Protein AF-C5DKB5-F1 (afdb_monomer_lite)

InterPro domains:
  IPR008942 ENTH/VHS [G3DSA:1.25.40.90] (2-127)
  IPR008942 ENTH/VHS [SSF48464] (7-125)
  IPR011417 AP180 N-terminal homology (ANTH) domain [PF07651] (7-263)
  IPR013809 ENTH domain [PS50942] (1-129)
  IPR013809 ENTH domain [SM00273] (6-129)
  IPR030224 Sla2 family [PTHR10407] (3-296)

Sequence (707 aa):
MSRFDVDLDRAVRKACSYEETAPKRKHVRTCIVFTWDHKSSRAFFNAMKTQPLGEDEVSVFKALITIHKVLQEGHPSAIVEGIKNREWIESLGRIYSIGGGDGYGRIIEEYVQFLLRKLVFHRSHKGFNGTFEYEEYVSLVTTSNPDEGYETILDLMDLQDALDEFSRVLFASISSGRKNECKISALVPLVAESYGIYKFITSMIRAMHKQTGEDGAMEPLHERYVSQHARLFEFYADCSAIKYLTSLIRIPKLPTEAPSLVDSPSPEPSLSRPSTRNSARRSITPSEKPPSLKAERSFSAVTPSQTEYVATPGPQISGVFSNGAYNIPSSQPTGGVSGFVPFMSSHPTGVVGGLVPVMSSNPTGGLVGNQTGYFGNVGLDTPNSLETQRALEQQRTNQLLLQQQQQQQQQQQLEQQAILERERQRQLELQQQQRQLEIEREHQLAQQQQEQALFEERLRSQQNMYQQAAQQDQYQTDLNALREQHERDQMVIQQYDNRVLALEKELENMNLNVNEQLSNKEEQVKTMEQWKEKYDGLARLYAQLRQEHLAVLKKLKKSQQVESSAKEAIHKAEVLEHEKEDLRREVQQVNRERERLHWESEKNARKQVEEVLVAGSRAVVARTSASESATNLANCFNNFIADGANGDFAALATSIAEFTVATAGSKDAQDFLCALKDLTGTEEEMTDKVIDLNIHLQRLFANQTLT

Radius of gyration: 86.67 Å; chains: 1; bounding box: 184×102×304 Å

Structure (mmCIF, N/CA/C/O backbone):
data_AF-C5DKB5-F1
#
_entry.id   AF-C5DKB5-F1
#
loop_
_atom_site.group_PDB
_atom_site.id
_atom_site.type_symbol
_atom_site.label_atom_id
_atom_site.label_alt_id
_atom_site.label_comp_id
_atom_site.label_asym_id
_atom_site.label_entity_id
_atom_site.label_seq_id
_atom_site.pdbx_PDB_ins_code
_atom_site.Cartn_x
_atom_site.Cartn_y
_atom_site.Cartn_z
_atom_site.occupancy
_atom_site.B_iso_or_equiv
_atom_site.auth_seq_id
_atom_site.auth_comp_id
_atom_site.auth_asym_id
_atom_site.auth_atom_id
_atom_site.pdbx_PDB_model_num
ATOM 1 N N . MET A 1 1 ? 13.114 -27.244 -15.011 1.00 56.62 1 MET A N 1
ATOM 2 C CA . MET A 1 1 ? 12.728 -25.821 -15.011 1.00 56.62 1 MET A CA 1
ATOM 3 C C . MET A 1 1 ? 11.997 -25.510 -16.300 1.00 56.62 1 MET A C 1
ATOM 5 O O . MET A 1 1 ? 12.426 -25.983 -17.347 1.00 56.62 1 MET A O 1
ATOM 9 N N . SER A 1 2 ? 10.903 -24.755 -16.227 1.00 74.38 2 SER A N 1
ATOM 10 C CA . SER A 1 2 ? 10.276 -24.136 -17.394 1.00 74.38 2 SER A CA 1
ATOM 11 C C . SER A 1 2 ? 11.150 -22.994 -17.937 1.00 74.38 2 SER A C 1
ATOM 13 O O . SER A 1 2 ? 12.073 -22.521 -17.268 1.00 74.38 2 SER A O 1
ATOM 15 N N . ARG A 1 3 ? 10.838 -22.500 -19.141 1.00 78.56 3 ARG A N 1
ATOM 16 C CA . ARG A 1 3 ? 11.469 -21.284 -19.681 1.00 78.56 3 ARG A CA 1
ATOM 17 C C . ARG A 1 3 ? 11.217 -20.062 -18.785 1.00 78.56 3 ARG A C 1
ATOM 19 O O . ARG A 1 3 ? 12.115 -19.241 -18.618 1.00 78.56 3 ARG A O 1
ATOM 26 N N . PHE A 1 4 ? 10.031 -19.974 -18.183 1.00 80.44 4 PHE A N 1
ATOM 27 C CA . PHE A 1 4 ? 9.659 -18.880 -17.289 1.00 80.44 4 PHE A CA 1
ATOM 28 C C . PHE A 1 4 ? 10.455 -18.919 -15.976 1.00 80.44 4 PHE A C 1
ATOM 30 O O . PHE A 1 4 ? 10.837 -17.862 -15.488 1.00 80.44 4 PHE A O 1
ATOM 37 N N . ASP A 1 5 ? 10.801 -20.104 -15.455 1.00 84.88 5 ASP A N 1
ATOM 38 C CA . ASP A 1 5 ? 11.651 -20.248 -14.259 1.00 84.88 5 ASP A CA 1
ATOM 39 C C . ASP A 1 5 ? 13.052 -19.651 -14.502 1.00 84.88 5 ASP A C 1
ATOM 41 O O . ASP A 1 5 ? 13.626 -18.998 -13.635 1.00 84.88 5 ASP A O 1
ATOM 45 N N . VAL A 1 6 ? 13.602 -19.864 -15.704 1.00 88.81 6 VAL A N 1
ATOM 46 C CA . VAL A 1 6 ? 14.939 -19.390 -16.109 1.00 88.81 6 VAL A CA 1
ATOM 47 C C . VAL A 1 6 ? 14.937 -17.876 -16.343 1.00 88.81 6 VAL A C 1
ATOM 49 O O . VAL A 1 6 ? 15.904 -17.186 -16.013 1.00 88.81 6 VAL A O 1
ATOM 52 N N . ASP A 1 7 ? 13.851 -17.338 -16.900 1.00 91.12 7 ASP A N 1
ATOM 53 C CA . ASP A 1 7 ? 13.673 -15.893 -17.050 1.00 91.12 7 ASP A CA 1
ATOM 54 C C . ASP A 1 7 ? 13.389 -15.207 -15.689 1.00 91.12 7 ASP A C 1
ATOM 56 O O . ASP A 1 7 ? 13.830 -14.071 -15.488 1.00 91.12 7 ASP A O 1
ATOM 60 N N . LEU A 1 8 ? 12.767 -15.910 -14.727 1.00 94.44 8 LEU A N 1
ATOM 61 C CA . LEU A 1 8 ? 12.586 -15.477 -13.334 1.00 94.44 8 LEU A CA 1
ATOM 62 C C . LEU A 1 8 ? 13.904 -15.458 -12.548 1.00 94.44 8 LEU A C 1
ATOM 64 O O . LEU A 1 8 ? 14.209 -14.432 -11.946 1.00 94.44 8 LEU A O 1
ATOM 68 N N . ASP A 1 9 ? 14.719 -16.519 -12.579 1.00 94.62 9 ASP A N 1
ATOM 69 C CA . ASP A 1 9 ? 16.048 -16.513 -11.939 1.00 94.62 9 ASP A CA 1
ATOM 70 C C . ASP A 1 9 ? 16.919 -15.373 -12.494 1.00 94.62 9 ASP A C 1
ATOM 72 O O . ASP A 1 9 ? 17.526 -14.610 -11.740 1.00 94.62 9 ASP A O 1
ATOM 76 N N . ARG A 1 10 ? 16.890 -15.154 -13.817 1.00 94.75 10 ARG A N 1
ATOM 77 C CA . ARG A 1 10 ? 17.592 -14.024 -14.443 1.00 94.75 10 ARG A CA 1
ATOM 78 C C . ARG A 1 10 ? 17.039 -12.660 -14.010 1.00 94.75 10 ARG A C 1
ATOM 80 O O . ARG A 1 10 ? 17.783 -11.678 -14.055 1.00 94.75 10 ARG A O 1
ATOM 87 N N . ALA A 1 11 ? 15.763 -12.561 -13.634 1.00 96.19 11 ALA A N 1
ATOM 88 C CA . ALA A 1 11 ? 15.187 -11.344 -13.069 1.00 96.19 11 ALA A CA 1
ATOM 89 C C . ALA A 1 11 ? 15.624 -11.149 -11.610 1.00 96.19 11 ALA A C 1
ATOM 91 O O . ALA A 1 11 ? 16.148 -10.085 -11.287 1.00 96.19 11 ALA A O 1
ATOM 92 N N . VAL A 1 12 ? 15.507 -12.183 -10.771 1.00 96.50 12 VAL A N 1
ATOM 93 C CA . VAL A 1 12 ? 15.957 -12.195 -9.370 1.00 96.50 12 VAL A CA 1
ATOM 94 C C . VAL A 1 12 ? 17.435 -11.797 -9.267 1.00 96.50 12 VAL A C 1
ATOM 96 O O . VAL A 1 12 ? 17.756 -10.797 -8.626 1.00 96.50 12 VAL A O 1
ATOM 99 N N . ARG A 1 13 ? 18.323 -12.461 -10.017 1.00 95.19 13 ARG A N 1
ATOM 100 C CA . ARG A 1 13 ? 19.767 -12.162 -10.061 1.00 95.19 13 ARG A CA 1
ATOM 101 C C . ARG A 1 13 ? 20.092 -10.726 -10.499 1.00 95.19 13 ARG A C 1
ATOM 103 O O . ARG A 1 13 ? 21.125 -10.177 -10.136 1.00 95.19 13 ARG A O 1
ATOM 110 N N . LYS A 1 14 ? 19.218 -10.095 -11.296 1.00 95.50 14 LYS A N 1
ATOM 111 C CA . LYS A 1 14 ? 19.364 -8.696 -11.754 1.00 95.50 14 LYS A CA 1
ATOM 112 C C . LYS A 1 14 ? 18.643 -7.671 -10.873 1.00 95.50 14 LYS A C 1
ATOM 114 O O . LYS A 1 14 ? 18.837 -6.472 -11.079 1.00 95.50 14 LYS A O 1
ATOM 119 N N . ALA A 1 15 ? 17.825 -8.114 -9.921 1.00 95.19 15 ALA A N 1
ATOM 120 C CA . ALA A 1 15 ? 17.318 -7.290 -8.829 1.00 95.19 15 ALA A CA 1
ATOM 121 C C . ALA A 1 15 ? 18.334 -7.255 -7.671 1.00 95.19 15 ALA A C 1
ATOM 123 O O . ALA A 1 15 ? 18.652 -6.175 -7.176 1.00 95.19 15 ALA A O 1
ATOM 124 N N . CYS A 1 16 ? 18.902 -8.413 -7.325 1.00 94.88 16 CYS A N 1
ATOM 125 C CA . CYS A 1 16 ? 19.857 -8.637 -6.234 1.00 94.88 16 CYS A CA 1
ATOM 126 C C . CYS A 1 16 ? 21.327 -8.554 -6.696 1.00 94.88 16 CYS A C 1
ATOM 128 O O . CYS A 1 16 ? 22.112 -9.450 -6.413 1.00 94.88 16 CYS A O 1
ATOM 130 N N . SER A 1 17 ? 21.695 -7.522 -7.464 1.00 93.81 17 SER A N 1
ATOM 131 C CA . SER A 1 17 ? 23.093 -7.307 -7.876 1.00 93.81 17 SER A CA 1
ATOM 132 C C . SER A 1 17 ? 23.906 -6.542 -6.824 1.00 93.81 17 SER A C 1
ATOM 134 O O . SER A 1 17 ? 23.356 -5.688 -6.133 1.00 93.81 17 SER A O 1
ATOM 136 N N . TYR A 1 18 ? 25.226 -6.734 -6.809 1.00 91.38 18 TYR A N 1
ATOM 137 C CA . TYR A 1 18 ? 26.177 -6.022 -5.936 1.00 91.38 18 TYR A CA 1
ATOM 138 C C . TYR A 1 18 ? 26.337 -4.513 -6.231 1.00 91.38 18 TYR A C 1
ATOM 140 O O . TYR A 1 18 ? 27.037 -3.792 -5.528 1.00 91.38 18 TYR A O 1
ATOM 148 N N . GLU A 1 19 ? 25.722 -3.994 -7.299 1.00 91.19 19 GLU A N 1
ATOM 149 C CA . GLU A 1 19 ? 25.778 -2.564 -7.630 1.00 91.19 19 GLU A CA 1
ATOM 150 C C . GLU A 1 19 ? 24.993 -1.744 -6.589 1.00 91.19 19 GLU A C 1
ATOM 152 O O . GLU A 1 19 ? 23.768 -1.891 -6.520 1.00 91.19 19 GLU A O 1
ATOM 157 N N . GLU A 1 20 ? 25.646 -0.837 -5.848 1.00 90.56 20 GLU A N 1
ATOM 158 C CA . GLU A 1 20 ? 25.014 0.051 -4.849 1.00 90.56 20 GLU A CA 1
ATOM 159 C C . GLU A 1 20 ? 24.060 1.076 -5.500 1.00 90.56 20 GLU A C 1
ATOM 161 O O . GLU A 1 20 ? 24.361 2.246 -5.721 1.00 90.56 20 GLU A O 1
ATOM 166 N N . THR A 1 21 ? 22.886 0.580 -5.874 1.00 92.94 21 THR A N 1
ATOM 167 C CA . THR A 1 21 ? 21.825 1.237 -6.640 1.00 92.94 21 THR A CA 1
ATOM 168 C C . THR A 1 21 ? 20.501 0.556 -6.305 1.00 92.94 21 THR A C 1
ATOM 170 O O . THR A 1 21 ? 20.479 -0.624 -5.941 1.00 92.94 21 THR A O 1
ATOM 173 N N . ALA A 1 22 ? 19.388 1.275 -6.455 1.00 93.38 22 ALA A N 1
ATOM 174 C CA . ALA A 1 22 ? 18.054 0.722 -6.236 1.00 93.38 22 ALA A CA 1
ATOM 175 C C . ALA A 1 22 ? 17.804 -0.566 -7.063 1.00 93.38 22 ALA A C 1
ATOM 177 O O . ALA A 1 22 ? 18.214 -0.631 -8.231 1.00 93.38 22 ALA A O 1
ATOM 178 N N . PRO A 1 23 ? 17.095 -1.581 -6.522 1.00 95.75 23 PRO A N 1
ATOM 179 C CA . PRO A 1 23 ? 16.702 -2.776 -7.269 1.00 95.75 23 PRO A CA 1
ATOM 180 C C . PRO A 1 23 ? 16.052 -2.423 -8.610 1.00 95.75 23 PRO A C 1
ATOM 182 O O . PRO A 1 23 ? 15.079 -1.668 -8.682 1.00 95.75 23 PRO A O 1
ATOM 185 N N . LYS A 1 24 ? 16.604 -2.956 -9.705 1.00 94.69 24 LYS A N 1
ATOM 186 C CA . LYS A 1 24 ? 16.294 -2.508 -11.072 1.00 94.69 24 LYS A CA 1
ATOM 187 C C . LYS A 1 24 ? 14.815 -2.752 -11.408 1.00 94.69 24 LYS A C 1
ATOM 189 O O . LYS A 1 24 ? 14.447 -3.860 -11.794 1.00 94.69 24 LYS A O 1
ATOM 194 N N . ARG A 1 25 ? 13.981 -1.700 -11.306 1.00 94.19 25 ARG A N 1
ATOM 195 C CA . ARG A 1 25 ? 12.493 -1.715 -11.300 1.00 94.19 25 ARG A CA 1
ATOM 196 C C . ARG A 1 25 ? 11.839 -2.700 -12.275 1.00 94.19 25 ARG A C 1
ATOM 198 O O . ARG A 1 25 ? 10.882 -3.371 -11.901 1.00 94.19 25 ARG A O 1
ATOM 205 N N . LYS A 1 26 ? 12.356 -2.823 -13.504 1.00 95.69 26 LYS A N 1
ATOM 206 C CA . LYS A 1 26 ? 11.830 -3.768 -14.507 1.00 95.69 26 LYS A CA 1
ATOM 207 C C . LYS A 1 26 ? 11.881 -5.231 -14.046 1.00 95.69 26 LYS A C 1
ATOM 209 O O . LYS A 1 26 ? 10.938 -5.961 -14.306 1.00 95.69 26 LYS A O 1
ATOM 214 N N . HIS A 1 27 ? 12.939 -5.634 -13.341 1.00 97.44 27 HIS A N 1
ATOM 215 C CA . HIS A 1 27 ? 13.140 -7.000 -12.858 1.00 97.44 27 HIS A CA 1
ATOM 216 C C . HIS A 1 27 ? 12.320 -7.294 -11.601 1.00 97.44 27 HIS A C 1
ATOM 218 O O . HIS A 1 27 ? 11.682 -8.338 -11.542 1.00 97.44 27 HIS A O 1
ATOM 224 N N . VAL A 1 28 ? 12.225 -6.340 -10.666 1.00 97.69 28 VAL A N 1
ATOM 225 C CA . VAL A 1 28 ? 11.291 -6.437 -9.527 1.00 97.69 28 VAL A CA 1
ATOM 226 C C . VAL A 1 28 ? 9.853 -6.593 -10.038 1.00 97.69 28 VAL A C 1
ATOM 228 O O . VAL A 1 28 ? 9.132 -7.481 -9.587 1.00 97.69 28 VAL A O 1
ATOM 231 N N . ARG A 1 29 ? 9.455 -5.819 -11.063 1.00 97.00 29 ARG A N 1
ATOM 232 C CA . ARG A 1 29 ? 8.136 -5.976 -11.692 1.00 97.00 29 ARG A CA 1
ATOM 233 C C . ARG A 1 29 ? 7.974 -7.314 -12.423 1.00 97.00 29 ARG A C 1
ATOM 235 O O . ARG A 1 29 ? 6.875 -7.851 -12.386 1.00 97.00 29 ARG A O 1
ATOM 242 N N . THR A 1 30 ? 9.025 -7.885 -13.026 1.00 97.31 30 THR A N 1
ATOM 243 C CA . THR A 1 30 ? 8.983 -9.265 -13.555 1.00 97.31 30 THR A CA 1
ATOM 244 C C . THR A 1 30 ? 8.681 -10.274 -12.446 1.00 97.31 30 THR A C 1
ATOM 246 O O . THR A 1 30 ? 7.792 -11.097 -12.629 1.00 97.31 30 THR A O 1
ATOM 249 N N . CYS A 1 31 ? 9.353 -10.187 -11.292 1.00 97.56 31 CYS A N 1
ATOM 250 C CA . CYS A 1 31 ? 9.100 -11.080 -10.156 1.00 97.56 31 CYS A CA 1
ATOM 251 C C . CYS A 1 31 ? 7.653 -10.968 -9.653 1.00 97.56 31 CYS A C 1
ATOM 253 O O . CYS A 1 31 ? 6.998 -11.986 -9.454 1.00 97.56 31 CYS A O 1
ATOM 255 N N . ILE A 1 32 ? 7.133 -9.744 -9.515 1.00 97.44 32 ILE A N 1
ATOM 256 C CA . ILE A 1 32 ? 5.743 -9.484 -9.109 1.00 97.44 32 ILE A CA 1
ATOM 257 C C . ILE A 1 32 ? 4.751 -10.082 -10.117 1.00 97.44 32 ILE A C 1
ATOM 259 O O . ILE A 1 32 ? 3.894 -10.878 -9.733 1.00 97.44 32 ILE A O 1
ATOM 263 N N . VAL A 1 33 ? 4.882 -9.740 -11.404 1.00 97.06 33 VAL A N 1
ATOM 264 C CA . VAL A 1 33 ? 3.976 -10.196 -12.475 1.00 97.06 33 VAL A CA 1
ATOM 265 C C . VAL A 1 33 ? 3.996 -11.719 -12.612 1.00 97.06 33 VAL A C 1
ATOM 267 O O . VAL A 1 33 ? 2.931 -12.320 -12.692 1.00 97.06 33 VAL A O 1
ATOM 270 N N . PHE A 1 34 ? 5.166 -12.359 -12.488 1.00 96.88 34 PHE A N 1
ATOM 271 C CA . PHE A 1 34 ? 5.279 -13.820 -12.485 1.00 96.88 34 PHE A CA 1
ATOM 272 C C . PHE A 1 34 ? 4.350 -14.474 -11.446 1.00 96.88 34 PHE A C 1
ATOM 274 O O . PHE A 1 34 ? 3.728 -15.494 -11.753 1.00 96.88 34 PHE A O 1
ATOM 281 N N . THR A 1 35 ? 4.233 -13.901 -10.236 1.00 96.75 35 THR A N 1
ATOM 282 C CA . THR A 1 35 ? 3.364 -14.469 -9.185 1.00 96.75 35 THR A CA 1
ATOM 283 C C . THR A 1 35 ? 1.882 -14.422 -9.548 1.00 96.75 35 THR A C 1
ATOM 285 O O . THR A 1 35 ? 1.150 -15.331 -9.163 1.00 96.75 35 THR A O 1
ATOM 288 N N . TRP A 1 36 ? 1.455 -13.411 -10.310 1.00 96.62 36 TRP A N 1
ATOM 289 C CA . TRP A 1 36 ? 0.092 -13.284 -10.827 1.00 96.62 36 TRP A CA 1
ATOM 290 C C . TRP A 1 36 ? -0.150 -14.232 -12.004 1.00 96.62 36 TRP A C 1
ATOM 292 O O . TRP A 1 36 ? -1.114 -14.996 -11.964 1.00 96.62 36 TRP A O 1
ATOM 302 N N . ASP A 1 37 ? 0.759 -14.261 -12.984 1.00 95.50 37 ASP A N 1
ATOM 303 C CA . ASP A 1 37 ? 0.674 -15.130 -14.169 1.00 95.50 37 ASP A CA 1
ATOM 304 C C . ASP A 1 37 ? 0.548 -16.618 -13.789 1.00 95.50 37 ASP A C 1
ATOM 306 O O . ASP A 1 37 ? -0.249 -17.354 -14.369 1.00 95.50 37 ASP A O 1
ATOM 310 N N . HIS A 1 38 ? 1.310 -17.057 -12.780 1.00 94.00 38 HIS A N 1
ATOM 311 C CA . HIS A 1 38 ? 1.345 -18.450 -12.314 1.00 94.00 38 HIS A CA 1
ATOM 312 C C . HIS A 1 38 ? 0.466 -18.708 -11.079 1.00 94.00 38 HIS A C 1
ATOM 314 O O . HIS A 1 38 ? 0.445 -19.832 -10.573 1.00 94.00 38 HIS A O 1
ATOM 320 N N . LYS A 1 39 ? -0.211 -17.676 -10.547 1.00 95.88 39 LYS A N 1
ATOM 321 C CA . LYS A 1 39 ? -0.956 -17.697 -9.268 1.00 95.88 39 LYS A CA 1
ATOM 322 C C . LYS A 1 39 ? -0.160 -18.299 -8.095 1.00 95.88 39 LYS A C 1
ATOM 324 O O . LYS A 1 39 ? -0.723 -18.893 -7.175 1.00 95.88 39 LYS A O 1
ATOM 329 N N . SER A 1 40 ? 1.169 -18.180 -8.138 1.00 95.00 40 SER A N 1
ATOM 330 C CA . SER A 1 40 ? 2.083 -18.808 -7.186 1.00 95.00 40 SER A CA 1
ATOM 331 C C . SER A 1 40 ? 3.414 -18.069 -7.081 1.00 95.00 40 SER A C 1
ATOM 333 O O . SER A 1 40 ? 4.067 -17.746 -8.070 1.00 95.00 40 SER A O 1
ATOM 335 N N . SER A 1 41 ? 3.853 -17.866 -5.845 1.00 95.88 41 SER A N 1
ATOM 336 C CA . SER A 1 41 ? 5.129 -17.258 -5.449 1.00 95.88 41 SER A CA 1
ATOM 337 C C . SER A 1 41 ? 6.222 -18.285 -5.122 1.00 95.88 41 SER A C 1
ATOM 339 O O . SER A 1 41 ? 7.371 -17.903 -4.900 1.00 95.88 41 SER A O 1
ATOM 341 N N . ARG A 1 42 ? 5.913 -19.590 -5.107 1.00 95.62 42 ARG A N 1
ATOM 342 C CA . ARG A 1 42 ? 6.855 -20.637 -4.663 1.00 95.62 42 ARG A CA 1
ATOM 343 C C . ARG A 1 42 ? 8.135 -20.684 -5.507 1.00 95.62 42 ARG A C 1
ATOM 345 O O . ARG A 1 42 ? 9.225 -20.851 -4.965 1.00 95.62 42 ARG A O 1
ATOM 352 N N . ALA A 1 43 ? 8.020 -20.487 -6.822 1.00 95.12 43 ALA A N 1
ATOM 353 C CA . ALA A 1 43 ? 9.177 -20.417 -7.715 1.00 95.12 43 ALA A CA 1
ATOM 354 C C . ALA A 1 43 ? 10.064 -19.188 -7.435 1.00 95.12 43 ALA A C 1
ATOM 356 O O . ALA A 1 43 ? 11.284 -19.297 -7.514 1.00 95.12 43 ALA A O 1
ATOM 357 N N . PHE A 1 44 ? 9.473 -18.053 -7.038 1.00 97.25 44 PHE A N 1
ATOM 358 C CA . PHE A 1 44 ? 10.218 -16.861 -6.627 1.00 97.25 44 PHE A CA 1
ATOM 359 C C . PHE A 1 44 ? 11.006 -17.117 -5.338 1.00 97.25 44 PHE A C 1
ATOM 361 O O . PHE A 1 44 ? 12.217 -16.928 -5.342 1.00 97.25 44 PHE A O 1
ATOM 368 N N . PHE A 1 45 ? 10.383 -17.635 -4.273 1.00 96.81 45 PHE A N 1
ATOM 369 C CA . PHE A 1 45 ? 11.110 -17.947 -3.031 1.00 96.81 45 PHE A CA 1
ATOM 370 C C . PHE A 1 45 ? 12.215 -18.999 -3.233 1.00 96.81 45 PHE A C 1
ATOM 372 O O . PHE A 1 45 ? 13.287 -18.876 -2.643 1.00 96.81 45 PHE A O 1
ATOM 379 N N . ASN A 1 46 ? 12.006 -19.984 -4.113 1.00 95.12 46 ASN A N 1
ATOM 380 C CA . ASN A 1 46 ? 13.064 -20.916 -4.512 1.00 95.12 46 ASN A CA 1
ATOM 381 C C . ASN A 1 46 ? 14.216 -20.203 -5.247 1.00 95.12 46 ASN A C 1
ATOM 383 O O . ASN A 1 46 ? 15.371 -20.424 -4.902 1.00 95.12 46 ASN A O 1
ATOM 387 N N . ALA A 1 47 ? 13.918 -19.330 -6.216 1.00 95.31 47 ALA A N 1
ATOM 388 C CA . ALA A 1 47 ? 14.933 -18.576 -6.957 1.00 95.31 47 ALA A CA 1
ATOM 389 C C . ALA A 1 47 ? 15.692 -17.566 -6.075 1.00 95.31 47 ALA A C 1
ATOM 391 O O . ALA A 1 47 ? 16.880 -17.340 -6.289 1.00 95.31 47 ALA A O 1
ATOM 392 N N . MET A 1 48 ? 15.049 -16.988 -5.054 1.00 95.56 48 MET A N 1
ATOM 393 C CA . MET A 1 48 ? 15.724 -16.157 -4.048 1.00 95.56 48 MET A CA 1
ATOM 394 C C . MET A 1 48 ? 16.728 -16.978 -3.223 1.00 95.56 48 MET A C 1
ATOM 396 O O . MET A 1 48 ? 17.850 -16.530 -3.003 1.00 95.56 48 MET A O 1
ATOM 400 N N . LYS A 1 49 ? 16.354 -18.201 -2.817 1.00 94.31 49 LYS A N 1
ATOM 401 C CA . LYS A 1 49 ? 17.213 -19.131 -2.059 1.00 94.31 49 LYS A CA 1
ATOM 402 C C . LYS A 1 49 ? 18.430 -19.643 -2.834 1.00 94.31 49 LYS A C 1
ATOM 404 O O . LYS A 1 49 ? 19.388 -20.075 -2.203 1.00 94.31 49 LYS A O 1
ATOM 409 N N . THR A 1 50 ? 18.404 -19.620 -4.167 1.00 92.50 50 THR A N 1
ATOM 410 C CA . THR A 1 50 ? 19.531 -20.052 -5.014 1.00 92.50 50 THR A CA 1
ATOM 411 C C . THR A 1 50 ? 20.499 -18.929 -5.392 1.00 92.50 50 THR A C 1
ATOM 413 O O . THR A 1 50 ? 21.472 -19.203 -6.092 1.00 92.50 50 THR A O 1
ATOM 416 N N . GLN A 1 51 ? 20.272 -17.681 -4.962 1.00 90.25 51 GLN A N 1
ATOM 417 C CA . GLN A 1 51 ? 21.262 -16.614 -5.149 1.00 90.25 51 GLN A CA 1
ATOM 418 C C . GLN A 1 51 ? 22.345 -16.673 -4.055 1.00 90.25 51 GLN A C 1
ATOM 420 O O . GLN A 1 51 ? 22.019 -16.967 -2.902 1.00 90.25 51 GLN A O 1
ATOM 425 N N . PRO A 1 52 ? 23.611 -16.330 -4.362 1.00 87.56 52 PRO A N 1
ATOM 426 C CA . PRO A 1 52 ? 24.695 -16.264 -3.382 1.00 87.56 52 PRO A CA 1
ATOM 427 C C . PRO A 1 52 ? 24.602 -14.983 -2.530 1.00 87.56 52 PRO A C 1
ATOM 429 O O . PRO A 1 52 ? 25.454 -14.104 -2.581 1.00 87.56 52 PRO A O 1
ATOM 432 N N . LEU A 1 53 ? 23.529 -14.850 -1.744 1.00 84.94 53 LEU A N 1
ATOM 433 C CA . LEU A 1 53 ? 23.253 -13.631 -0.972 1.00 84.94 53 LEU A CA 1
ATOM 434 C C . LEU A 1 53 ? 24.304 -13.347 0.119 1.00 84.94 53 LEU A C 1
ATOM 436 O O . LEU A 1 53 ? 24.449 -12.203 0.516 1.00 84.94 53 LEU A O 1
ATOM 440 N N . GLY A 1 54 ? 25.045 -14.357 0.586 1.00 78.69 54 GLY A N 1
ATOM 441 C CA . GLY A 1 54 ? 26.082 -14.207 1.618 1.00 78.69 54 GLY A CA 1
ATOM 442 C C . GLY A 1 54 ? 27.436 -13.669 1.134 1.00 78.69 54 GLY A C 1
ATOM 443 O O . GLY A 1 54 ? 28.379 -13.650 1.921 1.00 78.69 54 GLY A O 1
ATOM 444 N N . GLU A 1 55 ? 27.566 -13.272 -0.137 1.00 84.25 55 GLU A N 1
ATOM 445 C CA . GLU A 1 55 ? 28.804 -12.679 -0.674 1.00 84.25 55 GLU A CA 1
ATOM 446 C C . GLU A 1 55 ? 28.890 -11.156 -0.454 1.00 84.25 55 GLU A C 1
ATOM 448 O O . GLU A 1 55 ? 29.991 -10.617 -0.365 1.00 84.25 55 GLU A O 1
ATOM 453 N N . ASP A 1 56 ? 27.751 -10.458 -0.357 1.00 88.12 56 ASP A N 1
ATOM 454 C CA . ASP A 1 56 ? 27.677 -8.992 -0.300 1.00 88.12 56 ASP A CA 1
ATOM 455 C C . ASP A 1 56 ? 26.413 -8.486 0.433 1.00 88.12 56 ASP A C 1
ATOM 457 O O . ASP A 1 56 ? 25.283 -8.884 0.131 1.00 88.12 56 ASP A O 1
ATOM 461 N N . GLU A 1 57 ? 26.596 -7.531 1.353 1.00 91.06 57 GLU A N 1
ATOM 462 C CA . GLU A 1 57 ? 25.508 -6.930 2.135 1.00 91.06 57 GLU A CA 1
ATOM 463 C C . GLU A 1 57 ? 24.486 -6.184 1.256 1.00 91.06 57 GLU A C 1
ATOM 465 O O . GLU A 1 57 ? 23.277 -6.241 1.507 1.00 91.06 57 GLU A O 1
ATOM 470 N N . VAL A 1 58 ? 24.942 -5.506 0.194 1.00 92.12 58 VAL A N 1
ATOM 471 C CA . VAL A 1 58 ? 24.072 -4.753 -0.725 1.00 92.12 58 VAL A CA 1
ATOM 472 C C . VAL A 1 58 ? 23.108 -5.704 -1.441 1.00 92.12 58 VAL A C 1
ATOM 474 O O . VAL A 1 58 ? 21.926 -5.389 -1.607 1.00 92.12 58 VAL A O 1
ATOM 477 N N . SER A 1 59 ? 23.572 -6.900 -1.797 1.00 93.25 59 SER A N 1
ATOM 478 C CA . SER A 1 59 ? 22.773 -7.959 -2.413 1.00 93.25 59 SER A CA 1
ATOM 479 C C . SER A 1 59 ? 21.724 -8.537 -1.453 1.00 93.25 59 SER A C 1
ATOM 481 O O . SER A 1 59 ? 20.581 -8.727 -1.882 1.00 93.25 59 SER A O 1
ATOM 483 N N . VAL A 1 60 ? 22.033 -8.715 -0.157 1.00 94.69 60 VAL A N 1
ATOM 484 C CA . VAL A 1 60 ? 21.018 -9.054 0.871 1.00 94.69 60 VAL A CA 1
ATOM 485 C C . VAL A 1 60 ? 19.981 -7.943 1.001 1.00 94.69 60 VAL A C 1
ATOM 487 O O . VAL A 1 60 ? 18.781 -8.204 0.924 1.00 94.69 60 VAL A O 1
ATOM 490 N N . PHE A 1 61 ? 20.407 -6.688 1.148 1.00 95.38 61 PHE A N 1
ATOM 491 C CA . PHE A 1 61 ? 19.484 -5.568 1.334 1.00 95.38 61 PHE A CA 1
ATOM 492 C C . PHE A 1 61 ? 18.539 -5.401 0.129 1.00 95.38 61 PHE A C 1
ATOM 494 O O . PHE A 1 61 ? 17.327 -5.235 0.283 1.00 95.38 61 PHE A O 1
ATOM 501 N N . LYS A 1 62 ? 19.056 -5.558 -1.096 1.00 96.00 62 LYS A N 1
ATOM 502 C CA . LYS A 1 62 ? 18.257 -5.535 -2.334 1.00 96.00 62 LYS A CA 1
ATOM 503 C C . LYS A 1 62 ? 17.358 -6.766 -2.485 1.00 96.00 62 LYS A C 1
ATOM 505 O O . LYS A 1 62 ? 16.267 -6.647 -3.053 1.00 96.00 62 LYS A O 1
ATOM 510 N N . ALA A 1 63 ? 17.754 -7.923 -1.949 1.00 96.88 63 ALA A N 1
ATOM 511 C CA . ALA A 1 63 ? 16.880 -9.087 -1.816 1.00 96.88 63 ALA A CA 1
ATOM 512 C C . ALA A 1 63 ? 15.708 -8.816 -0.860 1.00 96.88 63 ALA A C 1
ATOM 514 O O . ALA A 1 63 ? 14.569 -9.096 -1.231 1.00 96.88 63 ALA A O 1
ATOM 515 N N . LEU A 1 64 ? 15.947 -8.190 0.298 1.00 97.50 64 LEU A N 1
ATOM 516 C CA . LEU A 1 64 ? 14.899 -7.812 1.255 1.00 97.50 64 LEU A CA 1
ATOM 517 C C . LEU A 1 64 ? 13.911 -6.796 0.662 1.00 97.50 64 LEU A C 1
ATOM 519 O O . LEU A 1 64 ? 12.706 -7.022 0.739 1.00 97.50 64 LEU A O 1
ATOM 523 N N . ILE A 1 65 ? 14.385 -5.756 -0.041 1.00 97.62 65 ILE A N 1
ATOM 524 C CA . ILE A 1 65 ? 13.498 -4.838 -0.791 1.00 97.62 65 ILE A CA 1
ATOM 525 C C . ILE A 1 65 ? 12.662 -5.605 -1.827 1.00 97.62 65 ILE A C 1
ATOM 527 O O . ILE A 1 65 ? 11.465 -5.357 -1.972 1.00 97.62 65 ILE A O 1
ATOM 531 N N . THR A 1 66 ? 13.269 -6.548 -2.552 1.00 97.88 66 THR A N 1
ATOM 532 C CA . THR A 1 66 ? 12.565 -7.328 -3.583 1.00 97.88 66 THR A CA 1
ATOM 533 C C . THR A 1 66 ? 11.507 -8.252 -2.968 1.00 97.88 66 THR A C 1
ATOM 535 O O . THR A 1 66 ? 10.404 -8.342 -3.504 1.00 97.88 66 THR A O 1
ATOM 538 N N . ILE A 1 67 ? 11.794 -8.877 -1.819 1.00 98.00 67 ILE A N 1
ATOM 539 C CA . ILE A 1 67 ? 10.826 -9.663 -1.038 1.00 98.00 67 ILE A CA 1
ATOM 540 C C . ILE A 1 67 ? 9.691 -8.762 -0.545 1.00 98.00 67 ILE A C 1
ATOM 542 O O . ILE A 1 67 ? 8.533 -9.084 -0.791 1.00 98.00 67 ILE A O 1
ATOM 546 N N . HIS A 1 68 ? 9.999 -7.611 0.060 1.00 98.00 68 HIS A N 1
ATOM 547 C CA . HIS A 1 68 ? 9.006 -6.645 0.540 1.00 98.00 68 HIS A CA 1
ATOM 548 C C . HIS A 1 68 ? 8.035 -6.234 -0.579 1.00 98.00 68 HIS A C 1
ATOM 550 O O . HIS A 1 68 ? 6.822 -6.340 -0.415 1.00 98.00 68 HIS A O 1
ATOM 556 N N . LYS A 1 69 ? 8.544 -5.869 -1.766 1.00 97.62 69 LYS A N 1
ATOM 557 C CA . LYS A 1 69 ? 7.680 -5.492 -2.898 1.00 97.62 69 LYS A CA 1
ATOM 558 C C . LYS A 1 69 ? 6.877 -6.657 -3.486 1.00 97.62 69 LYS A C 1
ATOM 560 O O . LYS A 1 69 ? 5.787 -6.417 -3.994 1.00 97.62 69 LYS A O 1
ATOM 565 N N . VAL A 1 70 ? 7.367 -7.899 -3.417 1.00 97.62 70 VAL A N 1
ATOM 566 C CA . VAL A 1 70 ? 6.592 -9.088 -3.827 1.00 97.62 70 VAL A CA 1
ATOM 567 C C . VAL A 1 70 ? 5.537 -9.468 -2.781 1.00 97.62 70 VAL A C 1
ATOM 569 O O . VAL A 1 70 ? 4.464 -9.924 -3.164 1.00 97.62 70 VAL A O 1
ATOM 572 N N . LEU A 1 71 ? 5.790 -9.235 -1.489 1.00 97.31 71 LEU A N 1
ATOM 573 C CA . LEU A 1 71 ? 4.784 -9.368 -0.429 1.00 97.31 71 LEU A CA 1
ATOM 574 C C . LEU A 1 71 ? 3.680 -8.307 -0.546 1.00 97.31 71 LEU A C 1
ATOM 576 O O . LEU A 1 71 ? 2.538 -8.619 -0.234 1.00 97.31 71 LEU A O 1
ATOM 580 N N . GLN A 1 72 ? 4.007 -7.098 -1.018 1.00 95.38 72 GLN A N 1
ATOM 581 C CA . GLN A 1 72 ? 3.052 -6.013 -1.278 1.00 95.38 72 GLN A CA 1
ATOM 582 C C . GLN A 1 72 ? 2.233 -6.211 -2.563 1.00 95.38 72 GLN A C 1
ATOM 584 O O . GLN A 1 72 ? 1.011 -6.326 -2.508 1.00 95.38 72 GLN A O 1
ATOM 589 N N . GLU A 1 73 ? 2.902 -6.214 -3.723 1.00 95.75 73 GLU A N 1
ATOM 590 C CA . GLU A 1 73 ? 2.272 -6.106 -5.053 1.00 95.75 73 GLU A CA 1
ATOM 591 C C . GLU A 1 73 ? 1.967 -7.473 -5.707 1.00 95.75 73 GLU A C 1
ATOM 593 O O . GLU A 1 73 ? 1.440 -7.529 -6.823 1.00 95.75 73 GLU A O 1
ATOM 598 N N . GLY A 1 74 ? 2.382 -8.582 -5.085 1.00 95.38 74 GLY A N 1
ATOM 599 C CA . GLY A 1 74 ? 2.249 -9.937 -5.625 1.00 95.38 74 GLY A CA 1
ATOM 600 C C . GLY A 1 74 ? 0.864 -10.560 -5.433 1.00 95.38 74 GLY A C 1
ATOM 601 O O . GLY A 1 74 ? 0.044 -10.091 -4.650 1.00 95.38 74 GLY A O 1
ATOM 602 N N . HIS A 1 75 ? 0.617 -11.669 -6.132 1.00 95.94 75 HIS A N 1
ATOM 603 C CA . HIS A 1 75 ? -0.574 -12.501 -5.921 1.00 95.94 75 HIS A CA 1
ATOM 604 C C . HIS A 1 75 ? -0.633 -12.977 -4.454 1.00 95.94 75 HIS A C 1
ATOM 606 O O . HIS A 1 75 ? 0.428 -13.339 -3.939 1.00 95.94 75 HIS A O 1
ATOM 612 N N . PRO A 1 76 ? -1.804 -13.083 -3.784 1.00 93.56 76 PRO A N 1
ATOM 613 C CA . PRO A 1 76 ? -1.905 -13.366 -2.338 1.00 93.56 76 PRO A CA 1
ATOM 614 C C . PRO A 1 76 ? -1.130 -14.593 -1.818 1.00 93.56 76 PRO A C 1
ATOM 616 O O . PRO A 1 76 ? -0.718 -14.636 -0.658 1.00 93.56 76 PRO A O 1
ATOM 619 N N . SER A 1 77 ? -0.813 -15.564 -2.683 1.00 95.25 77 SER A N 1
ATOM 620 C CA . SER A 1 77 ? 0.147 -16.637 -2.374 1.00 95.25 77 SER A CA 1
ATOM 621 C C . SER A 1 77 ? 1.526 -16.137 -1.907 1.00 95.25 77 SER A C 1
ATOM 623 O O . SER A 1 77 ? 2.239 -16.873 -1.232 1.00 95.25 77 SER A O 1
ATOM 625 N N . ALA A 1 78 ? 1.941 -14.920 -2.274 1.00 96.88 78 ALA A N 1
ATOM 626 C CA . ALA A 1 78 ? 3.195 -14.289 -1.862 1.00 96.88 78 ALA A CA 1
ATOM 627 C C . ALA A 1 78 ? 3.320 -14.233 -0.339 1.00 96.88 78 ALA A C 1
ATOM 629 O O . ALA A 1 78 ? 4.335 -14.668 0.198 1.00 96.88 78 ALA A O 1
ATOM 630 N N . ILE A 1 79 ? 2.255 -13.806 0.339 1.00 95.69 79 ILE A N 1
ATOM 631 C CA . ILE A 1 79 ? 2.161 -13.751 1.799 1.00 95.69 79 ILE A CA 1
ATOM 632 C C . ILE A 1 79 ? 2.208 -15.168 2.386 1.00 95.69 79 ILE A C 1
ATOM 634 O O . ILE A 1 79 ? 3.009 -15.450 3.274 1.00 95.69 79 ILE A O 1
ATOM 638 N N . VAL A 1 80 ? 1.420 -16.094 1.828 1.00 95.44 80 VAL A N 1
ATOM 639 C CA . VAL A 1 80 ? 1.333 -17.492 2.291 1.00 95.44 80 VAL A CA 1
ATOM 640 C C . VAL A 1 80 ? 2.673 -18.232 2.176 1.00 95.44 80 VAL A C 1
ATOM 642 O O . VAL A 1 80 ? 3.067 -18.944 3.098 1.00 95.44 80 VAL A O 1
ATOM 645 N N . GLU A 1 81 ? 3.402 -18.071 1.069 1.00 96.75 81 GLU A N 1
ATOM 646 C CA . GLU A 1 81 ? 4.759 -18.613 0.934 1.00 96.75 81 GLU A CA 1
ATOM 647 C C . GLU A 1 81 ? 5.771 -17.820 1.775 1.00 96.75 81 GLU A C 1
ATOM 649 O O . GLU A 1 81 ? 6.693 -18.425 2.312 1.00 96.75 81 GLU A O 1
ATOM 654 N N . GLY A 1 82 ? 5.591 -16.512 1.975 1.00 96.69 82 GLY A N 1
ATOM 655 C CA . GLY A 1 82 ? 6.400 -15.715 2.901 1.00 96.69 82 GLY A CA 1
ATOM 656 C C . GLY A 1 82 ? 6.370 -16.283 4.320 1.00 96.69 82 GLY A C 1
ATOM 657 O O . GLY A 1 82 ? 7.423 -16.573 4.884 1.00 96.69 82 GLY A O 1
ATOM 658 N N . ILE A 1 83 ? 5.174 -16.564 4.849 1.00 96.81 83 ILE A N 1
ATOM 659 C CA . ILE A 1 83 ? 4.973 -17.180 6.172 1.00 96.81 83 ILE A CA 1
ATOM 660 C C . ILE A 1 83 ? 5.687 -18.542 6.262 1.00 96.81 83 ILE A C 1
ATOM 662 O O . ILE A 1 83 ? 6.368 -18.813 7.250 1.00 96.81 83 ILE A O 1
ATOM 666 N N . LYS A 1 84 ? 5.613 -19.378 5.214 1.00 97.12 84 LYS A N 1
ATOM 667 C CA . LYS A 1 84 ? 6.344 -20.666 5.141 1.00 97.12 84 LYS A CA 1
ATOM 668 C C . LYS A 1 84 ? 7.866 -20.510 5.084 1.00 97.12 84 LYS A C 1
ATOM 670 O O . LYS A 1 84 ? 8.583 -21.446 5.417 1.00 97.12 84 LYS A O 1
ATOM 675 N N . ASN A 1 85 ? 8.367 -19.365 4.625 1.00 97.12 85 ASN A N 1
ATOM 676 C CA . ASN A 1 85 ? 9.793 -19.086 4.466 1.00 97.12 85 ASN A CA 1
ATOM 677 C C . ASN A 1 85 ? 10.353 -18.157 5.564 1.00 97.12 85 ASN A C 1
ATOM 679 O O . ASN A 1 85 ? 11.513 -17.755 5.466 1.00 97.12 85 ASN A O 1
ATOM 683 N N . ARG A 1 86 ? 9.577 -17.859 6.620 1.00 96.50 86 ARG A N 1
ATOM 684 C CA . ARG A 1 86 ? 9.945 -16.949 7.724 1.00 96.50 86 ARG A CA 1
ATOM 685 C C . ARG A 1 86 ? 11.328 -17.242 8.328 1.00 96.50 86 ARG A C 1
ATOM 687 O O . ARG A 1 86 ? 12.144 -16.340 8.413 1.00 96.50 86 ARG A O 1
ATOM 694 N N . GLU A 1 87 ? 11.633 -18.505 8.634 1.00 96.50 87 GLU A N 1
ATOM 695 C CA . GLU A 1 87 ? 12.897 -18.930 9.267 1.00 96.50 87 GLU A CA 1
ATOM 696 C C . GLU A 1 87 ? 14.108 -18.741 8.335 1.00 96.50 87 GLU A C 1
ATOM 698 O O . GLU A 1 87 ? 15.231 -18.510 8.783 1.00 96.50 87 GLU A O 1
ATOM 703 N N . TRP A 1 88 ? 13.884 -18.776 7.017 1.00 96.25 88 TRP A N 1
ATOM 704 C CA . TRP A 1 88 ? 14.909 -18.420 6.039 1.00 96.25 88 TRP A CA 1
ATOM 705 C C . TRP A 1 88 ? 15.089 -16.898 5.936 1.00 96.25 88 TRP A C 1
ATOM 707 O O . TRP A 1 88 ? 16.227 -16.441 5.892 1.00 96.25 88 TRP A O 1
ATOM 717 N N . ILE A 1 89 ? 14.010 -16.107 5.969 1.00 96.50 89 ILE A N 1
ATOM 718 C CA . ILE A 1 89 ? 14.096 -14.633 5.999 1.00 96.50 89 ILE A CA 1
ATOM 719 C C . ILE A 1 89 ? 14.832 -14.172 7.269 1.00 96.50 89 ILE A C 1
ATOM 721 O O . ILE A 1 89 ? 15.756 -13.370 7.185 1.00 96.50 89 ILE A O 1
ATOM 725 N N . GLU A 1 90 ? 14.502 -14.758 8.421 1.00 96.19 90 GLU A N 1
ATOM 726 C CA . GLU A 1 90 ? 15.191 -14.573 9.704 1.00 96.19 90 GLU A CA 1
ATOM 727 C C . GLU A 1 90 ? 16.698 -14.875 9.609 1.00 96.19 90 GLU A C 1
ATOM 729 O O . GLU A 1 90 ? 17.524 -14.131 10.139 1.00 96.19 90 GLU A O 1
ATOM 734 N N . SER A 1 91 ? 17.082 -15.930 8.878 1.00 94.62 91 SER A N 1
ATOM 735 C CA . SER A 1 91 ? 18.496 -16.278 8.684 1.00 94.62 91 SER A CA 1
ATOM 736 C C . SER A 1 91 ? 19.301 -15.211 7.931 1.00 94.62 91 SER A C 1
ATOM 738 O O . SER A 1 91 ? 20.502 -15.106 8.171 1.00 94.62 91 SER A O 1
ATOM 740 N N . LEU A 1 92 ? 18.661 -14.377 7.096 1.00 92.75 92 LEU A N 1
ATOM 741 C CA . LEU A 1 92 ? 19.333 -13.297 6.358 1.00 92.75 92 LEU A CA 1
ATOM 742 C C . LEU A 1 92 ? 19.835 -12.180 7.286 1.00 92.75 92 LEU A C 1
ATOM 744 O O . LEU A 1 92 ? 20.888 -11.604 7.022 1.00 92.75 92 LEU A O 1
ATOM 748 N N . GLY A 1 93 ? 19.127 -11.908 8.390 1.00 90.06 93 GLY A N 1
ATOM 749 C CA . GLY A 1 93 ? 19.534 -10.899 9.377 1.00 90.06 93 GLY A CA 1
ATOM 750 C C . GLY A 1 93 ? 20.838 -11.269 10.089 1.00 90.06 93 GLY A C 1
ATOM 751 O O . GLY A 1 93 ? 21.688 -10.421 10.343 1.00 90.06 93 GLY A O 1
ATOM 752 N N . ARG A 1 94 ? 21.047 -12.570 10.330 1.00 88.56 94 ARG A N 1
ATOM 753 C CA . ARG A 1 94 ? 22.223 -13.095 11.040 1.00 88.56 94 ARG A CA 1
ATOM 754 C C . ARG A 1 94 ? 23.522 -13.091 10.226 1.00 88.56 94 ARG A C 1
ATOM 756 O O . ARG A 1 94 ? 24.573 -13.307 10.818 1.00 88.56 94 ARG A O 1
ATOM 763 N N . ILE A 1 95 ? 23.484 -12.851 8.910 1.00 85.19 95 ILE A N 1
ATOM 764 C CA . ILE A 1 95 ? 24.678 -12.949 8.044 1.00 85.19 95 ILE A CA 1
ATOM 765 C C . ILE A 1 95 ? 25.718 -11.867 8.390 1.00 85.19 95 ILE A C 1
ATOM 767 O O . ILE A 1 95 ? 26.909 -12.163 8.440 1.00 85.19 95 ILE A O 1
ATOM 771 N N . TYR A 1 96 ? 25.273 -10.634 8.666 1.00 81.88 96 TYR A N 1
ATOM 772 C CA . TYR A 1 96 ? 26.149 -9.458 8.817 1.00 81.88 96 TYR A CA 1
ATOM 773 C C . TYR A 1 96 ? 25.990 -8.702 10.152 1.00 81.88 96 TYR A C 1
ATOM 775 O O . TYR A 1 96 ? 26.569 -7.633 10.327 1.00 81.88 96 TYR A O 1
ATOM 783 N N . SER A 1 97 ? 25.259 -9.263 11.122 1.00 70.94 97 SER A N 1
ATOM 784 C CA . SER A 1 97 ? 24.970 -8.652 12.440 1.00 70.94 97 SER A CA 1
ATOM 785 C C . SER A 1 97 ? 26.229 -8.267 13.257 1.00 70.94 97 SER A C 1
ATOM 787 O O . SER A 1 97 ? 26.187 -7.389 14.113 1.00 70.94 97 SER A O 1
ATOM 789 N N . ILE A 1 98 ? 27.389 -8.867 12.954 1.00 65.56 98 ILE A N 1
ATOM 790 C CA . ILE A 1 98 ? 28.678 -8.622 13.638 1.00 65.56 98 ILE A CA 1
ATOM 791 C C . ILE A 1 98 ? 29.504 -7.499 12.944 1.00 65.56 98 ILE A C 1
ATOM 793 O O . ILE A 1 98 ? 30.555 -7.088 13.437 1.00 65.56 98 ILE A O 1
ATOM 797 N N . GLY A 1 99 ? 29.044 -6.966 11.803 1.00 56.88 99 GLY A N 1
ATOM 798 C CA . GLY A 1 99 ? 29.723 -5.914 11.032 1.00 56.88 99 GLY A CA 1
ATOM 799 C C . GLY A 1 99 ? 29.599 -4.514 11.653 1.00 56.88 99 GLY A C 1
ATOM 800 O O . GLY A 1 99 ? 28.503 -3.985 11.824 1.00 56.88 99 GLY A O 1
ATOM 801 N N . GLY A 1 100 ? 30.730 -3.882 11.978 1.00 48.56 100 GLY A N 1
ATOM 802 C CA . GLY A 1 100 ? 30.757 -2.636 12.750 1.00 48.56 100 GLY A CA 1
ATOM 803 C C . GLY A 1 100 ? 30.332 -1.358 12.004 1.00 48.56 100 GLY A C 1
ATOM 804 O O . GLY A 1 100 ? 30.970 -0.937 11.041 1.00 48.56 100 GLY A O 1
ATOM 805 N N . GLY A 1 101 ? 29.338 -0.655 12.555 1.00 53.53 101 GLY A N 1
ATOM 806 C CA . GLY A 1 101 ? 29.191 0.807 12.464 1.00 53.53 101 GLY A CA 1
ATOM 807 C C . GLY A 1 101 ? 28.568 1.397 11.190 1.00 53.53 101 GLY A C 1
ATOM 808 O O . GLY A 1 101 ? 27.546 2.069 11.286 1.00 53.53 101 GLY A O 1
ATOM 809 N N . ASP A 1 102 ? 29.190 1.200 10.025 1.00 58.97 102 ASP A N 1
ATOM 810 C CA . ASP A 1 102 ? 28.919 1.977 8.789 1.00 58.97 102 ASP A CA 1
ATOM 811 C C . ASP A 1 102 ? 28.370 1.121 7.618 1.00 58.97 102 ASP A C 1
ATOM 813 O O . ASP A 1 102 ? 28.049 1.633 6.541 1.00 58.97 102 ASP A O 1
ATOM 817 N N . GLY A 1 103 ? 28.243 -0.194 7.829 1.00 74.62 103 GLY A N 1
ATOM 818 C CA . GLY A 1 103 ? 27.720 -1.154 6.851 1.00 74.62 103 GLY A CA 1
ATOM 819 C C . GLY A 1 103 ? 26.191 -1.167 6.713 1.00 74.62 103 GLY A C 1
ATOM 820 O O . GLY A 1 103 ? 25.456 -0.414 7.358 1.00 74.62 103 GLY A O 1
ATOM 821 N N . TYR A 1 104 ? 25.695 -2.070 5.871 1.00 88.25 104 TYR A N 1
ATOM 822 C CA . TYR A 1 104 ? 24.275 -2.395 5.742 1.00 88.25 104 TYR A CA 1
ATOM 823 C C . TYR A 1 104 ? 23.796 -3.371 6.835 1.00 88.25 104 TYR A C 1
ATOM 825 O O . TYR A 1 104 ? 22.591 -3.449 7.059 1.00 88.25 104 TYR A O 1
ATOM 833 N N . GLY A 1 105 ? 24.688 -4.067 7.557 1.00 88.94 105 GLY A N 1
ATOM 834 C CA . GLY A 1 105 ? 24.337 -5.065 8.586 1.00 88.94 105 GLY A CA 1
ATOM 835 C C . GLY A 1 105 ? 23.199 -4.660 9.542 1.00 88.94 105 GLY A C 1
ATOM 836 O O . GLY A 1 105 ? 22.188 -5.358 9.617 1.00 88.94 105 GLY A O 1
ATOM 837 N N . ARG A 1 106 ? 23.284 -3.489 10.196 1.00 89.50 106 ARG A N 1
ATOM 838 C CA . ARG A 1 106 ? 22.239 -3.018 11.135 1.00 89.50 106 ARG A CA 1
ATOM 839 C C . ARG A 1 106 ? 20.879 -2.773 10.462 1.00 89.50 106 ARG A C 1
ATOM 841 O O . ARG A 1 106 ? 19.848 -3.108 11.036 1.00 89.50 106 ARG A O 1
ATOM 848 N N . ILE A 1 107 ? 20.858 -2.200 9.254 1.00 92.44 107 ILE A N 1
ATOM 849 C CA . ILE A 1 107 ? 19.601 -1.972 8.514 1.00 92.44 107 ILE A CA 1
ATOM 850 C C . ILE A 1 107 ? 19.063 -3.250 7.863 1.00 92.44 107 ILE A C 1
ATOM 852 O O . ILE A 1 107 ? 17.865 -3.334 7.633 1.00 92.44 107 ILE A O 1
ATOM 856 N N . ILE A 1 108 ? 19.906 -4.249 7.590 1.00 94.25 108 ILE A N 1
ATOM 857 C CA . ILE A 1 108 ? 19.482 -5.594 7.174 1.00 94.25 108 ILE A CA 1
ATOM 858 C C . ILE A 1 108 ? 18.756 -6.294 8.327 1.00 94.25 108 ILE A C 1
ATOM 860 O O . ILE A 1 108 ? 17.682 -6.853 8.111 1.00 94.25 108 ILE A O 1
ATOM 864 N N . GLU A 1 109 ? 19.306 -6.234 9.542 1.00 93.44 109 GLU A N 1
ATOM 865 C CA . GLU A 1 109 ? 18.717 -6.881 10.714 1.00 93.44 109 GLU A CA 1
ATOM 866 C C . GLU A 1 109 ? 17.333 -6.307 11.056 1.00 93.44 109 GLU A C 1
ATOM 868 O O . GLU A 1 109 ? 16.364 -7.064 11.130 1.00 93.44 109 GLU A O 1
ATOM 873 N N . GLU A 1 110 ? 17.196 -4.981 11.164 1.00 95.00 110 GLU A N 1
ATOM 874 C CA . GLU A 1 110 ? 15.899 -4.364 11.487 1.00 95.00 110 GLU A CA 1
ATOM 875 C C . GLU A 1 110 ? 14.867 -4.536 10.355 1.00 95.00 110 GLU A C 1
ATOM 877 O O . GLU A 1 110 ? 13.685 -4.754 10.614 1.00 95.00 110 GLU A O 1
ATOM 882 N N . TYR A 1 111 ? 15.295 -4.551 9.085 1.00 97.12 111 TYR A N 1
ATOM 883 C CA . TYR A 1 111 ? 14.395 -4.849 7.962 1.00 97.12 111 TYR A CA 1
ATOM 884 C C . TYR A 1 111 ? 13.883 -6.297 8.014 1.00 97.12 111 TYR A C 1
ATOM 886 O O . TYR A 1 111 ? 12.712 -6.561 7.733 1.00 97.12 111 TYR A O 1
ATOM 894 N N . VAL A 1 112 ? 14.731 -7.250 8.415 1.00 97.19 112 VAL A N 1
ATOM 895 C CA . VAL A 1 112 ? 14.308 -8.635 8.663 1.00 97.19 112 VAL A CA 1
ATOM 896 C C . VAL A 1 112 ? 13.315 -8.697 9.825 1.00 97.19 112 VAL A C 1
ATOM 898 O O . VAL A 1 112 ? 12.284 -9.353 9.680 1.00 97.19 112 VAL A O 1
ATOM 901 N N . GLN A 1 113 ? 13.546 -7.973 10.927 1.00 96.69 113 GLN A N 1
ATOM 902 C CA . GLN A 1 113 ? 12.584 -7.899 12.034 1.00 96.69 113 GLN A CA 1
ATOM 903 C C . GLN A 1 113 ? 11.233 -7.309 11.589 1.00 96.69 113 GLN A C 1
ATOM 905 O O . GLN A 1 113 ? 10.194 -7.918 11.845 1.00 96.69 113 GLN A O 1
ATOM 910 N N . PHE A 1 114 ? 11.225 -6.190 10.856 1.00 97.94 114 PHE A N 1
ATOM 911 C CA . PHE A 1 114 ? 10.006 -5.601 10.285 1.00 97.94 114 PHE A CA 1
ATOM 912 C C . PHE A 1 114 ? 9.248 -6.588 9.378 1.00 97.94 114 PHE A C 1
ATOM 914 O O . PHE A 1 114 ? 8.045 -6.794 9.552 1.00 97.94 114 PHE A O 1
ATOM 921 N N . LEU A 1 115 ? 9.938 -7.262 8.449 1.00 97.94 115 LEU A N 1
ATOM 922 C CA . LEU A 1 115 ? 9.300 -8.237 7.557 1.00 97.94 115 LEU A CA 1
ATOM 923 C C . LEU A 1 115 ? 8.753 -9.456 8.313 1.00 97.94 115 LEU A C 1
ATOM 925 O O . LEU A 1 115 ? 7.712 -9.987 7.930 1.00 97.94 115 LEU A O 1
ATOM 929 N N . LEU A 1 116 ? 9.399 -9.887 9.399 1.00 97.50 116 LEU A N 1
ATOM 930 C CA . LEU A 1 116 ? 8.874 -10.948 10.259 1.00 97.50 116 LEU A CA 1
ATOM 931 C C . LEU A 1 116 ? 7.619 -10.493 11.018 1.00 97.50 116 LEU A C 1
ATOM 933 O O . LEU A 1 116 ? 6.643 -11.242 11.034 1.00 97.50 116 LEU A O 1
ATOM 937 N N . ARG A 1 117 ? 7.593 -9.266 11.559 1.00 97.50 117 ARG A N 1
ATOM 938 C CA . ARG A 1 117 ? 6.397 -8.668 12.188 1.00 97.50 117 ARG A CA 1
ATOM 939 C C . ARG A 1 117 ? 5.229 -8.589 11.189 1.00 97.50 117 ARG A C 1
ATOM 941 O O . ARG A 1 117 ? 4.149 -9.097 11.486 1.00 97.50 117 ARG A O 1
ATOM 948 N N . LYS A 1 118 ? 5.465 -8.118 9.954 1.00 97.00 118 LYS A N 1
ATOM 949 C CA . LYS A 1 118 ? 4.477 -8.138 8.849 1.00 97.00 118 LYS A CA 1
ATOM 950 C C . LYS A 1 118 ? 3.941 -9.551 8.557 1.00 97.00 118 LYS A C 1
ATOM 952 O O . LYS A 1 118 ? 2.740 -9.737 8.369 1.00 97.00 118 LYS A O 1
ATOM 957 N N . LEU A 1 119 ? 4.808 -10.566 8.510 1.00 96.69 119 LEU A N 1
ATOM 958 C CA . LEU A 1 119 ? 4.394 -11.956 8.255 1.00 96.69 119 LEU A CA 1
ATOM 959 C C . LEU A 1 119 ? 3.656 -12.594 9.444 1.00 96.69 119 LEU A C 1
ATOM 961 O O . LEU A 1 119 ? 2.838 -13.487 9.226 1.00 96.69 119 LEU A O 1
ATOM 965 N N . VAL A 1 120 ? 3.909 -12.149 10.679 1.00 96.19 120 VAL A N 1
ATOM 966 C CA . VAL A 1 120 ? 3.113 -12.532 11.857 1.00 96.19 120 VAL A CA 1
ATOM 967 C C . VAL A 1 120 ? 1.724 -11.900 11.786 1.00 96.19 120 VAL A C 1
ATOM 969 O O . VAL A 1 120 ? 0.747 -12.641 11.879 1.00 96.19 120 VAL A O 1
ATOM 972 N N . PHE A 1 121 ? 1.625 -10.597 11.496 1.00 95.38 121 PHE A N 1
ATOM 973 C CA . PHE A 1 121 ? 0.347 -9.903 11.300 1.00 95.38 121 PHE A CA 1
ATOM 974 C C . PHE A 1 121 ? -0.548 -10.648 10.295 1.00 95.38 121 PHE A C 1
ATOM 976 O O . PHE A 1 121 ? -1.633 -11.104 10.644 1.00 95.38 121 PHE A O 1
ATOM 983 N N . HIS A 1 122 ? -0.062 -10.897 9.072 1.00 94.31 122 HIS A N 1
ATOM 984 C CA . HIS A 1 122 ? -0.843 -11.601 8.044 1.00 94.31 122 HIS A CA 1
ATOM 985 C C . HIS A 1 122 ? -1.093 -13.099 8.332 1.00 94.31 122 HIS A C 1
ATOM 987 O O . HIS A 1 122 ? -1.865 -13.741 7.614 1.00 94.31 122 HIS A O 1
ATOM 993 N N . ARG A 1 123 ? -0.455 -13.695 9.352 1.00 94.00 123 ARG A N 1
ATOM 994 C CA . ARG A 1 123 ? -0.763 -15.066 9.797 1.00 94.00 123 ARG A CA 1
ATOM 995 C C . ARG A 1 123 ? -2.045 -15.101 10.632 1.00 94.00 123 ARG A C 1
ATOM 997 O O . ARG A 1 123 ? -2.826 -16.043 10.468 1.00 94.00 123 ARG A O 1
ATOM 1004 N N . SER A 1 124 ? -2.243 -14.101 11.490 1.00 91.38 124 SER A N 1
ATOM 1005 C CA . SER A 1 124 ? -3.496 -13.863 12.216 1.00 91.38 124 SER A CA 1
ATOM 1006 C C . SER A 1 124 ? -4.555 -13.316 11.252 1.00 91.38 124 SER A C 1
ATOM 1008 O O . SER A 1 124 ? -5.583 -13.948 11.000 1.00 91.38 124 SER A O 1
ATOM 1010 N N . HIS A 1 125 ? -4.233 -12.197 10.604 1.00 88.62 125 HIS A N 1
ATOM 1011 C CA . HIS A 1 125 ? -5.157 -11.328 9.879 1.00 88.62 125 HIS A CA 1
ATOM 1012 C C . HIS A 1 125 ? -5.205 -11.624 8.378 1.00 88.62 125 HIS A C 1
ATOM 1014 O O . HIS A 1 125 ? -4.737 -10.859 7.532 1.00 88.62 125 HIS A O 1
ATOM 1020 N N . LYS A 1 126 ? -5.803 -12.767 8.031 1.00 84.69 126 LYS A N 1
ATOM 1021 C CA . LYS A 1 126 ? -5.891 -13.276 6.644 1.00 84.69 126 LYS A CA 1
ATOM 1022 C C . LYS A 1 126 ? -6.725 -12.410 5.686 1.00 84.69 126 LYS A C 1
ATOM 1024 O O . LYS A 1 126 ? -6.651 -12.632 4.482 1.00 84.69 126 LYS A O 1
ATOM 1029 N N . GLY A 1 127 ? -7.530 -11.479 6.204 1.00 79.94 127 GLY A N 1
ATOM 1030 C CA . GLY A 1 127 ? -8.386 -10.588 5.410 1.00 79.94 127 GLY A CA 1
ATOM 1031 C C . GLY A 1 127 ? -7.664 -9.392 4.776 1.00 79.94 127 GLY A C 1
ATOM 1032 O O . GLY A 1 127 ? -8.258 -8.700 3.957 1.00 79.94 127 GLY A O 1
ATOM 1033 N N . PHE A 1 128 ? -6.400 -9.134 5.130 1.00 86.44 128 PHE A N 1
ATOM 1034 C CA . PHE A 1 128 ? -5.635 -8.013 4.579 1.00 86.44 128 PHE A CA 1
ATOM 1035 C C . PHE A 1 128 ? -4.777 -8.432 3.385 1.00 86.44 128 PHE A C 1
ATOM 1037 O O . PHE A 1 128 ? -4.000 -9.389 3.465 1.00 86.44 128 PHE A O 1
ATOM 1044 N N . ASN A 1 129 ? -4.837 -7.645 2.308 1.00 88.81 129 ASN A N 1
ATOM 1045 C CA . ASN A 1 129 ? -3.881 -7.741 1.210 1.00 88.81 129 ASN A CA 1
ATOM 1046 C C . ASN A 1 129 ? -2.518 -7.123 1.573 1.00 88.81 129 ASN A C 1
ATOM 1048 O O . ASN A 1 129 ? -2.371 -6.387 2.549 1.00 88.81 129 ASN A O 1
ATOM 1052 N N . GLY A 1 130 ? -1.497 -7.427 0.771 1.00 86.62 130 GLY A N 1
ATOM 1053 C CA . GLY A 1 130 ? -0.107 -7.107 1.102 1.00 86.62 130 GLY A CA 1
ATOM 1054 C C . GLY A 1 130 ? 0.252 -5.622 1.104 1.00 86.62 130 GLY A C 1
ATOM 1055 O O . GLY A 1 130 ? 1.244 -5.256 1.734 1.00 86.62 130 GLY A O 1
ATOM 1056 N N . THR A 1 131 ? -0.528 -4.788 0.410 1.00 87.50 131 THR A N 1
ATOM 1057 C CA . THR A 1 131 ? -0.307 -3.335 0.260 1.00 87.50 131 THR A CA 1
ATOM 1058 C C . THR A 1 131 ? -1.190 -2.509 1.210 1.00 87.50 131 THR A C 1
ATOM 1060 O O . THR A 1 131 ? -1.045 -1.291 1.280 1.00 87.50 131 THR A O 1
ATOM 1063 N N . PHE A 1 132 ? -2.080 -3.157 1.972 1.00 88.94 132 PHE A N 1
ATOM 1064 C CA . PHE A 1 132 ? -3.092 -2.504 2.805 1.00 88.94 132 PHE A CA 1
ATOM 1065 C C . PHE A 1 132 ? -3.993 -1.539 1.993 1.00 88.94 132 PHE A C 1
ATOM 1067 O O . PHE A 1 132 ? -4.176 -0.362 2.330 1.00 88.94 132 PHE A O 1
ATOM 1074 N N . GLU A 1 133 ? -4.551 -2.031 0.879 1.00 79.25 133 GLU A N 1
ATOM 1075 C CA . GLU A 1 133 ? -5.489 -1.255 0.052 1.00 79.25 133 GLU A CA 1
ATOM 1076 C C . GLU A 1 133 ? -6.919 -1.283 0.612 1.00 79.25 133 GLU A C 1
ATOM 1078 O O . GLU A 1 133 ? -7.482 -2.332 0.913 1.00 79.25 133 GLU A O 1
ATOM 1083 N N . TYR A 1 134 ? -7.506 -0.092 0.739 1.00 64.62 134 TYR A N 1
ATOM 1084 C CA . TYR A 1 134 ? -8.712 0.165 1.533 1.00 64.62 134 TYR A CA 1
ATOM 1085 C C . TYR A 1 134 ? -9.995 -0.446 0.944 1.00 64.62 134 TYR A C 1
ATOM 1087 O O . TYR A 1 134 ? -10.859 -0.900 1.690 1.00 64.62 134 TYR A O 1
ATOM 1095 N N . GLU A 1 135 ? -10.109 -0.482 -0.386 1.00 61.34 135 GLU A N 1
ATOM 1096 C CA . GLU A 1 135 ? -11.345 -0.852 -1.095 1.00 61.34 135 GLU A CA 1
ATOM 1097 C C . GLU A 1 135 ? -11.761 -2.318 -0.883 1.00 61.34 135 GLU A C 1
ATOM 1099 O O . GLU A 1 135 ? -12.951 -2.619 -0.865 1.00 61.34 135 GLU A O 1
ATOM 1104 N N . GLU A 1 136 ? -10.804 -3.225 -0.667 1.00 54.56 136 GLU A N 1
ATOM 1105 C CA . GLU A 1 136 ? -11.075 -4.656 -0.460 1.00 54.56 136 GLU A CA 1
ATOM 1106 C C . GLU A 1 136 ? -11.628 -4.932 0.954 1.00 54.56 136 GLU A C 1
ATOM 1108 O O . GLU A 1 136 ? -12.548 -5.727 1.138 1.00 54.56 136 GLU A O 1
ATOM 1113 N N . TYR A 1 137 ? -11.126 -4.213 1.960 1.00 55.97 137 TYR A N 1
ATOM 1114 C CA . TYR A 1 137 ? -11.369 -4.489 3.381 1.00 55.97 137 TYR A CA 1
ATOM 1115 C C . TYR A 1 137 ? -12.626 -3.814 3.956 1.00 55.97 137 TYR A C 1
ATOM 1117 O O . TYR A 1 137 ? -13.208 -4.327 4.909 1.00 55.97 137 TYR A O 1
ATOM 1125 N N . VAL A 1 138 ? -13.122 -2.729 3.345 1.00 53.62 138 VAL A N 1
ATOM 1126 C CA . VAL A 1 138 ? -14.445 -2.151 3.690 1.00 53.62 138 VAL A CA 1
ATOM 1127 C C . VAL A 1 138 ? -15.583 -3.156 3.446 1.00 53.62 138 VAL A C 1
ATOM 1129 O O . VAL A 1 138 ? -16.615 -3.082 4.104 1.00 53.62 138 VAL A O 1
ATOM 1132 N N . SER A 1 139 ? -15.386 -4.134 2.553 1.00 50.62 139 SER A N 1
ATOM 1133 C CA . SER A 1 139 ? -16.332 -5.244 2.351 1.00 50.62 139 SER A CA 1
ATOM 1134 C C . SER A 1 139 ? -16.274 -6.332 3.437 1.00 50.62 139 SER A C 1
ATOM 1136 O O . SER A 1 139 ? -17.165 -7.176 3.498 1.00 50.62 139 SER A O 1
ATOM 1138 N N . LEU A 1 140 ? -15.231 -6.322 4.276 1.00 49.28 140 LEU A N 1
ATOM 1139 C CA . LEU A 1 140 ? -14.959 -7.332 5.302 1.00 49.28 140 LEU A CA 1
ATOM 1140 C C . LEU A 1 140 ? -15.244 -6.802 6.713 1.00 49.28 140 LEU A C 1
ATOM 1142 O O . LEU A 1 140 ? -15.905 -7.488 7.487 1.00 49.28 140 LEU A O 1
ATOM 1146 N N . VAL A 1 141 ? -14.834 -5.568 7.038 1.00 53.53 141 VAL A N 1
ATOM 1147 C CA . VAL A 1 141 ? -15.116 -4.931 8.343 1.00 53.53 141 VAL A CA 1
ATOM 1148 C C . VAL A 1 141 ? -16.488 -4.252 8.358 1.00 53.53 141 VAL A C 1
ATOM 1150 O O . VAL A 1 141 ? -16.668 -3.079 8.668 1.00 53.53 141 VAL A O 1
ATOM 1153 N N . THR A 1 142 ? -17.493 -5.079 8.083 1.00 53.75 142 THR A N 1
ATOM 1154 C CA . THR A 1 142 ? -18.772 -5.047 8.803 1.00 53.75 142 THR A CA 1
ATOM 1155 C C . THR A 1 142 ? -18.819 -6.164 9.858 1.00 53.75 142 THR A C 1
ATOM 1157 O O . THR A 1 142 ? -19.898 -6.645 10.210 1.00 53.75 142 THR A O 1
ATOM 1160 N N . THR A 1 143 ? -17.648 -6.621 10.329 1.00 51.75 143 THR A N 1
ATOM 1161 C CA . THR A 1 143 ? -17.482 -7.604 11.407 1.00 51.75 143 THR A CA 1
ATOM 1162 C C . THR A 1 143 ? -18.315 -7.186 12.610 1.00 51.75 143 THR A C 1
ATOM 1164 O O . THR A 1 143 ? -18.105 -6.124 13.188 1.00 51.75 143 THR A O 1
ATOM 1167 N N . SER A 1 144 ? -19.279 -8.016 13.000 1.00 56.88 144 SER A N 1
ATOM 1168 C CA . SER A 1 144 ? -20.305 -7.646 13.986 1.00 56.88 144 SER A CA 1
ATOM 1169 C C . SER A 1 144 ? -19.802 -7.588 15.438 1.00 56.88 144 SER A C 1
ATOM 1171 O O . SER A 1 144 ? -20.612 -7.458 16.351 1.00 56.88 144 SER A O 1
ATOM 1173 N N . ASN A 1 145 ? -18.489 -7.706 15.652 1.00 75.56 145 ASN A N 1
ATOM 1174 C CA . ASN A 1 145 ? -17.839 -7.860 16.947 1.00 75.56 145 ASN A CA 1
ATOM 1175 C C . ASN A 1 145 ? -16.791 -6.747 17.176 1.00 75.56 145 ASN A C 1
ATOM 1177 O O . ASN A 1 145 ? -15.728 -6.797 16.550 1.00 75.56 145 ASN A O 1
ATOM 1181 N N . PRO A 1 146 ? -17.056 -5.762 18.059 1.00 80.31 146 PRO A N 1
ATOM 1182 C CA . PRO A 1 146 ? -16.098 -4.707 18.392 1.00 80.31 146 PRO A CA 1
ATOM 1183 C C . PRO A 1 146 ? -14.765 -5.225 18.950 1.00 80.31 146 PRO A C 1
ATOM 1185 O O . PRO A 1 146 ? -13.727 -4.659 18.618 1.00 80.31 146 PRO A O 1
ATOM 1188 N N . ASP A 1 147 ? -14.767 -6.315 19.725 1.00 84.06 147 ASP A N 1
ATOM 1189 C CA . ASP A 1 147 ? -13.565 -6.852 20.386 1.00 84.06 147 ASP A CA 1
ATOM 1190 C C . ASP A 1 147 ? -12.496 -7.285 19.365 1.00 84.06 147 ASP A C 1
ATOM 1192 O O . ASP A 1 147 ? -11.315 -6.966 19.491 1.00 84.06 147 ASP A O 1
ATOM 1196 N N . GLU A 1 148 ? -12.923 -7.962 18.293 1.00 84.75 148 GLU A N 1
ATOM 1197 C CA . GLU A 1 148 ? -12.048 -8.363 17.183 1.00 84.75 148 GLU A CA 1
ATOM 1198 C C . GLU A 1 148 ? -11.527 -7.140 16.407 1.00 84.75 148 GLU A C 1
ATOM 1200 O O . GLU A 1 148 ? -10.389 -7.135 15.931 1.00 84.75 148 GLU A O 1
ATOM 1205 N N . GLY A 1 149 ? -12.326 -6.070 16.331 1.00 85.06 149 GLY A N 1
ATOM 1206 C CA . GLY A 1 149 ? -11.901 -4.772 15.810 1.00 85.06 149 GLY A CA 1
ATOM 1207 C C . GLY A 1 149 ? -10.815 -4.117 16.669 1.00 85.06 149 GLY A C 1
ATOM 1208 O O . GLY A 1 149 ? -9.823 -3.640 16.117 1.00 85.06 149 GLY A O 1
ATOM 1209 N N . TYR A 1 150 ? -10.965 -4.149 17.998 1.00 88.44 150 TYR A N 1
ATOM 1210 C CA . TYR A 1 150 ? -10.026 -3.565 18.962 1.00 88.44 150 TYR A CA 1
ATOM 1211 C C . TYR A 1 150 ? -8.632 -4.197 18.841 1.00 88.44 150 TYR A C 1
ATOM 1213 O O . TYR A 1 150 ? -7.646 -3.501 18.588 1.00 88.44 150 TYR A O 1
ATOM 1221 N N . GLU A 1 151 ? -8.563 -5.529 18.918 1.00 90.00 151 GLU A N 1
ATOM 1222 C CA . GLU A 1 151 ? -7.314 -6.288 18.780 1.00 90.00 151 GLU A CA 1
ATOM 1223 C C . GLU A 1 151 ? -6.678 -6.092 17.392 1.00 90.00 151 GLU A C 1
ATOM 1225 O O . GLU A 1 151 ? -5.465 -5.923 17.274 1.00 90.00 151 GLU A O 1
ATOM 1230 N N . THR A 1 152 ? -7.488 -6.021 16.328 1.00 90.25 152 THR A N 1
ATOM 1231 C CA . THR A 1 152 ? -6.980 -5.756 14.970 1.00 90.25 152 THR A CA 1
ATOM 1232 C C . THR A 1 152 ? -6.381 -4.350 14.835 1.00 90.25 152 THR A C 1
ATOM 1234 O O . THR A 1 152 ? -5.395 -4.175 14.115 1.00 90.25 152 THR A O 1
ATOM 1237 N N . ILE A 1 153 ? -6.921 -3.340 15.532 1.00 90.75 153 ILE A N 1
ATOM 1238 C CA . ILE A 1 153 ? -6.315 -2.000 15.583 1.00 90.75 153 ILE A CA 1
ATOM 1239 C C . ILE A 1 153 ? -4.985 -2.036 16.343 1.00 90.75 153 ILE A C 1
ATOM 1241 O O . ILE A 1 153 ? -4.024 -1.428 15.872 1.00 90.75 153 ILE A O 1
ATOM 1245 N N . LEU A 1 154 ? -4.897 -2.753 17.470 1.00 93.62 154 LEU A N 1
ATOM 1246 C CA . LEU A 1 154 ? -3.642 -2.906 18.215 1.00 93.62 154 LEU A CA 1
ATOM 1247 C C . LEU A 1 154 ? -2.550 -3.569 17.364 1.00 93.62 154 LEU A C 1
ATOM 1249 O O . LEU A 1 154 ? -1.463 -3.010 17.239 1.00 93.62 154 LEU A O 1
ATOM 1253 N N . ASP A 1 155 ? -2.855 -4.687 16.701 1.00 94.62 155 ASP A N 1
ATOM 1254 C CA . ASP A 1 155 ? -1.922 -5.384 15.802 1.00 94.62 155 ASP A CA 1
ATOM 1255 C C . ASP A 1 155 ? -1.477 -4.500 14.610 1.00 94.62 155 ASP A C 1
ATOM 1257 O O . ASP A 1 155 ? -0.322 -4.556 14.176 1.00 94.62 155 ASP A O 1
ATOM 1261 N N . LEU A 1 156 ? -2.366 -3.643 14.083 1.00 94.12 156 LEU A N 1
ATOM 1262 C CA . LEU A 1 156 ? -2.019 -2.643 13.060 1.00 94.12 156 LEU A CA 1
ATOM 1263 C C . LEU A 1 156 ? -1.118 -1.526 13.617 1.00 94.12 156 LEU A C 1
ATOM 1265 O O . LEU A 1 156 ? -0.192 -1.089 12.930 1.00 94.12 156 LEU A O 1
ATOM 1269 N N . MET A 1 157 ? -1.373 -1.058 14.842 1.00 95.62 157 MET A N 1
ATOM 1270 C CA . MET A 1 157 ? -0.548 -0.051 15.515 1.00 95.62 157 MET A CA 1
ATOM 1271 C C . MET A 1 157 ? 0.850 -0.591 15.833 1.00 95.62 157 MET A C 1
ATOM 1273 O O . MET A 1 157 ? 1.830 0.111 15.593 1.00 95.62 157 MET A O 1
ATOM 1277 N N . ASP A 1 158 ? 0.969 -1.834 16.299 1.00 96.88 158 ASP A N 1
ATOM 1278 C CA . ASP A 1 158 ? 2.252 -2.503 16.546 1.00 96.88 158 ASP A CA 1
ATOM 1279 C C . ASP A 1 158 ? 3.073 -2.651 15.254 1.00 96.88 158 ASP A C 1
ATOM 1281 O O . ASP A 1 158 ? 4.286 -2.417 15.246 1.00 96.88 158 ASP A O 1
ATOM 1285 N N . LEU A 1 159 ? 2.417 -2.957 14.127 1.00 96.81 159 LEU A N 1
ATOM 1286 C CA . LEU A 1 159 ? 3.073 -2.990 12.818 1.00 96.81 159 LEU A CA 1
ATOM 1287 C C . LEU A 1 159 ? 3.509 -1.591 12.338 1.00 96.81 159 LEU A C 1
ATOM 1289 O O . LEU A 1 159 ? 4.562 -1.470 11.708 1.00 96.81 159 LEU A O 1
ATOM 1293 N N . GLN A 1 160 ? 2.751 -0.536 12.660 1.00 96.69 160 GLN A N 1
ATOM 1294 C CA . GLN A 1 160 ? 3.122 0.852 12.359 1.00 96.69 160 GLN A CA 1
ATOM 1295 C C . GLN A 1 160 ? 4.325 1.325 13.197 1.00 96.69 160 GLN A C 1
ATOM 1297 O O . GLN A 1 160 ? 5.237 1.946 12.656 1.00 96.69 160 GLN A O 1
ATOM 1302 N N . ASP A 1 161 ? 4.382 0.996 14.492 1.00 96.81 161 ASP A N 1
ATOM 1303 C CA . ASP A 1 161 ? 5.529 1.341 15.349 1.00 96.81 161 ASP A CA 1
ATOM 1304 C C . ASP A 1 161 ? 6.800 0.566 14.942 1.00 96.81 161 ASP A C 1
ATOM 1306 O O . ASP A 1 161 ? 7.907 1.106 14.967 1.00 96.81 161 ASP A O 1
ATOM 1310 N N . ALA A 1 162 ? 6.652 -0.671 14.460 1.00 97.00 162 ALA A N 1
ATOM 1311 C CA . ALA A 1 162 ? 7.749 -1.423 13.854 1.00 97.00 162 ALA A CA 1
ATOM 1312 C C . ALA A 1 162 ? 8.254 -0.821 12.528 1.00 97.00 162 ALA A C 1
ATOM 1314 O O . ALA A 1 162 ? 9.431 -0.973 12.188 1.00 97.00 162 ALA A O 1
ATOM 1315 N N . LEU A 1 163 ? 7.372 -0.163 11.769 1.00 96.38 163 LEU A N 1
ATOM 1316 C CA . LEU A 1 163 ? 7.717 0.561 10.546 1.00 96.38 163 LEU A CA 1
ATOM 1317 C C . LEU A 1 163 ? 8.483 1.849 10.884 1.00 96.38 163 LEU A C 1
ATOM 1319 O O . LEU A 1 163 ? 9.512 2.123 10.263 1.00 96.38 163 LEU A O 1
ATOM 1323 N N . ASP A 1 164 ? 8.031 2.588 11.902 1.00 96.06 164 ASP A N 1
ATOM 1324 C CA . ASP A 1 164 ? 8.709 3.768 12.451 1.00 96.06 164 ASP A CA 1
ATOM 1325 C C . ASP A 1 164 ? 10.141 3.445 12.916 1.00 96.06 164 ASP A C 1
ATOM 1327 O O . ASP A 1 164 ? 11.084 4.096 12.457 1.00 96.06 164 ASP A O 1
ATOM 1331 N N . GLU A 1 165 ? 10.337 2.398 13.728 1.00 95.88 165 GLU A N 1
ATOM 1332 C CA . GLU A 1 165 ? 11.669 1.980 14.196 1.00 95.88 165 GLU A CA 1
ATOM 1333 C C . GLU A 1 165 ? 12.611 1.654 13.033 1.00 95.88 165 GLU A C 1
ATOM 1335 O O . GLU A 1 165 ? 13.698 2.233 12.930 1.00 95.88 165 GLU A O 1
ATOM 1340 N N . PHE A 1 166 ? 12.177 0.807 12.092 1.00 96.00 166 PHE A N 1
ATOM 1341 C CA . PHE A 1 166 ? 12.987 0.514 10.912 1.00 96.00 166 PHE A CA 1
ATOM 1342 C C . PHE A 1 166 ? 13.280 1.781 10.095 1.00 96.00 166 PHE A C 1
ATOM 1344 O O . PHE A 1 166 ? 14.406 1.957 9.623 1.00 96.00 166 PHE A O 1
ATOM 1351 N N . SER A 1 167 ? 12.320 2.704 9.973 1.00 94.81 167 SER A N 1
ATOM 1352 C CA . SER A 1 167 ? 12.543 3.971 9.278 1.00 94.81 167 SER A CA 1
ATOM 1353 C C . SER A 1 167 ? 13.620 4.824 9.956 1.00 94.81 167 SER A C 1
ATOM 1355 O O . SER A 1 167 ? 14.521 5.305 9.269 1.00 94.81 167 SER A O 1
ATOM 1357 N N . ARG A 1 168 ? 13.616 4.938 11.292 1.00 93.62 168 ARG A N 1
ATOM 1358 C CA . ARG A 1 168 ? 14.614 5.703 12.058 1.00 93.62 168 ARG A CA 1
ATOM 1359 C C . ARG A 1 168 ? 16.009 5.092 11.944 1.00 93.62 168 ARG A C 1
ATOM 1361 O O . ARG A 1 168 ? 16.977 5.817 11.706 1.00 93.62 168 ARG A O 1
ATOM 1368 N N . VAL A 1 169 ? 16.125 3.763 12.030 1.00 92.62 169 VAL A N 1
ATOM 1369 C CA . VAL A 1 169 ? 17.400 3.054 11.805 1.00 92.62 169 VAL A CA 1
ATOM 1370 C C . VAL A 1 169 ? 17.882 3.230 10.358 1.00 92.62 169 VAL A C 1
ATOM 1372 O O . VAL A 1 169 ? 19.078 3.424 10.126 1.00 92.62 169 VAL A O 1
ATOM 1375 N N . LEU A 1 170 ? 16.967 3.236 9.382 1.00 93.00 170 LEU A N 1
ATOM 1376 C CA . LEU A 1 170 ? 17.282 3.482 7.976 1.00 93.00 170 LEU A CA 1
ATOM 1377 C C . LEU A 1 170 ? 17.762 4.921 7.738 1.00 93.00 170 LEU A C 1
ATOM 1379 O O . LEU A 1 170 ? 18.826 5.087 7.144 1.00 93.00 170 LEU A O 1
ATOM 1383 N N . PHE A 1 171 ? 17.059 5.944 8.235 1.00 91.81 171 PHE A N 1
ATOM 1384 C CA . PHE A 1 171 ? 17.470 7.352 8.129 1.00 91.81 171 PHE A CA 1
ATOM 1385 C C . PHE A 1 171 ? 18.831 7.610 8.784 1.00 91.81 171 PHE A C 1
ATOM 1387 O O . PHE A 1 171 ? 19.696 8.223 8.157 1.00 91.81 171 PHE A O 1
ATOM 1394 N N . ALA A 1 172 ? 19.081 7.054 9.975 1.00 89.88 172 ALA A N 1
ATOM 1395 C CA . ALA A 1 172 ? 20.379 7.144 10.648 1.00 89.88 172 ALA A CA 1
ATOM 1396 C C . ALA A 1 172 ? 21.545 6.542 9.829 1.00 89.88 172 ALA A C 1
ATOM 1398 O O . ALA A 1 172 ? 22.702 6.884 10.061 1.00 89.88 172 ALA A O 1
ATOM 1399 N N . SER A 1 173 ? 21.257 5.674 8.850 1.00 87.69 173 SER A N 1
ATOM 1400 C CA . SER A 1 173 ? 22.254 5.081 7.945 1.00 87.69 173 SER A CA 1
ATOM 1401 C C . SER A 1 173 ? 22.509 5.880 6.650 1.00 87.69 173 SER A C 1
ATOM 1403 O O . SER A 1 173 ? 23.348 5.470 5.839 1.00 87.69 173 SER A O 1
ATOM 1405 N N . ILE A 1 174 ? 21.786 6.984 6.409 1.00 86.75 174 ILE A N 1
ATOM 1406 C CA . ILE A 1 174 ? 21.857 7.802 5.182 1.00 86.75 174 ILE A CA 1
ATOM 1407 C C . ILE A 1 174 ? 22.866 8.947 5.386 1.00 86.75 174 ILE A C 1
ATOM 1409 O O . ILE A 1 174 ? 22.517 10.102 5.614 1.00 86.75 174 ILE A O 1
ATOM 1413 N N . SER A 1 175 ? 24.158 8.627 5.288 1.00 73.31 175 SER A N 1
ATOM 1414 C CA . SER A 1 175 ? 25.258 9.583 5.492 1.00 73.31 175 SER A CA 1
ATOM 1415 C C . SER A 1 175 ? 25.345 10.616 4.355 1.00 73.31 175 SER A C 1
ATOM 1417 O O . SER A 1 175 ? 25.362 10.240 3.179 1.00 73.31 175 SER A O 1
ATOM 1419 N N . SER A 1 176 ? 25.489 11.905 4.683 1.00 61.22 176 SER A N 1
ATOM 1420 C CA . SER A 1 176 ? 25.385 13.070 3.771 1.00 61.22 176 SER A CA 1
ATOM 1421 C C . SER A 1 176 ? 26.458 13.216 2.667 1.00 61.22 176 SER A C 1
ATOM 1423 O O . SER A 1 176 ? 26.649 14.312 2.145 1.00 61.22 176 SER A O 1
ATOM 1425 N N . GLY A 1 177 ? 27.173 12.146 2.304 1.00 56.66 177 GLY A N 1
ATOM 1426 C CA . GLY A 1 177 ? 28.260 12.162 1.312 1.00 56.66 177 GLY A CA 1
ATOM 1427 C C . GLY A 1 177 ? 28.360 10.941 0.386 1.00 56.66 177 GLY A C 1
ATOM 1428 O O . GLY A 1 177 ? 29.251 10.914 -0.460 1.00 56.66 177 GLY A O 1
ATOM 1429 N N . ARG A 1 178 ? 27.480 9.933 0.508 1.00 65.00 178 ARG A N 1
ATOM 1430 C CA . ARG A 1 178 ? 27.470 8.732 -0.359 1.00 65.00 178 ARG A CA 1
ATOM 1431 C C . ARG A 1 178 ? 26.219 8.661 -1.242 1.00 65.00 178 ARG A C 1
ATOM 1433 O O . ARG A 1 178 ? 25.223 9.343 -1.001 1.00 65.00 178 ARG A O 1
ATOM 1440 N N . LYS A 1 179 ? 26.261 7.821 -2.284 1.00 71.88 179 LYS A N 1
ATOM 1441 C CA . LYS A 1 179 ? 25.121 7.558 -3.183 1.00 71.88 179 LYS A CA 1
ATOM 1442 C C . LYS A 1 179 ? 24.101 6.630 -2.519 1.00 71.88 179 LYS A C 1
ATOM 1444 O O . LYS A 1 179 ? 23.944 5.477 -2.901 1.00 71.88 179 LYS A O 1
ATOM 1449 N N . ASN A 1 180 ? 23.349 7.160 -1.562 1.00 85.44 180 ASN A N 1
ATOM 1450 C CA . ASN A 1 180 ? 22.396 6.394 -0.753 1.00 85.44 180 ASN A CA 1
ATOM 1451 C C . ASN A 1 180 ? 21.147 5.893 -1.528 1.00 85.44 180 ASN A C 1
ATOM 1453 O O . ASN A 1 180 ? 20.147 5.556 -0.905 1.00 85.44 180 ASN A O 1
ATOM 1457 N N . GLU A 1 181 ? 21.168 5.824 -2.868 1.00 90.25 181 GLU A N 1
ATOM 1458 C CA . GLU A 1 181 ? 20.044 5.384 -3.716 1.00 90.25 181 GLU A CA 1
ATOM 1459 C C . GLU A 1 181 ? 19.509 4.001 -3.321 1.00 90.25 181 GLU A C 1
ATOM 1461 O O . GLU A 1 181 ? 18.297 3.789 -3.301 1.00 90.25 181 GLU A O 1
ATOM 1466 N N . CYS A 1 182 ? 20.405 3.069 -2.975 1.00 92.31 182 CYS A N 1
ATOM 1467 C CA . CYS A 1 182 ? 20.033 1.736 -2.509 1.00 92.31 182 CYS A CA 1
ATOM 1468 C C . CYS A 1 182 ? 19.225 1.816 -1.199 1.00 92.31 182 CYS A C 1
ATOM 1470 O O . CYS A 1 182 ? 18.067 1.394 -1.172 1.00 92.31 182 CYS A O 1
ATOM 1472 N N . LYS A 1 183 ? 19.785 2.457 -0.161 1.00 93.25 183 LYS A N 1
ATOM 1473 C CA . LYS A 1 183 ? 19.138 2.704 1.144 1.00 93.25 183 LYS A CA 1
ATOM 1474 C C . LYS A 1 183 ? 17.793 3.427 0.991 1.00 93.25 183 LYS A C 1
ATOM 1476 O O . LYS A 1 183 ? 16.769 2.928 1.448 1.00 93.25 183 LYS A O 1
ATOM 1481 N N . ILE A 1 184 ? 17.762 4.539 0.252 1.00 94.12 184 ILE A N 1
ATOM 1482 C CA . ILE A 1 184 ? 16.546 5.332 -0.005 1.00 94.12 184 ILE A CA 1
ATOM 1483 C C . ILE A 1 184 ? 15.475 4.507 -0.738 1.00 94.12 184 ILE A C 1
ATOM 1485 O O . ILE A 1 184 ? 14.285 4.699 -0.498 1.00 94.12 184 ILE A O 1
ATOM 1489 N N . SER A 1 185 ? 15.848 3.557 -1.603 1.00 94.56 185 SER A N 1
ATOM 1490 C CA . SER A 1 185 ? 14.860 2.728 -2.308 1.00 94.56 185 SER A CA 1
ATOM 1491 C C . SER A 1 185 ? 14.064 1.777 -1.401 1.00 94.56 185 SER A C 1
ATOM 1493 O O . SER A 1 185 ? 12.995 1.323 -1.811 1.00 94.56 185 SER A O 1
ATOM 1495 N N . ALA A 1 186 ? 14.504 1.542 -0.157 1.00 96.12 186 ALA A N 1
ATOM 1496 C CA . ALA A 1 186 ? 13.706 0.855 0.860 1.00 96.12 186 ALA A CA 1
ATOM 1497 C C . ALA A 1 186 ? 12.583 1.735 1.453 1.00 96.12 186 ALA A C 1
ATOM 1499 O O . ALA A 1 186 ? 11.571 1.187 1.877 1.00 96.12 186 ALA A O 1
ATOM 1500 N N . LEU A 1 187 ? 12.680 3.072 1.393 1.00 96.06 187 LEU A N 1
ATOM 1501 C CA . LEU A 1 187 ? 11.587 3.976 1.801 1.00 96.06 187 LEU A CA 1
ATOM 1502 C C . LEU A 1 187 ? 10.373 3.893 0.858 1.00 96.06 187 LEU A C 1
ATOM 1504 O O . LEU A 1 187 ? 9.250 4.150 1.279 1.00 96.06 187 LEU A O 1
ATOM 1508 N N . VAL A 1 188 ? 10.568 3.497 -0.406 1.00 95.56 188 VAL A N 1
ATOM 1509 C CA . VAL A 1 188 ? 9.488 3.391 -1.407 1.00 95.56 188 VAL A CA 1
ATOM 1510 C C . VAL A 1 188 ? 8.360 2.435 -0.979 1.00 95.56 188 VAL A C 1
ATOM 1512 O O . VAL A 1 188 ? 7.206 2.860 -1.021 1.00 95.56 188 VAL A O 1
ATOM 1515 N N . PRO A 1 189 ? 8.622 1.168 -0.592 1.00 96.38 189 PRO A N 1
ATOM 1516 C CA . PRO A 1 189 ? 7.577 0.301 -0.052 1.00 96.38 189 PRO A CA 1
ATOM 1517 C C . PRO A 1 189 ? 7.088 0.735 1.340 1.00 96.38 189 PRO A C 1
ATOM 1519 O O . PRO A 1 189 ? 5.897 0.593 1.597 1.00 96.38 189 PRO A O 1
ATOM 1522 N N . LEU A 1 190 ? 7.947 1.302 2.202 1.00 96.44 190 LEU A N 1
ATOM 1523 C CA . LEU A 1 190 ? 7.553 1.743 3.551 1.00 96.44 190 LEU A CA 1
ATOM 1524 C C . LEU A 1 190 ? 6.493 2.855 3.516 1.00 96.44 190 LEU A C 1
ATOM 1526 O O . LEU A 1 190 ? 5.462 2.718 4.159 1.00 96.44 190 LEU A O 1
ATOM 1530 N N . VAL A 1 191 ? 6.694 3.905 2.708 1.00 96.62 191 VAL A N 1
ATOM 1531 C CA . VAL A 1 191 ? 5.747 5.035 2.574 1.00 96.62 191 VAL A CA 1
ATOM 1532 C C . VAL A 1 191 ? 4.388 4.602 2.003 1.00 96.62 191 VAL A C 1
ATOM 1534 O O . VAL A 1 191 ? 3.365 5.218 2.299 1.00 96.62 191 VAL A O 1
ATOM 1537 N N . ALA A 1 192 ? 4.357 3.549 1.178 1.00 94.06 192 ALA A N 1
ATOM 1538 C CA . ALA A 1 192 ? 3.103 2.975 0.693 1.00 94.06 192 ALA A CA 1
ATOM 1539 C C . ALA A 1 192 ? 2.370 2.206 1.808 1.00 94.06 192 ALA A C 1
ATOM 1541 O O . ALA A 1 192 ? 1.170 2.395 2.006 1.00 94.06 192 ALA A O 1
ATOM 1542 N N . GLU A 1 193 ? 3.108 1.384 2.556 1.00 94.31 193 GLU A N 1
ATOM 1543 C CA . GLU A 1 193 ? 2.577 0.530 3.618 1.00 94.31 193 GLU A CA 1
ATOM 1544 C C . GLU A 1 193 ? 2.069 1.330 4.821 1.00 94.31 193 GLU A C 1
ATOM 1546 O O . GLU A 1 193 ? 0.927 1.144 5.242 1.00 94.31 193 GLU A O 1
ATOM 1551 N N . SER A 1 194 ? 2.859 2.291 5.309 1.00 95.69 194 SER A N 1
ATOM 1552 C CA . SER A 1 194 ? 2.495 3.133 6.454 1.00 95.69 194 SER A CA 1
ATOM 1553 C C . SER A 1 194 ? 1.230 3.949 6.195 1.00 95.69 194 SER A C 1
ATOM 1555 O O . SER A 1 194 ? 0.441 4.190 7.109 1.00 95.69 194 SER A O 1
ATOM 1557 N N . TYR A 1 195 ? 0.999 4.346 4.939 1.00 94.44 195 TYR A N 1
ATOM 1558 C CA . TYR A 1 195 ? -0.217 5.041 4.526 1.00 94.44 195 TYR A CA 1
ATOM 1559 C C . TYR A 1 195 ? -1.424 4.106 4.404 1.00 94.44 195 TYR A C 1
ATOM 1561 O O . TYR A 1 195 ? -2.539 4.508 4.736 1.00 94.44 195 TYR A O 1
ATOM 1569 N N . GLY A 1 196 ? -1.221 2.865 3.953 1.00 92.31 196 GLY A N 1
ATOM 1570 C CA . GLY A 1 196 ? -2.242 1.817 3.979 1.00 92.31 196 GLY A CA 1
ATOM 1571 C C . GLY A 1 196 ? -2.722 1.533 5.404 1.00 92.31 196 GLY A C 1
ATOM 1572 O O . GLY A 1 196 ? -3.904 1.707 5.700 1.00 92.31 196 GLY A O 1
ATOM 1573 N N . ILE A 1 197 ? -1.780 1.222 6.300 1.00 93.56 197 ILE A N 1
ATOM 1574 C CA . ILE A 1 197 ? -2.017 0.971 7.730 1.00 93.56 197 ILE A CA 1
ATOM 1575 C C . ILE A 1 197 ? -2.694 2.180 8.400 1.00 93.56 197 ILE A C 1
ATOM 1577 O O . ILE A 1 197 ? -3.733 2.027 9.039 1.00 93.56 197 ILE A O 1
ATOM 1581 N N . TYR A 1 198 ? -2.186 3.402 8.187 1.00 93.50 198 TYR A N 1
ATOM 1582 C CA . TYR A 1 198 ? -2.770 4.624 8.759 1.00 93.50 198 TYR A CA 1
ATOM 1583 C C . TYR A 1 198 ? -4.234 4.847 8.346 1.00 93.50 198 TYR A C 1
ATOM 1585 O O . TYR A 1 198 ? -5.065 5.197 9.189 1.00 93.50 198 TYR A O 1
ATOM 1593 N N . LYS A 1 199 ? -4.581 4.625 7.067 1.00 89.94 199 LYS A N 1
ATOM 1594 C CA . LYS A 1 199 ? -5.977 4.720 6.603 1.00 89.94 199 LYS A CA 1
ATOM 1595 C C . LYS A 1 199 ? -6.872 3.693 7.296 1.00 89.94 199 LYS A C 1
ATOM 1597 O O . LYS A 1 199 ? -7.996 4.040 7.650 1.00 89.94 199 LYS A O 1
ATOM 1602 N N . PHE A 1 200 ? -6.388 2.465 7.507 1.00 88.44 200 PHE A N 1
ATOM 1603 C CA . PHE A 1 200 ? -7.162 1.450 8.220 1.00 88.44 200 PHE A CA 1
ATOM 1604 C C . PHE A 1 200 ? -7.385 1.808 9.678 1.00 88.44 200 PHE A C 1
ATOM 1606 O O . PHE A 1 200 ? -8.540 1.859 10.083 1.00 88.44 200 PHE A O 1
ATOM 1613 N N . ILE A 1 201 ? -6.337 2.161 10.424 1.00 90.44 201 ILE A N 1
ATOM 1614 C CA . ILE A 1 201 ? -6.471 2.590 11.824 1.00 90.44 201 ILE A CA 1
ATOM 1615 C C . ILE A 1 201 ? -7.473 3.757 11.928 1.00 90.44 201 ILE A C 1
ATOM 1617 O O . ILE A 1 201 ? -8.436 3.679 12.686 1.00 90.44 201 ILE A O 1
ATOM 1621 N N . THR A 1 202 ? -7.329 4.786 11.082 1.00 88.88 202 THR A N 1
ATOM 1622 C CA . THR A 1 202 ? -8.249 5.943 11.042 1.00 88.88 202 THR A CA 1
ATOM 1623 C C . THR A 1 202 ? -9.706 5.532 10.781 1.00 88.88 202 THR A C 1
ATOM 1625 O O . THR A 1 202 ? -10.627 6.091 11.373 1.00 88.88 202 THR A O 1
ATOM 1628 N N . SER A 1 203 ? -9.940 4.571 9.883 1.00 85.44 203 SER A N 1
ATOM 1629 C CA . SER A 1 203 ? -11.293 4.130 9.529 1.00 85.44 203 SER A CA 1
ATOM 1630 C C . SER A 1 203 ? -11.904 3.172 10.550 1.00 85.44 203 SER A C 1
ATOM 1632 O O . SER A 1 203 ? -13.106 3.246 10.792 1.00 85.44 203 SER A O 1
ATOM 1634 N N . MET A 1 204 ? -11.108 2.272 11.129 1.00 85.38 204 MET A N 1
ATOM 1635 C CA . MET A 1 204 ? -11.578 1.290 12.106 1.00 85.38 204 MET A CA 1
ATOM 1636 C C . MET A 1 204 ? -11.921 1.965 13.433 1.00 85.38 204 MET A C 1
ATOM 1638 O O . MET A 1 204 ? -12.994 1.705 13.964 1.00 85.38 204 MET A O 1
ATOM 1642 N N . ILE A 1 205 ? -11.098 2.912 13.905 1.00 85.56 205 ILE A N 1
ATOM 1643 C CA . ILE A 1 205 ? -11.418 3.700 15.106 1.00 85.56 205 ILE A CA 1
ATOM 1644 C C . ILE A 1 205 ? -12.752 4.446 14.917 1.00 85.56 205 ILE A C 1
ATOM 1646 O O . ILE A 1 205 ? -13.625 4.358 15.776 1.00 85.56 205 ILE A O 1
ATOM 1650 N N . ARG A 1 206 ? -12.976 5.097 13.763 1.00 84.38 206 ARG A N 1
ATOM 1651 C CA . ARG A 1 206 ? -14.261 5.761 13.447 1.00 84.38 206 ARG A CA 1
ATOM 1652 C C . ARG A 1 206 ? -15.449 4.800 13.397 1.00 84.38 206 ARG A C 1
ATOM 1654 O O . ARG A 1 206 ? -16.519 5.130 13.903 1.00 84.38 206 ARG A O 1
ATOM 1661 N N . ALA A 1 207 ? -15.275 3.625 12.789 1.00 81.44 207 ALA A N 1
ATOM 1662 C CA . ALA A 1 207 ? -16.318 2.602 12.750 1.00 81.44 207 ALA A CA 1
ATOM 1663 C C . ALA A 1 207 ? -16.678 2.116 14.165 1.00 81.44 207 ALA A C 1
ATOM 1665 O O . ALA A 1 207 ? -17.858 1.996 14.483 1.00 81.44 207 ALA A O 1
ATOM 1666 N N . MET A 1 208 ? -15.676 1.928 15.027 1.00 80.69 208 MET A N 1
ATOM 1667 C CA . MET A 1 208 ? -15.865 1.493 16.409 1.00 80.69 208 MET A CA 1
ATOM 1668 C C . MET A 1 208 ? -16.488 2.565 17.308 1.00 80.69 208 MET A C 1
ATOM 1670 O O . MET A 1 208 ? -17.467 2.247 17.973 1.00 80.69 208 MET A O 1
ATOM 1674 N N . HIS A 1 209 ? -16.045 3.832 17.281 1.00 80.06 209 HIS A N 1
ATOM 1675 C CA . HIS A 1 209 ? -16.739 4.909 18.020 1.00 80.06 209 HIS A CA 1
ATOM 1676 C C . HIS A 1 209 ? -18.232 4.964 17.648 1.00 80.06 209 HIS A C 1
ATOM 1678 O O . HIS A 1 209 ? -19.089 5.078 18.522 1.00 80.06 209 HIS A O 1
ATOM 1684 N N . LYS A 1 210 ? -18.558 4.797 16.357 1.00 80.06 210 LYS A N 1
ATOM 1685 C CA . LYS A 1 210 ? -19.946 4.760 15.872 1.00 80.06 210 LYS A CA 1
ATOM 1686 C C . LYS A 1 210 ? -20.731 3.509 16.304 1.00 80.06 210 LYS A C 1
ATOM 1688 O O . LYS A 1 210 ? -21.956 3.576 16.374 1.00 80.06 210 LYS A O 1
ATOM 1693 N N . GLN A 1 211 ? -20.067 2.378 16.538 1.00 76.31 211 GLN A N 1
ATOM 1694 C CA . GLN A 1 211 ? -20.713 1.104 16.878 1.00 76.31 211 GLN A CA 1
ATOM 1695 C C . GLN A 1 211 ? -20.857 0.890 18.390 1.00 76.31 211 GLN A C 1
ATOM 1697 O O . GLN A 1 211 ? -21.889 0.385 18.824 1.00 76.31 211 GLN A O 1
ATOM 1702 N N . THR A 1 212 ? -19.844 1.256 19.178 1.00 75.06 212 THR A N 1
ATOM 1703 C CA . THR A 1 212 ? -19.802 0.998 20.625 1.00 75.06 212 THR A CA 1
ATOM 1704 C C . THR A 1 212 ? -20.486 2.105 21.429 1.00 75.06 212 THR A C 1
ATOM 1706 O O . THR A 1 212 ? -21.134 1.815 22.426 1.00 75.06 212 THR A O 1
ATOM 1709 N N . GLY A 1 213 ? -20.356 3.376 21.022 1.00 66.06 213 GLY A N 1
ATOM 1710 C CA . GLY A 1 213 ? -20.948 4.528 21.723 1.00 66.06 213 GLY A CA 1
ATOM 1711 C C . GLY A 1 213 ? -20.343 4.869 23.099 1.00 66.06 213 GLY A C 1
ATOM 1712 O O . GLY A 1 213 ? -20.701 5.891 23.677 1.00 66.06 213 GLY A O 1
ATOM 1713 N N . GLU A 1 214 ? -19.423 4.051 23.617 1.00 63.94 214 GLU A N 1
ATOM 1714 C CA . GLU A 1 214 ? -18.708 4.269 24.879 1.00 63.94 214 GLU A CA 1
ATOM 1715 C C . GLU A 1 214 ? -17.308 4.856 24.620 1.00 63.94 214 GLU A C 1
ATOM 1717 O O . GLU A 1 214 ? -16.337 4.123 24.422 1.00 63.94 214 GLU A O 1
ATOM 1722 N N . ASP A 1 215 ? -17.183 6.188 24.629 1.00 64.31 215 ASP A N 1
ATOM 1723 C CA . ASP A 1 215 ? -15.922 6.876 24.291 1.00 64.31 215 ASP A CA 1
ATOM 1724 C C . ASP A 1 215 ? -14.728 6.451 25.171 1.00 64.31 215 ASP A C 1
ATOM 1726 O O . ASP A 1 215 ? -13.607 6.312 24.677 1.00 64.31 215 ASP A O 1
ATOM 1730 N N . GLY A 1 216 ? -14.962 6.175 26.461 1.00 71.00 216 GLY A N 1
ATOM 1731 C CA . GLY A 1 216 ? -13.906 5.833 27.425 1.00 71.00 216 GLY A CA 1
ATOM 1732 C C . GLY A 1 216 ? -13.182 4.507 27.155 1.00 71.00 216 GLY A C 1
ATOM 1733 O O . GLY A 1 216 ? -12.049 4.335 27.599 1.00 71.00 216 GLY A O 1
ATOM 1734 N N . ALA A 1 217 ? -13.786 3.578 26.404 1.00 75.69 217 ALA A N 1
ATOM 1735 C CA . ALA A 1 217 ? -13.115 2.342 25.989 1.00 75.69 217 ALA A CA 1
ATOM 1736 C C . ALA A 1 217 ? -12.145 2.568 24.812 1.00 75.69 217 ALA A C 1
ATOM 1738 O O . ALA A 1 217 ? -11.175 1.831 24.651 1.00 75.69 217 ALA A O 1
ATOM 1739 N N . MET A 1 218 ? -12.390 3.600 23.997 1.00 81.75 218 MET A N 1
ATOM 1740 C CA . MET A 1 218 ? -11.601 3.917 22.801 1.00 81.75 218 MET A CA 1
ATOM 1741 C C . MET A 1 218 ? -10.469 4.919 23.066 1.00 81.75 218 MET A C 1
ATOM 1743 O O . MET A 1 218 ? -9.536 5.013 22.266 1.00 81.75 218 MET A O 1
ATOM 1747 N N . GLU A 1 219 ? -10.514 5.651 24.182 1.00 84.75 219 GLU A N 1
ATOM 1748 C CA . GLU A 1 219 ? -9.552 6.708 24.523 1.00 84.75 219 GLU A CA 1
ATOM 1749 C C . GLU A 1 219 ? -8.066 6.261 24.494 1.00 84.75 219 GLU A C 1
ATOM 1751 O O . GLU A 1 219 ? -7.256 6.984 23.905 1.00 84.75 219 GLU A O 1
ATOM 1756 N N . PRO A 1 220 ? -7.672 5.054 24.964 1.00 89.50 220 PRO A N 1
ATOM 1757 C CA . PRO A 1 220 ? -6.286 4.577 24.839 1.00 89.50 220 PRO A CA 1
ATOM 1758 C C . PRO A 1 220 ? -5.834 4.351 23.385 1.00 89.50 220 PRO A C 1
ATOM 1760 O O . PRO A 1 220 ? -4.681 4.621 23.036 1.00 89.50 220 PRO A O 1
ATOM 1763 N N . LEU A 1 221 ? -6.736 3.888 22.506 1.00 88.50 221 LEU A N 1
ATOM 1764 C CA . LEU A 1 221 ? -6.458 3.785 21.068 1.00 88.50 221 LEU A CA 1
ATOM 1765 C C . LEU A 1 221 ? -6.367 5.174 20.428 1.00 88.50 221 LEU A C 1
ATOM 1767 O O . LEU A 1 221 ? -5.515 5.396 19.567 1.00 88.50 221 LEU A O 1
ATOM 1771 N N . HIS A 1 222 ? -7.209 6.116 20.858 1.00 88.69 222 HIS A N 1
ATOM 1772 C CA . HIS A 1 222 ? -7.183 7.498 20.386 1.00 88.69 222 HIS A CA 1
ATOM 1773 C C . HIS A 1 222 ? -5.850 8.185 20.732 1.00 88.69 222 HIS A C 1
ATOM 1775 O O . HIS A 1 222 ? -5.218 8.771 19.852 1.00 88.69 222 HIS A O 1
ATOM 1781 N N . GLU A 1 223 ? -5.368 8.079 21.976 1.00 91.69 223 GLU A N 1
ATOM 1782 C CA . GLU A 1 223 ? -4.068 8.632 22.385 1.00 91.69 223 GLU A CA 1
ATOM 1783 C C . GLU A 1 223 ? -2.913 8.023 21.567 1.00 91.69 223 GLU A C 1
ATOM 1785 O O . GLU A 1 223 ? -2.093 8.752 20.991 1.00 91.69 223 GLU A O 1
ATOM 1790 N N . ARG A 1 224 ? -2.880 6.688 21.428 1.00 94.25 224 ARG A N 1
ATOM 1791 C CA . ARG A 1 224 ? -1.853 5.996 20.631 1.00 94.25 224 ARG A CA 1
ATOM 1792 C C . ARG A 1 224 ? -1.905 6.393 19.151 1.00 94.25 224 ARG A C 1
ATOM 1794 O O . ARG A 1 224 ? -0.853 6.617 18.551 1.00 94.25 224 ARG A O 1
ATOM 1801 N N . TYR A 1 225 ? -3.099 6.556 18.579 1.00 93.88 225 TYR A N 1
ATOM 1802 C CA . TYR A 1 225 ? -3.298 7.038 17.208 1.00 93.88 225 TYR A CA 1
ATOM 1803 C C . TYR A 1 225 ? -2.763 8.462 17.000 1.00 93.88 225 TYR A C 1
ATOM 1805 O O . TYR A 1 225 ? -2.045 8.702 16.029 1.00 93.88 225 TYR A O 1
ATOM 1813 N N . VAL A 1 226 ? -3.045 9.396 17.916 1.00 93.56 226 VAL A N 1
ATOM 1814 C CA . VAL A 1 226 ? -2.518 10.773 17.850 1.00 93.56 226 VAL A CA 1
ATOM 1815 C C . VAL A 1 226 ? -0.986 10.775 17.943 1.00 93.56 226 VAL A C 1
ATOM 1817 O O . VAL A 1 226 ? -0.319 11.450 17.156 1.00 93.56 226 VAL A O 1
ATOM 1820 N N . SER A 1 227 ? -0.417 9.955 18.833 1.00 95.00 227 SER A N 1
ATOM 1821 C CA . SER A 1 227 ? 1.034 9.772 18.977 1.00 95.00 227 SER A CA 1
ATOM 1822 C C . SER A 1 227 ? 1.690 9.230 17.694 1.00 95.00 227 SER A C 1
ATOM 1824 O O . SER A 1 227 ? 2.718 9.746 17.247 1.00 95.00 227 SER A O 1
ATOM 1826 N N . GLN A 1 228 ? 1.078 8.228 17.052 1.00 95.56 228 GLN A N 1
ATOM 1827 C CA . GLN A 1 228 ? 1.541 7.695 15.765 1.00 95.56 228 GLN A CA 1
ATOM 1828 C C . GLN A 1 228 ? 1.354 8.684 14.608 1.00 95.56 228 GLN A C 1
ATOM 1830 O O . GLN A 1 228 ? 2.207 8.747 13.725 1.00 95.56 228 GLN A O 1
ATOM 1835 N N . HIS A 1 229 ? 0.281 9.481 14.604 1.00 95.56 229 HIS A N 1
ATOM 1836 C CA . HIS A 1 229 ? 0.050 10.500 13.580 1.00 95.56 229 HIS A CA 1
ATOM 1837 C C . HIS A 1 229 ? 1.165 11.555 13.566 1.00 95.56 229 HIS A C 1
ATOM 1839 O O . HIS A 1 229 ? 1.651 11.898 12.490 1.00 95.56 229 HIS A O 1
ATOM 1845 N N . ALA A 1 230 ? 1.619 12.008 14.740 1.00 95.44 230 ALA A N 1
ATOM 1846 C CA . ALA A 1 230 ? 2.739 12.942 14.855 1.00 95.44 230 ALA A CA 1
ATOM 1847 C C . ALA A 1 230 ? 4.045 12.354 14.280 1.00 95.44 230 ALA A C 1
ATOM 1849 O O . ALA A 1 230 ? 4.650 12.969 13.400 1.00 95.44 230 ALA A O 1
ATOM 1850 N N . ARG A 1 231 ? 4.423 11.126 14.679 1.00 95.88 231 ARG A N 1
ATOM 1851 C CA . ARG A 1 231 ? 5.597 10.423 14.113 1.00 95.88 231 ARG A CA 1
ATOM 1852 C C . ARG A 1 231 ? 5.497 10.267 12.593 1.00 95.88 231 ARG A C 1
ATOM 1854 O O . ARG A 1 231 ? 6.454 10.525 11.868 1.00 95.88 231 ARG A O 1
ATOM 1861 N N . LEU A 1 232 ? 4.318 9.894 12.091 1.00 96.25 232 LEU A N 1
ATOM 1862 C CA . LEU A 1 232 ? 4.095 9.673 10.663 1.00 96.25 232 LEU A CA 1
ATOM 1863 C C . LEU A 1 232 ? 4.115 10.980 9.845 1.00 96.25 232 LEU A C 1
ATOM 1865 O O . LEU A 1 232 ? 4.528 10.974 8.682 1.00 96.25 232 LEU A O 1
ATOM 1869 N N . PHE A 1 233 ? 3.711 12.103 10.445 1.00 95.69 233 PHE A N 1
ATOM 1870 C CA . PHE A 1 233 ? 3.829 13.437 9.855 1.00 95.69 233 PHE A CA 1
ATOM 1871 C C . PHE A 1 233 ? 5.301 13.845 9.689 1.00 95.69 233 PHE A C 1
ATOM 1873 O O . PHE A 1 233 ? 5.696 14.261 8.596 1.00 95.69 233 PHE A O 1
ATOM 1880 N N . GLU A 1 234 ? 6.127 13.656 10.724 1.00 94.75 234 GLU A N 1
ATOM 1881 C CA . GLU A 1 234 ? 7.577 13.898 10.668 1.00 94.75 234 GLU A CA 1
ATOM 1882 C C . GLU A 1 234 ? 8.262 12.977 9.642 1.00 94.75 234 GLU A C 1
ATOM 1884 O O . GLU A 1 234 ? 8.966 13.458 8.752 1.00 94.75 234 GLU A O 1
ATOM 1889 N N . PHE A 1 235 ? 7.954 11.675 9.656 1.00 96.12 235 PHE A N 1
ATOM 1890 C CA . PHE A 1 235 ? 8.451 10.700 8.676 1.00 96.12 235 PHE A CA 1
ATOM 1891 C C . PHE A 1 235 ? 8.167 11.109 7.218 1.00 96.12 235 PHE A C 1
ATOM 1893 O O . PHE A 1 235 ? 9.045 11.008 6.352 1.00 96.12 235 PHE A O 1
ATOM 1900 N N . TYR A 1 236 ? 6.961 11.604 6.913 1.00 96.81 236 TYR A N 1
ATOM 1901 C CA . TYR A 1 236 ? 6.642 12.100 5.570 1.00 96.81 236 TYR A CA 1
ATOM 1902 C C . TYR A 1 236 ? 7.308 13.447 5.250 1.00 96.81 236 TYR A C 1
ATOM 1904 O O . TYR A 1 236 ? 7.645 13.676 4.083 1.00 96.81 236 TYR A O 1
ATOM 1912 N N . ALA A 1 237 ? 7.546 14.312 6.241 1.00 94.69 237 ALA A N 1
ATOM 1913 C CA . ALA A 1 237 ? 8.318 15.539 6.058 1.00 94.69 237 ALA A CA 1
ATOM 1914 C C . ALA A 1 237 ? 9.773 15.223 5.665 1.00 94.69 237 ALA A C 1
ATOM 1916 O O . ALA A 1 237 ? 10.235 15.711 4.627 1.00 94.69 237 ALA A O 1
ATOM 1917 N N . ASP A 1 238 ? 10.443 14.320 6.386 1.00 93.62 238 ASP A N 1
ATOM 1918 C CA . ASP A 1 238 ? 11.803 13.858 6.073 1.00 93.62 238 ASP A CA 1
ATOM 1919 C C . ASP A 1 238 ? 11.876 13.152 4.714 1.00 93.62 238 ASP A C 1
ATOM 1921 O O . ASP A 1 238 ? 12.740 13.454 3.883 1.00 93.62 238 ASP A O 1
ATOM 1925 N N . CYS A 1 239 ? 10.908 12.279 4.410 1.00 94.69 239 CYS A N 1
ATOM 1926 C CA . CYS A 1 239 ? 10.785 11.684 3.080 1.00 94.69 239 CYS A CA 1
ATOM 1927 C C . CYS A 1 239 ? 10.657 12.754 1.977 1.00 94.69 239 CYS A C 1
ATOM 1929 O O . CYS A 1 239 ? 11.188 12.568 0.877 1.00 94.69 239 CYS A O 1
ATOM 1931 N N . SER A 1 240 ? 9.980 13.878 2.246 1.00 94.56 240 SER A N 1
ATOM 1932 C CA . SER A 1 240 ? 9.771 14.955 1.266 1.00 94.56 240 SER A CA 1
ATOM 1933 C C . SER A 1 240 ? 11.027 15.775 0.965 1.00 94.56 240 SER A C 1
ATOM 1935 O O . SER A 1 240 ? 11.175 16.268 -0.157 1.00 94.56 240 SER A O 1
ATOM 1937 N N . ALA A 1 241 ? 11.978 15.845 1.902 1.00 92.62 241 ALA A N 1
ATOM 1938 C CA . ALA A 1 241 ? 13.289 16.447 1.665 1.00 92.62 241 ALA A CA 1
ATOM 1939 C C . ALA A 1 241 ? 14.138 15.631 0.663 1.00 92.62 241 ALA A C 1
ATOM 1941 O O . ALA A 1 241 ? 15.002 16.178 -0.034 1.00 92.62 241 ALA A O 1
ATOM 1942 N N . ILE A 1 242 ? 13.881 14.322 0.534 1.00 91.75 242 ILE A N 1
ATOM 1943 C CA . ILE A 1 242 ? 14.648 13.432 -0.343 1.00 91.75 242 ILE A CA 1
ATOM 1944 C C . ILE A 1 242 ? 14.172 13.545 -1.803 1.00 91.75 242 ILE A C 1
ATOM 1946 O O . ILE A 1 242 ? 13.216 12.903 -2.249 1.00 91.75 242 ILE A O 1
ATOM 1950 N N . LYS A 1 243 ? 14.936 14.300 -2.602 1.00 90.94 243 LYS A N 1
ATOM 1951 C CA . LYS A 1 243 ? 14.718 14.509 -4.053 1.00 90.94 243 LYS A CA 1
ATOM 1952 C C . LYS A 1 243 ? 14.650 13.217 -4.884 1.00 90.94 243 LYS A C 1
ATOM 1954 O O . LYS A 1 243 ? 13.958 13.175 -5.895 1.00 90.94 243 LYS A O 1
ATOM 1959 N N . TYR A 1 244 ? 15.363 12.162 -4.480 1.00 91.31 244 TYR A N 1
ATOM 1960 C CA . TYR A 1 244 ? 15.308 10.864 -5.166 1.00 91.31 244 TYR A CA 1
ATOM 1961 C C . TYR A 1 244 ? 13.970 10.157 -4.913 1.00 91.31 244 TYR A C 1
ATOM 1963 O O . TYR A 1 244 ? 13.308 9.738 -5.858 1.00 91.31 244 TYR A O 1
ATOM 1971 N N . LEU A 1 245 ? 13.524 10.097 -3.655 1.00 93.25 245 LEU A N 1
ATOM 1972 C CA . LEU A 1 245 ? 12.277 9.444 -3.253 1.00 93.25 245 LEU A CA 1
ATOM 1973 C C . LEU A 1 245 ? 11.049 10.127 -3.874 1.00 93.25 245 LEU A C 1
ATOM 1975 O O . LEU A 1 245 ? 10.211 9.460 -4.481 1.00 93.25 245 LEU A O 1
ATOM 1979 N N . THR A 1 246 ? 11.005 11.460 -3.828 1.00 93.94 246 THR A N 1
ATOM 1980 C CA . THR A 1 246 ? 9.954 12.286 -4.457 1.00 93.94 246 THR A CA 1
ATOM 1981 C C . THR A 1 246 ? 9.914 12.194 -5.990 1.00 93.94 246 THR A C 1
ATOM 1983 O O . THR A 1 246 ? 8.894 12.524 -6.593 1.00 93.94 246 THR A O 1
ATOM 1986 N N . SER A 1 247 ? 10.980 11.703 -6.639 1.00 94.44 247 SER A N 1
ATOM 1987 C CA . SER A 1 247 ? 10.984 11.382 -8.078 1.00 94.44 247 SER A CA 1
ATOM 1988 C C . SER A 1 247 ? 10.391 10.001 -8.403 1.00 94.44 247 SER A C 1
ATOM 1990 O O . SER A 1 247 ? 9.985 9.754 -9.539 1.00 94.44 247 SER A O 1
ATOM 1992 N N . LEU A 1 248 ? 10.324 9.102 -7.412 1.00 91.19 248 LEU A N 1
ATOM 1993 C CA . LEU A 1 248 ? 9.841 7.726 -7.560 1.00 91.19 248 LEU A CA 1
ATOM 1994 C C . LEU A 1 248 ? 8.374 7.570 -7.146 1.00 91.19 248 LEU A C 1
ATOM 1996 O O . LEU A 1 248 ? 7.646 6.808 -7.787 1.00 91.19 248 LEU A O 1
ATOM 2000 N N . ILE A 1 249 ? 7.949 8.278 -6.093 1.00 93.38 249 ILE A N 1
ATOM 2001 C CA . ILE A 1 249 ? 6.591 8.234 -5.537 1.00 93.38 249 ILE A CA 1
ATOM 2002 C C . ILE A 1 249 ? 6.064 9.629 -5.180 1.00 93.38 249 ILE A C 1
ATOM 2004 O O . ILE A 1 249 ? 6.812 10.522 -4.787 1.00 93.38 249 ILE A O 1
ATOM 2008 N N . ARG A 1 250 ? 4.736 9.793 -5.247 1.00 94.69 250 ARG A N 1
ATOM 2009 C CA . ARG A 1 250 ? 4.045 10.887 -4.556 1.00 94.69 250 ARG A CA 1
ATOM 2010 C C . ARG A 1 250 ? 3.905 10.493 -3.088 1.00 94.69 250 ARG A C 1
ATOM 2012 O O . ARG A 1 250 ? 3.189 9.545 -2.785 1.00 94.69 250 ARG A O 1
ATOM 2019 N N . ILE A 1 251 ? 4.555 11.238 -2.204 1.00 94.81 251 ILE A N 1
ATOM 2020 C CA . ILE A 1 251 ? 4.407 11.073 -0.755 1.00 94.81 251 ILE A CA 1
ATOM 2021 C C . ILE A 1 251 ? 2.998 11.554 -0.348 1.00 94.81 251 ILE A C 1
ATOM 2023 O O . ILE A 1 251 ? 2.548 12.587 -0.869 1.00 94.81 251 ILE A O 1
ATOM 2027 N N . PRO A 1 252 ? 2.278 10.827 0.526 1.00 93.19 252 PRO A N 1
ATOM 2028 C CA . PRO A 1 252 ? 1.009 11.280 1.087 1.00 93.19 252 PRO A CA 1
ATOM 2029 C C . PRO A 1 252 ? 1.154 12.614 1.827 1.00 93.19 252 PRO A C 1
ATOM 2031 O O . PRO A 1 252 ? 2.208 12.926 2.373 1.00 93.19 252 PRO A O 1
ATOM 2034 N N . LYS A 1 253 ? 0.078 13.402 1.876 1.00 89.88 253 LYS A N 1
ATOM 2035 C CA . LYS A 1 253 ? 0.002 14.581 2.746 1.00 89.88 253 LYS A CA 1
ATOM 2036 C C . LYS A 1 253 ? -0.964 14.293 3.882 1.00 89.88 253 LYS A C 1
ATOM 2038 O O . LYS A 1 253 ? -2.138 14.039 3.620 1.00 89.88 253 LYS A O 1
ATOM 2043 N N . LEU A 1 254 ? -0.455 14.336 5.106 1.00 89.88 254 LEU A N 1
ATOM 2044 C CA . LEU A 1 254 ? -1.258 14.308 6.321 1.00 89.88 254 LEU A CA 1
ATOM 2045 C C . LEU A 1 254 ? -1.681 15.737 6.713 1.00 89.88 254 LEU A C 1
ATOM 2047 O O . LEU A 1 254 ? -1.000 16.696 6.328 1.00 89.88 254 LEU A O 1
ATOM 2051 N N . PRO A 1 255 ? -2.805 15.901 7.431 1.00 88.25 255 PRO A N 1
ATOM 2052 C CA . PRO A 1 255 ? -3.122 17.147 8.126 1.00 88.25 255 PRO A CA 1
ATOM 2053 C C . PRO A 1 255 ? -2.109 17.427 9.251 1.00 88.25 255 PRO A C 1
ATOM 2055 O O . PRO A 1 255 ? -1.401 16.529 9.693 1.00 88.25 255 PRO A O 1
ATOM 2058 N N . THR A 1 256 ? -2.037 18.676 9.719 1.00 84.94 256 THR A N 1
ATOM 2059 C CA . THR A 1 256 ? -1.157 19.062 10.842 1.00 84.94 256 THR A CA 1
ATOM 2060 C C . THR A 1 256 ? -1.642 18.491 12.178 1.00 84.94 256 THR A C 1
ATOM 2062 O O . THR A 1 256 ? -0.841 18.082 13.010 1.00 84.94 256 THR A O 1
ATOM 2065 N N . GLU A 1 257 ? -2.958 18.446 12.374 1.00 82.69 257 GLU A N 1
ATOM 2066 C CA . GLU A 1 257 ? -3.618 17.866 13.547 1.00 82.69 257 GLU A CA 1
ATOM 2067 C C . GLU A 1 257 ? -4.231 16.514 13.172 1.00 82.69 257 GLU A C 1
ATOM 2069 O O . GLU A 1 257 ? -4.588 16.294 12.011 1.00 82.69 257 GLU A O 1
ATOM 2074 N N . ALA A 1 258 ? -4.352 15.596 14.133 1.00 83.69 258 ALA A N 1
ATOM 2075 C CA . ALA A 1 258 ? -5.006 14.314 13.886 1.00 83.69 258 ALA A CA 1
ATOM 2076 C C . ALA A 1 258 ? -6.480 14.538 13.477 1.00 83.69 258 ALA A C 1
ATOM 2078 O O . ALA A 1 258 ? -7.154 15.370 14.089 1.00 83.69 258 ALA A O 1
ATOM 2079 N N . PRO A 1 259 ? -7.010 13.831 12.458 1.00 78.75 259 PRO A N 1
ATOM 2080 C CA . PRO A 1 259 ? -8.412 13.961 12.073 1.00 78.75 259 PRO A CA 1
ATOM 2081 C C . PRO A 1 259 ? -9.346 13.659 13.249 1.00 78.75 259 PRO A C 1
ATOM 2083 O O . PRO A 1 259 ? -9.182 12.619 13.881 1.00 78.75 259 PRO A O 1
ATOM 2086 N N . SER A 1 260 ? -10.366 14.498 13.484 1.00 68.81 260 SER A N 1
ATOM 2087 C CA . SER A 1 260 ? -11.403 14.187 14.482 1.00 68.81 260 SER A CA 1
ATOM 2088 C C . SER A 1 260 ? -12.008 12.806 14.221 1.00 68.81 260 SER A C 1
ATOM 2090 O O . SER A 1 260 ? -12.251 12.419 13.067 1.00 68.81 260 SER A O 1
ATOM 2092 N N . LEU A 1 261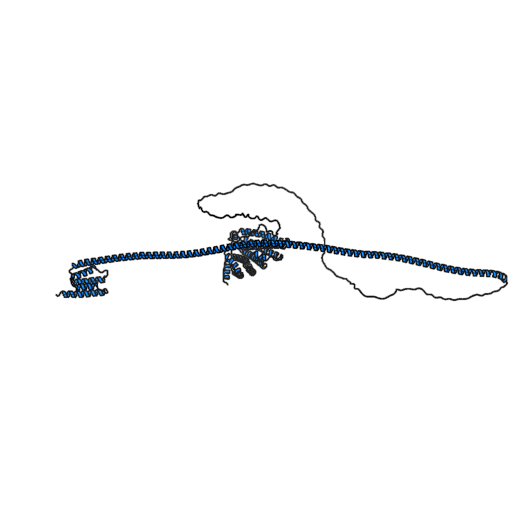 ? -12.232 12.068 15.303 1.00 62.31 261 LEU A N 1
ATOM 2093 C CA . LEU A 1 261 ? -12.806 10.724 15.298 1.00 62.31 261 LEU A CA 1
ATOM 2094 C C . LEU A 1 261 ? -14.280 10.721 15.744 1.00 62.31 261 LEU A C 1
ATOM 2096 O O . LEU A 1 261 ? -14.973 9.740 15.490 1.00 62.31 261 LEU A O 1
ATOM 2100 N N . VAL A 1 262 ? -14.770 11.843 16.290 1.00 56.22 262 VAL A N 1
ATOM 2101 C CA . VAL A 1 262 ? -16.186 12.098 16.599 1.00 56.22 262 VAL A CA 1
ATOM 2102 C C . VAL A 1 262 ? -16.794 13.127 15.636 1.00 56.22 262 VAL A C 1
ATOM 2104 O O . VAL A 1 262 ? -16.226 14.201 15.408 1.00 56.22 262 VAL A O 1
ATOM 2107 N N . ASP A 1 263 ? -17.969 12.800 15.091 1.00 48.28 263 ASP A N 1
ATOM 2108 C CA . ASP A 1 263 ? -18.797 13.687 14.262 1.00 48.28 263 ASP A CA 1
ATOM 2109 C C . ASP A 1 263 ? -19.691 14.569 15.157 1.00 48.28 263 ASP A C 1
ATOM 2111 O O . ASP A 1 263 ? -20.903 14.374 15.259 1.00 48.28 263 ASP A O 1
ATOM 2115 N N . SER A 1 264 ? -19.092 15.550 15.837 1.00 31.73 264 SER A N 1
ATOM 2116 C CA . SER A 1 264 ? -19.844 16.550 16.607 1.00 31.73 264 SER A CA 1
ATOM 2117 C C . SER A 1 264 ? -20.753 17.380 15.681 1.00 31.73 264 SER A C 1
ATOM 2119 O O . SER A 1 264 ? -20.228 18.040 14.779 1.00 31.73 264 SER A O 1
ATOM 2121 N N . PRO A 1 265 ? -22.085 17.430 15.898 1.00 41.00 265 PRO A N 1
ATOM 2122 C CA . PRO A 1 265 ? -23.016 18.166 15.041 1.00 41.00 265 PRO A CA 1
ATOM 2123 C C . PRO A 1 265 ? -22.940 19.681 15.301 1.00 41.00 265 PRO A C 1
ATOM 2125 O O . PRO A 1 265 ? -23.788 20.275 15.964 1.00 41.00 265 PRO A O 1
ATOM 2128 N N . SER A 1 266 ? -21.895 20.306 14.763 1.00 27.83 266 SER A N 1
ATOM 2129 C CA . SER A 1 266 ? -21.669 21.755 14.735 1.00 27.83 266 SER A CA 1
ATOM 2130 C C . SER A 1 266 ? -21.831 22.255 13.288 1.00 27.83 266 SER A C 1
ATOM 2132 O O . SER A 1 266 ? -21.517 21.501 12.363 1.00 27.83 266 SER A O 1
ATOM 2134 N N . PRO A 1 267 ? -22.375 23.464 13.041 1.00 33.44 267 PRO A N 1
ATOM 2135 C CA . PRO A 1 267 ? -22.901 23.834 11.726 1.00 33.44 267 PRO A CA 1
ATOM 2136 C C . PRO A 1 267 ? -21.825 23.908 10.636 1.00 33.44 267 PRO A C 1
ATOM 2138 O O . PRO A 1 267 ? -20.669 24.235 10.903 1.00 33.44 267 PRO A O 1
ATOM 2141 N N . GLU A 1 268 ? -22.238 23.622 9.396 1.00 30.88 268 GLU A N 1
ATOM 2142 C CA . GLU A 1 268 ? -21.345 23.456 8.246 1.00 30.88 268 GLU A CA 1
ATOM 2143 C C . GLU A 1 268 ? -20.308 24.590 8.100 1.00 30.88 268 GLU A C 1
ATOM 2145 O O . GLU A 1 268 ? -20.689 25.764 7.999 1.00 30.88 268 GLU A O 1
ATOM 2150 N N . PRO A 1 269 ? -19.007 24.274 7.943 1.00 34.28 269 PRO A N 1
ATOM 2151 C CA . PRO A 1 269 ? -18.060 25.214 7.363 1.00 34.28 269 PRO A CA 1
ATOM 2152 C C . PRO A 1 269 ? -18.408 25.373 5.876 1.00 34.28 269 PRO A C 1
ATOM 2154 O O . PRO A 1 269 ? -17.935 24.614 5.029 1.00 34.28 269 PRO A O 1
ATOM 2157 N N . SER A 1 270 ? -19.279 26.341 5.571 1.00 33.12 270 SER A N 1
ATOM 2158 C CA . SER A 1 270 ? -19.865 26.545 4.242 1.00 33.12 270 SER A CA 1
ATOM 2159 C C . SER A 1 270 ? -18.792 26.541 3.150 1.00 33.12 270 SER A C 1
ATOM 2161 O O . SER A 1 270 ? -17.974 27.463 3.068 1.00 33.12 270 SER A O 1
ATOM 2163 N N . LEU A 1 271 ? -18.790 25.497 2.315 1.00 36.66 271 LEU A N 1
ATOM 2164 C CA . LEU A 1 271 ? -17.747 25.283 1.316 1.00 36.66 271 LEU A CA 1
ATOM 2165 C C . LEU A 1 271 ? -17.686 26.463 0.342 1.00 36.66 271 LEU A C 1
ATOM 2167 O O . LEU A 1 271 ? -18.625 26.709 -0.419 1.00 36.66 271 LEU A O 1
ATOM 2171 N N . SER A 1 272 ? -16.551 27.167 0.345 1.00 33.31 272 SER A N 1
ATOM 2172 C CA . SER A 1 272 ? -16.259 28.338 -0.489 1.00 33.31 272 SER A CA 1
ATOM 2173 C C . SER A 1 272 ? -16.198 27.965 -1.974 1.00 33.31 272 SER A C 1
ATOM 2175 O O . SER A 1 272 ? -15.124 27.822 -2.562 1.00 33.31 272 SER A O 1
ATOM 2177 N N . ARG A 1 273 ? -17.373 27.774 -2.579 1.00 32.72 273 ARG A N 1
ATOM 2178 C CA . ARG A 1 273 ? -17.589 27.352 -3.966 1.00 32.72 273 ARG A CA 1
ATOM 2179 C C . ARG A 1 273 ? -16.700 28.159 -4.924 1.00 32.72 273 ARG A C 1
ATOM 2181 O O . ARG A 1 273 ? -16.904 29.369 -5.045 1.00 32.72 273 ARG A O 1
ATOM 2188 N N . PRO A 1 274 ? -15.761 27.521 -5.653 1.00 29.42 274 PRO A N 1
ATOM 2189 C CA . PRO A 1 274 ? -14.983 28.205 -6.678 1.00 29.42 274 PRO A CA 1
ATOM 2190 C C . PRO A 1 274 ? -15.920 28.871 -7.687 1.00 29.42 274 PRO A C 1
ATOM 2192 O O . PRO A 1 274 ? -16.805 28.219 -8.245 1.00 29.42 274 PRO A O 1
ATOM 2195 N N . SER A 1 275 ? -15.755 30.178 -7.894 1.00 28.03 275 SER A N 1
ATOM 2196 C CA . SER A 1 275 ? -16.676 30.964 -8.717 1.00 28.03 275 SER A CA 1
ATOM 2197 C C . SER A 1 275 ? -16.606 30.530 -10.182 1.00 28.03 275 SER A C 1
ATOM 2199 O O . SER A 1 275 ? -15.685 30.888 -10.922 1.00 28.03 275 SER A O 1
ATOM 2201 N N . THR A 1 276 ? -17.595 29.746 -10.616 1.00 30.83 276 THR A N 1
ATOM 2202 C CA . THR A 1 276 ? -17.773 29.333 -12.010 1.00 30.83 276 THR A CA 1
ATOM 2203 C C . THR A 1 276 ? -18.223 30.529 -12.842 1.00 30.83 276 THR A C 1
ATOM 2205 O O . THR A 1 276 ? -19.417 30.750 -13.056 1.00 30.83 276 THR A O 1
ATOM 2208 N N . ARG A 1 277 ? -17.257 31.329 -13.303 1.00 27.52 277 ARG A N 1
ATOM 2209 C CA . ARG A 1 277 ? -17.502 32.481 -14.175 1.00 27.52 277 ARG A CA 1
ATOM 2210 C C . ARG A 1 277 ? -18.050 32.013 -15.525 1.00 27.52 277 ARG A C 1
ATOM 2212 O O . ARG A 1 277 ? -17.300 31.549 -16.381 1.00 27.52 277 ARG A O 1
ATOM 2219 N N . ASN A 1 278 ? -19.357 32.178 -15.716 1.00 31.95 278 ASN A N 1
ATOM 2220 C CA . ASN A 1 278 ? -20.031 31.936 -16.989 1.00 31.95 278 ASN A CA 1
ATOM 2221 C C . ASN A 1 278 ? -19.381 32.745 -18.125 1.00 31.95 278 ASN A C 1
ATOM 2223 O O . ASN A 1 278 ? -19.374 33.975 -18.086 1.00 31.95 278 ASN A O 1
ATOM 2227 N N . SER A 1 279 ? -18.923 32.049 -19.166 1.00 29.25 279 SER A N 1
ATOM 2228 C CA . SER A 1 279 ? -18.521 32.632 -20.452 1.00 29.25 279 SER A CA 1
ATOM 2229 C C . SER A 1 279 ? -19.371 32.018 -21.558 1.00 29.25 279 SER A C 1
ATOM 2231 O O . SER A 1 279 ? -19.066 30.949 -22.085 1.00 29.25 279 SER A O 1
ATOM 2233 N N . ALA A 1 280 ? -20.478 32.680 -21.889 1.00 30.88 280 ALA A N 1
ATOM 2234 C CA . ALA A 1 280 ? -21.400 32.205 -22.910 1.00 30.88 280 ALA A CA 1
ATOM 2235 C C . ALA A 1 280 ? -20.880 32.487 -24.333 1.00 30.88 280 ALA A C 1
ATOM 2237 O O . ALA A 1 280 ? -20.634 33.631 -24.702 1.00 30.88 280 ALA A O 1
ATOM 2238 N N . ARG A 1 281 ? -20.791 31.419 -25.136 1.00 30.16 281 ARG A N 1
ATOM 2239 C CA . ARG A 1 281 ? -21.059 31.356 -26.587 1.00 30.16 281 ARG A CA 1
ATOM 2240 C C . ARG A 1 281 ? -20.937 32.671 -27.391 1.00 30.16 281 ARG A C 1
ATOM 2242 O O . ARG A 1 281 ? -21.908 33.416 -27.509 1.00 30.16 281 ARG A O 1
ATOM 2249 N N . ARG A 1 282 ? -19.846 32.811 -28.153 1.00 27.23 282 ARG A N 1
ATOM 2250 C CA . ARG A 1 282 ? -19.863 33.384 -29.519 1.00 27.23 282 ARG A CA 1
ATOM 2251 C C . ARG A 1 282 ? -18.836 32.673 -30.407 1.00 27.23 282 ARG A C 1
ATOM 2253 O O . ARG A 1 282 ? -17.997 31.931 -29.905 1.00 27.23 282 ARG A O 1
ATOM 2260 N N . SER A 1 283 ? -18.984 32.809 -31.722 1.00 26.11 283 SER A N 1
ATOM 2261 C CA . SER A 1 283 ? -18.436 31.874 -32.713 1.00 26.11 283 SER A CA 1
ATOM 2262 C C . SER A 1 283 ? -18.092 32.571 -34.030 1.00 26.11 283 SER A C 1
ATOM 2264 O O . SER A 1 283 ? -18.935 33.338 -34.492 1.00 26.11 283 SER A O 1
ATOM 2266 N N . ILE A 1 284 ? -16.970 32.176 -34.667 1.00 29.50 284 ILE A N 1
ATOM 2267 C CA . ILE A 1 284 ? -16.569 32.514 -36.062 1.00 29.50 284 ILE A CA 1
ATOM 2268 C C . ILE A 1 284 ? -16.139 34.011 -36.181 1.00 29.50 284 ILE A C 1
ATOM 2270 O O . ILE A 1 284 ? -16.662 34.841 -35.448 1.00 29.50 284 ILE A O 1
ATOM 2274 N N . THR A 1 285 ? -15.134 34.480 -36.946 1.00 26.83 285 THR A N 1
ATOM 2275 C CA . THR A 1 285 ? -14.333 34.014 -38.119 1.00 26.83 285 THR A CA 1
ATOM 2276 C C . THR A 1 285 ? -12.842 34.471 -37.968 1.00 26.83 285 THR A C 1
ATOM 2278 O O . THR A 1 285 ? -12.541 35.116 -36.964 1.00 26.83 285 THR A O 1
ATOM 2281 N N . PRO A 1 286 ? -11.890 34.170 -38.891 1.00 45.84 286 PRO A N 1
ATOM 2282 C CA . PRO A 1 286 ? -10.445 34.377 -38.674 1.00 45.84 286 PRO A CA 1
ATOM 2283 C C . PRO A 1 286 ? -9.793 35.594 -39.377 1.00 45.84 286 PRO A C 1
ATOM 2285 O O . PRO A 1 286 ? -10.232 36.020 -40.437 1.00 45.84 286 PRO A O 1
ATOM 2288 N N . SER A 1 287 ? -8.656 36.018 -38.811 1.00 26.52 287 SER A N 1
ATOM 2289 C CA . SER A 1 287 ? -7.444 36.632 -39.408 1.00 26.52 287 SER A CA 1
ATOM 2290 C C . SER A 1 287 ? -6.327 36.437 -38.354 1.00 26.52 287 SER A C 1
ATOM 2292 O O . SER A 1 287 ? -6.648 36.257 -37.182 1.00 26.52 287 SER A O 1
ATOM 2294 N N . GLU A 1 288 ? -5.014 36.486 -38.570 1.00 27.62 288 GLU A N 1
ATOM 2295 C CA . GLU A 1 288 ? -4.083 36.490 -39.711 1.00 27.62 288 GLU A CA 1
ATOM 2296 C C . GLU A 1 288 ? -2.678 36.720 -39.080 1.00 27.62 288 GLU A C 1
ATOM 2298 O O . GLU A 1 288 ? -2.589 37.052 -37.895 1.00 27.62 288 GLU A O 1
ATOM 2303 N N . LYS A 1 289 ? -1.561 36.513 -39.791 1.00 33.91 289 LYS A N 1
ATOM 2304 C CA . LYS A 1 289 ? -0.217 36.822 -39.240 1.00 33.91 289 LYS A CA 1
ATOM 2305 C C . LYS A 1 289 ? 0.032 38.339 -39.251 1.00 33.91 289 LYS A C 1
ATOM 2307 O O . LYS A 1 289 ? -0.529 39.022 -40.102 1.00 33.91 289 LYS A O 1
ATOM 2312 N N . PRO A 1 290 ? 0.933 38.864 -38.397 1.00 35.12 290 PRO A N 1
ATOM 2313 C CA . PRO A 1 290 ? 2.233 39.294 -38.943 1.00 35.12 290 PRO A CA 1
ATOM 2314 C C . PRO A 1 290 ? 3.401 38.911 -37.966 1.00 35.12 290 PRO A C 1
ATOM 2316 O O . PRO A 1 290 ? 3.270 37.858 -37.339 1.00 35.12 290 PRO A O 1
ATOM 2319 N N . PRO A 1 291 ? 4.605 39.542 -37.915 1.00 36.78 291 PRO A N 1
ATOM 2320 C CA . PRO A 1 291 ? 5.837 38.758 -38.078 1.00 36.78 291 PRO A CA 1
ATOM 2321 C C . PRO A 1 291 ? 6.894 38.948 -36.962 1.00 36.78 291 PRO A C 1
ATOM 2323 O O . PRO A 1 291 ? 6.719 39.683 -35.996 1.00 36.78 291 PRO A O 1
ATOM 2326 N N . SER A 1 292 ? 8.040 38.285 -37.126 1.00 32.12 292 SER A N 1
ATOM 2327 C CA . SER A 1 292 ? 9.251 38.479 -36.316 1.00 32.12 292 SER A CA 1
ATOM 2328 C C . SER A 1 292 ? 9.962 39.810 -36.586 1.00 32.12 292 SER A C 1
ATOM 2330 O O . SER A 1 292 ? 10.051 40.210 -37.747 1.00 32.12 292 SER A O 1
ATOM 2332 N N . LEU A 1 293 ? 10.663 40.354 -35.585 1.00 27.53 293 LEU A N 1
ATOM 2333 C CA . LEU A 1 293 ? 11.909 41.114 -35.787 1.00 27.53 293 LEU A CA 1
ATOM 2334 C C . LEU A 1 293 ? 12.880 40.927 -34.600 1.00 27.53 293 LEU A C 1
ATOM 2336 O O . LEU A 1 293 ? 12.517 40.315 -33.597 1.00 27.53 293 LEU A O 1
ATOM 2340 N N . LYS A 1 294 ? 14.137 41.375 -34.751 1.00 27.17 294 LYS A N 1
ATOM 2341 C CA . LYS A 1 294 ? 15.269 41.124 -33.832 1.00 27.17 294 LYS A CA 1
ATOM 2342 C C . LYS A 1 294 ? 15.885 42.437 -33.318 1.00 27.17 294 LYS A C 1
ATOM 2344 O O . LYS A 1 294 ? 16.059 43.337 -34.130 1.00 27.17 294 LYS A O 1
ATOM 2349 N N . ALA A 1 295 ? 16.311 42.470 -32.051 1.00 28.19 295 ALA A N 1
ATOM 2350 C CA . ALA A 1 295 ? 17.426 43.255 -31.473 1.00 28.19 295 ALA A CA 1
ATOM 2351 C C . ALA A 1 295 ? 17.540 42.839 -29.983 1.00 28.19 295 ALA A C 1
ATOM 2353 O O . ALA A 1 295 ? 16.524 42.791 -29.301 1.00 28.19 295 ALA A O 1
ATOM 2354 N N . GLU A 1 296 ? 18.612 42.205 -29.501 1.00 25.64 296 GLU A N 1
ATOM 2355 C CA . GLU A 1 296 ? 19.940 42.732 -29.115 1.00 25.64 296 GLU A CA 1
ATOM 2356 C C . GLU A 1 296 ? 20.046 43.321 -27.685 1.00 25.64 296 GLU A C 1
ATOM 2358 O O . GLU A 1 296 ? 19.287 44.194 -27.293 1.00 25.64 296 GLU A O 1
ATOM 2363 N N . ARG A 1 297 ? 21.023 42.766 -26.938 1.00 27.66 297 ARG A N 1
ATOM 2364 C CA . ARG A 1 297 ? 21.927 43.314 -25.889 1.00 27.66 297 ARG A CA 1
ATOM 2365 C C . ARG A 1 297 ? 21.597 44.719 -25.308 1.00 27.66 297 ARG A C 1
ATOM 2367 O O . ARG A 1 297 ? 21.386 45.650 -26.066 1.00 27.66 297 ARG A O 1
ATOM 2374 N N . SER A 1 298 ? 21.747 44.987 -24.000 1.00 25.91 298 SER A N 1
ATOM 2375 C CA . SER A 1 298 ? 22.955 44.685 -23.202 1.00 25.91 298 SER A CA 1
ATOM 2376 C C . SER A 1 298 ? 22.826 44.904 -21.666 1.00 25.91 298 SER A C 1
ATOM 2378 O O . SER A 1 298 ? 22.078 45.759 -21.221 1.00 25.91 298 SER A O 1
ATOM 2380 N N . PHE A 1 299 ? 23.653 44.158 -20.908 1.00 24.52 299 PHE A N 1
ATOM 2381 C CA . PHE A 1 299 ? 24.385 44.484 -19.652 1.00 24.52 299 PHE A CA 1
ATOM 2382 C C . PHE A 1 299 ? 23.741 45.040 -18.349 1.00 24.52 299 PHE A C 1
ATOM 2384 O O . PHE A 1 299 ? 22.759 45.763 -18.351 1.00 24.52 299 PHE A O 1
ATOM 2391 N N . SER A 1 300 ? 24.460 44.750 -17.243 1.00 26.02 300 SER A N 1
ATOM 2392 C CA . SER A 1 300 ? 24.3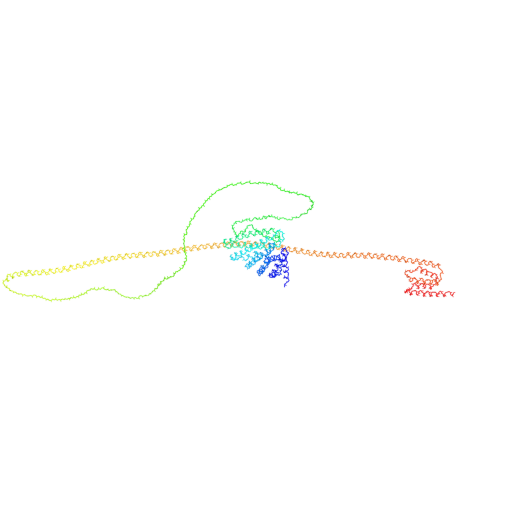76 45.294 -15.862 1.00 26.02 300 SER A CA 1
ATOM 2393 C C . SER A 1 300 ? 23.074 45.007 -15.081 1.00 26.02 300 SER A C 1
ATOM 2395 O O . SER A 1 300 ? 21.997 45.369 -15.523 1.00 26.02 300 SER A O 1
ATOM 2397 N N . ALA A 1 301 ? 23.022 44.299 -13.942 1.00 27.98 301 ALA A N 1
ATOM 2398 C CA . ALA A 1 301 ? 23.893 44.152 -12.757 1.00 27.98 301 ALA A CA 1
ATOM 2399 C C . ALA A 1 301 ? 23.865 45.340 -11.771 1.00 27.98 301 ALA A C 1
ATOM 2401 O O . ALA A 1 301 ? 24.378 46.402 -12.102 1.00 27.98 301 ALA A O 1
ATOM 2402 N N . VAL A 1 302 ? 23.322 45.112 -10.559 1.00 27.69 302 VAL A N 1
ATOM 2403 C CA . VAL A 1 302 ? 23.745 45.665 -9.246 1.00 27.69 302 VAL A CA 1
ATOM 2404 C C . VAL A 1 302 ? 22.892 45.061 -8.106 1.00 27.69 302 VAL A C 1
ATOM 2406 O O . VAL A 1 302 ? 21.703 44.797 -8.266 1.00 27.69 302 VAL A O 1
ATOM 2409 N N . THR A 1 303 ? 23.526 44.877 -6.950 1.00 28.09 303 THR A N 1
ATOM 2410 C CA . THR A 1 303 ? 22.997 44.507 -5.618 1.00 28.09 303 THR A CA 1
ATOM 2411 C C . THR A 1 303 ? 23.869 45.244 -4.571 1.00 28.09 303 THR A C 1
ATOM 2413 O O . THR A 1 303 ? 24.953 45.684 -4.968 1.00 28.09 303 THR A O 1
ATOM 2416 N N . PRO A 1 304 ? 23.542 45.332 -3.255 1.00 43.56 304 PRO A N 1
ATOM 2417 C CA . PRO A 1 304 ? 22.307 44.959 -2.533 1.00 43.56 304 PRO A CA 1
ATOM 2418 C C . PRO A 1 304 ? 21.842 45.956 -1.412 1.00 43.56 304 PRO A C 1
ATOM 2420 O O . PRO A 1 304 ? 22.558 46.883 -1.060 1.00 43.56 304 PRO A O 1
ATOM 2423 N N . SER A 1 305 ? 20.728 45.615 -0.735 1.00 27.48 305 SER A N 1
ATOM 2424 C CA . SER A 1 305 ? 20.468 45.787 0.726 1.00 27.48 305 SER A CA 1
ATOM 2425 C C . SER A 1 305 ? 20.259 47.167 1.402 1.00 27.48 305 SER A C 1
ATOM 2427 O O . SER A 1 305 ? 20.676 48.205 0.912 1.00 27.48 305 SER A O 1
ATOM 2429 N N . GLN A 1 306 ? 19.707 47.071 2.634 1.00 27.27 306 GLN A N 1
ATOM 2430 C CA . GLN A 1 306 ? 19.571 48.075 3.721 1.00 27.27 306 GLN A CA 1
ATOM 2431 C C . GLN A 1 306 ? 18.440 49.119 3.568 1.00 27.27 306 GLN A C 1
ATOM 2433 O O . GLN A 1 306 ? 18.149 49.530 2.452 1.00 27.27 306 GLN A O 1
ATOM 2438 N N . THR A 1 307 ? 17.744 49.603 4.614 1.00 27.19 307 THR A N 1
ATOM 2439 C CA . THR A 1 307 ? 17.479 49.185 6.031 1.00 27.19 307 THR A CA 1
ATOM 2440 C C . THR A 1 307 ? 16.339 50.071 6.576 1.00 27.19 307 THR A C 1
ATOM 2442 O O . THR A 1 307 ? 16.230 51.190 6.094 1.00 27.19 307 THR A O 1
ATOM 2445 N N . GLU A 1 308 ? 15.589 49.660 7.619 1.00 24.91 308 GLU A N 1
ATOM 2446 C CA . GLU A 1 308 ? 15.458 50.437 8.884 1.00 24.91 308 GLU A CA 1
ATOM 2447 C C . GLU A 1 308 ? 14.638 49.736 9.998 1.00 24.91 308 GLU A C 1
ATOM 2449 O O . GLU A 1 308 ? 14.206 48.594 9.842 1.00 24.91 308 GLU A O 1
ATOM 2454 N N . TYR A 1 309 ? 14.554 50.392 11.164 1.00 29.98 309 TYR A N 1
ATOM 2455 C CA . TYR A 1 309 ? 14.124 49.889 12.481 1.00 29.98 309 TYR A CA 1
ATOM 2456 C C . TYR A 1 309 ? 12.738 50.416 12.921 1.00 29.98 309 TYR A C 1
ATOM 2458 O O . TYR A 1 309 ? 12.156 51.254 12.242 1.00 29.98 309 TYR A O 1
ATOM 2466 N N . VAL A 1 310 ? 12.298 49.968 14.117 1.00 29.36 310 VAL A N 1
ATOM 2467 C CA . VAL A 1 310 ? 11.488 50.643 15.178 1.00 29.36 310 VAL A CA 1
ATOM 2468 C C . VAL A 1 310 ? 10.392 49.694 15.692 1.00 29.36 310 VAL A C 1
ATOM 2470 O O . VAL A 1 310 ? 9.692 49.098 14.887 1.00 29.36 310 VAL A O 1
ATOM 2473 N N . ALA A 1 311 ? 10.066 49.546 16.980 1.00 29.61 311 ALA A N 1
ATOM 2474 C CA . ALA A 1 311 ? 10.717 49.656 18.298 1.00 29.61 311 ALA A CA 1
ATOM 2475 C C . ALA A 1 311 ? 9.621 49.303 19.341 1.00 29.61 311 ALA A C 1
ATOM 2477 O O . ALA A 1 311 ? 8.430 49.445 19.064 1.00 29.61 311 ALA A O 1
ATOM 2478 N N . THR A 1 312 ? 10.000 48.859 20.538 1.00 33.81 312 THR A N 1
ATOM 2479 C CA . THR A 1 312 ? 9.101 48.550 21.674 1.00 33.81 312 THR A CA 1
ATOM 2480 C C . THR A 1 312 ? 8.519 49.826 22.328 1.00 33.81 312 THR A C 1
ATOM 2482 O O . THR A 1 312 ? 9.120 50.890 22.165 1.00 33.81 312 THR A O 1
ATOM 2485 N N . PRO A 1 313 ? 7.392 49.769 23.085 1.00 44.91 313 PRO A N 1
ATOM 2486 C CA . PRO A 1 313 ? 7.456 49.313 24.489 1.00 44.91 313 PRO A CA 1
ATOM 2487 C C . PRO A 1 313 ? 6.216 48.558 25.035 1.00 44.91 313 PRO A C 1
ATOM 2489 O O . PRO A 1 313 ? 5.137 48.575 24.453 1.00 44.91 313 PRO A O 1
ATOM 2492 N N . GLY A 1 314 ? 6.381 47.926 26.206 1.00 29.88 314 GLY A N 1
ATOM 2493 C CA . GLY A 1 314 ? 5.280 47.498 27.092 1.00 29.88 314 GLY A CA 1
ATOM 2494 C C . GLY A 1 314 ? 5.032 48.503 28.232 1.00 29.88 314 GLY A C 1
ATOM 2495 O O . GLY A 1 314 ? 5.662 49.562 28.259 1.00 29.88 314 GLY A O 1
ATOM 2496 N N . PRO A 1 315 ? 4.156 48.175 29.202 1.00 46.16 315 PRO A N 1
ATOM 2497 C CA . PRO A 1 315 ? 4.680 47.933 30.560 1.00 46.16 315 PRO A CA 1
ATOM 2498 C C . PRO A 1 315 ? 3.978 46.787 31.336 1.00 46.16 315 PRO A C 1
ATOM 2500 O O . PRO A 1 315 ? 3.017 46.192 30.859 1.00 46.16 315 PRO A O 1
ATOM 2503 N N . GLN A 1 316 ? 4.481 46.479 32.544 1.00 30.66 316 GLN A N 1
ATOM 2504 C CA . GLN A 1 316 ? 3.859 45.570 33.538 1.00 30.66 316 GLN A CA 1
ATOM 2505 C C . GLN A 1 316 ? 3.068 46.400 34.606 1.00 30.66 316 GLN A C 1
ATOM 2507 O O . GLN A 1 316 ? 2.693 47.521 34.278 1.00 30.66 316 GLN A O 1
ATOM 2512 N N . ILE A 1 317 ? 2.717 46.018 35.854 1.00 32.56 317 ILE A N 1
ATOM 2513 C CA . ILE A 1 317 ? 3.325 45.156 36.904 1.00 32.56 317 ILE A CA 1
ATOM 2514 C C . ILE A 1 317 ? 2.243 44.698 37.929 1.00 32.56 317 ILE A C 1
ATOM 2516 O O . ILE A 1 317 ? 1.333 45.471 38.210 1.00 32.56 317 ILE A O 1
ATOM 2520 N N . SER A 1 318 ? 2.448 43.548 38.607 1.00 32.00 318 SER A N 1
ATOM 2521 C CA . SER A 1 318 ? 1.922 43.150 39.955 1.00 32.00 318 SER A CA 1
ATOM 2522 C C . SER A 1 318 ? 0.398 42.950 40.174 1.00 32.00 318 SER A C 1
ATOM 2524 O O . SER A 1 318 ? -0.410 43.554 39.488 1.00 32.00 318 SER A O 1
ATOM 2526 N N . GLY A 1 319 ? -0.080 42.141 41.143 1.00 29.03 319 GLY A N 1
ATOM 2527 C CA . GLY A 1 319 ? 0.583 41.181 42.059 1.00 29.03 319 GLY A CA 1
ATOM 2528 C C . GLY A 1 319 ? -0.174 40.951 43.400 1.00 29.03 319 GLY A C 1
ATOM 2529 O O . GLY A 1 319 ? -1.109 41.689 43.679 1.00 29.03 319 GLY A O 1
ATOM 2530 N N . VAL A 1 320 ? 0.320 40.008 44.239 1.00 30.69 320 VAL A N 1
ATOM 2531 C CA . VAL A 1 320 ? 0.104 39.806 45.717 1.00 30.69 320 VAL A CA 1
ATOM 2532 C C . VAL A 1 320 ? -0.723 38.580 46.221 1.00 30.69 320 VAL A C 1
ATOM 2534 O O . VAL A 1 320 ? -1.933 38.515 46.069 1.00 30.69 320 VAL A O 1
ATOM 2537 N N . PHE A 1 321 ? -0.005 37.660 46.901 1.00 28.12 321 PHE A N 1
ATOM 2538 C CA . PHE A 1 321 ? -0.304 36.772 48.064 1.00 28.12 321 PHE A CA 1
ATOM 2539 C C . PHE A 1 321 ? -1.743 36.374 48.494 1.00 28.12 321 PHE A C 1
ATOM 2541 O O . PHE A 1 321 ? -2.559 37.246 48.783 1.00 28.12 321 PHE A O 1
ATOM 2548 N N . SER A 1 322 ? -1.932 35.090 48.884 1.00 28.86 322 SER A N 1
ATOM 2549 C CA . SER A 1 322 ? -2.112 34.657 50.309 1.00 28.86 322 SER A CA 1
ATOM 2550 C C . SER A 1 322 ? -2.274 33.126 50.515 1.00 28.86 322 SER A C 1
ATOM 2552 O O . SER A 1 322 ? -2.523 32.393 49.565 1.00 28.86 322 SER A O 1
ATOM 2554 N N . ASN A 1 323 ? -2.115 32.653 51.765 1.00 30.30 323 ASN A N 1
ATOM 2555 C CA . ASN A 1 323 ? -2.146 31.234 52.192 1.00 30.30 323 ASN A CA 1
ATOM 2556 C C . ASN A 1 323 ? -3.512 30.779 52.765 1.00 30.30 323 ASN A C 1
ATOM 2558 O O . ASN A 1 323 ? -4.282 31.603 53.252 1.00 30.30 323 ASN A O 1
ATOM 2562 N N . GLY A 1 324 ? -3.737 29.458 52.857 1.00 28.66 324 GLY A N 1
ATOM 2563 C CA . GLY A 1 324 ? -4.796 28.821 53.665 1.00 28.66 324 GLY A CA 1
ATOM 2564 C C . GLY A 1 324 ? -4.548 27.312 53.855 1.00 28.66 324 GLY A C 1
ATOM 2565 O O . GLY A 1 324 ? -3.953 26.690 52.978 1.00 28.66 324 GLY A O 1
ATOM 2566 N N . ALA A 1 325 ? -4.939 26.724 54.997 1.00 28.97 325 ALA A N 1
ATOM 2567 C CA . ALA A 1 325 ? -4.647 25.321 55.347 1.00 28.97 325 ALA A CA 1
ATOM 2568 C C . ALA A 1 325 ? -5.651 24.717 56.361 1.00 28.97 325 ALA A C 1
ATOM 2570 O O . ALA A 1 325 ? -6.405 25.458 56.991 1.00 28.97 325 ALA A O 1
ATOM 2571 N N . TYR A 1 326 ? -5.557 23.391 56.572 1.00 30.94 326 TYR A N 1
ATOM 2572 C CA . TYR A 1 326 ? -6.352 22.545 57.495 1.00 30.94 326 TYR A CA 1
ATOM 2573 C C . TYR A 1 326 ? -7.828 22.316 57.058 1.00 30.94 326 TYR A C 1
ATOM 2575 O O . TYR A 1 326 ? -8.366 23.090 56.278 1.00 30.94 326 TYR A O 1
ATOM 2583 N N . ASN A 1 327 ? -8.538 21.250 57.470 1.00 31.25 327 ASN A N 1
ATOM 2584 C CA . ASN A 1 327 ? -8.219 20.227 58.481 1.00 31.25 327 ASN A CA 1
ATOM 2585 C C . ASN A 1 327 ? -8.788 18.818 58.151 1.00 31.25 327 ASN A C 1
ATOM 2587 O O . ASN A 1 327 ? -9.587 18.658 57.233 1.00 31.25 327 ASN A O 1
ATOM 2591 N N . ILE A 1 328 ? -8.385 17.813 58.936 1.00 33.50 328 ILE A N 1
ATOM 2592 C CA . ILE A 1 328 ? -8.805 16.395 58.884 1.00 33.50 328 ILE A CA 1
ATOM 2593 C C . ILE A 1 328 ? -10.050 16.172 59.783 1.00 33.50 328 ILE A C 1
ATOM 2595 O O . ILE A 1 328 ? -10.286 16.961 60.702 1.00 33.50 328 ILE A O 1
ATOM 2599 N N . PRO A 1 329 ? -10.829 15.090 59.585 1.00 39.47 329 PRO A N 1
ATOM 2600 C CA . PRO A 1 329 ? -11.013 14.166 60.715 1.00 39.47 329 PRO A CA 1
ATOM 2601 C C . PRO A 1 329 ? -10.817 12.685 60.338 1.00 39.47 329 PRO A C 1
ATOM 2603 O O . PRO A 1 329 ? -11.043 12.267 59.205 1.00 39.47 329 PRO A O 1
ATOM 2606 N N . SER A 1 330 ? -10.390 11.884 61.316 1.00 31.17 330 SER A N 1
ATOM 2607 C CA . SER A 1 330 ? -10.004 10.478 61.142 1.00 31.17 330 SER A CA 1
ATOM 2608 C C . SER A 1 330 ? -10.524 9.607 62.288 1.00 31.17 330 SER A C 1
ATOM 2610 O O . SER A 1 330 ? -10.224 9.902 63.445 1.00 31.17 330 SER A O 1
ATOM 2612 N N . SER A 1 331 ? -11.196 8.493 61.984 1.00 34.81 331 SER A N 1
ATOM 2613 C CA . SER A 1 331 ? -11.480 7.440 62.973 1.00 34.81 331 SER A CA 1
ATOM 2614 C C . SER A 1 331 ? -11.700 6.058 62.340 1.00 34.81 331 SER A C 1
ATOM 2616 O O . SER A 1 331 ? -12.770 5.737 61.834 1.00 34.81 331 SER A O 1
ATOM 2618 N N . GLN A 1 332 ? -10.666 5.220 62.437 1.00 32.38 332 GLN A N 1
ATOM 2619 C CA . GLN A 1 332 ? -10.781 3.757 62.579 1.00 32.38 332 GLN A CA 1
ATOM 2620 C C . GLN A 1 332 ? -11.173 3.429 64.058 1.00 32.38 332 GLN A C 1
ATOM 2622 O O . GLN A 1 332 ? -11.212 4.392 64.834 1.00 32.38 332 GLN A O 1
ATOM 2627 N N . PRO A 1 333 ? -11.446 2.171 64.515 1.00 44.00 333 PRO A N 1
ATOM 2628 C CA . PRO A 1 333 ? -10.728 0.937 64.137 1.00 44.00 333 PRO A CA 1
ATOM 2629 C C . PRO A 1 333 ? -11.521 -0.402 64.140 1.00 44.00 333 PRO A C 1
ATOM 2631 O O . PRO A 1 333 ? -12.697 -0.455 64.475 1.00 44.00 333 PRO A O 1
ATOM 2634 N N . THR A 1 334 ? -10.792 -1.501 63.869 1.00 32.38 334 THR A N 1
ATOM 2635 C CA . THR A 1 334 ? -11.136 -2.937 64.073 1.00 32.38 334 THR A CA 1
ATOM 2636 C C . THR A 1 334 ? -12.342 -3.525 63.309 1.00 32.38 334 THR A C 1
ATOM 2638 O O . THR A 1 334 ? -13.373 -2.890 63.167 1.00 32.38 334 THR A O 1
ATOM 2641 N N . GLY A 1 335 ? -12.309 -4.768 62.809 1.00 30.09 335 GLY A N 1
ATOM 2642 C CA . GLY A 1 335 ? -11.241 -5.783 62.823 1.00 30.09 335 GLY A CA 1
ATOM 2643 C C . GLY A 1 335 ? -11.768 -7.177 63.194 1.00 30.09 335 GLY A C 1
ATOM 2644 O O . GLY A 1 335 ? -12.341 -7.342 64.264 1.00 30.09 335 GLY A O 1
ATOM 2645 N N . GLY A 1 336 ? -11.556 -8.183 62.341 1.00 32.12 336 GLY A N 1
ATOM 2646 C CA . GLY A 1 336 ? -11.988 -9.571 62.574 1.00 32.12 336 GLY A CA 1
ATOM 2647 C C . GLY A 1 336 ? -12.046 -10.377 61.272 1.00 32.12 336 GLY A C 1
ATOM 2648 O O . GLY A 1 336 ? -12.206 -9.794 60.202 1.00 32.12 336 GLY A O 1
ATOM 2649 N N . VAL A 1 337 ? -11.867 -11.703 61.338 1.00 32.81 337 VAL A N 1
ATOM 2650 C CA . VAL A 1 337 ? -11.705 -12.570 60.153 1.00 32.81 337 VAL A CA 1
ATOM 2651 C C . VAL A 1 337 ? -12.382 -13.930 60.368 1.00 32.81 337 VAL A C 1
ATOM 2653 O O . VAL A 1 337 ? -12.288 -14.481 61.456 1.00 32.81 337 VAL A O 1
ATOM 2656 N N . SER A 1 338 ? -12.936 -14.499 59.290 1.00 33.72 338 SER A N 1
ATOM 2657 C CA . SER A 1 338 ? -13.243 -15.931 59.096 1.00 33.72 338 SER A CA 1
ATOM 2658 C C . SER A 1 338 ? -14.316 -16.604 59.980 1.00 33.72 338 SER A C 1
ATOM 2660 O O . SER A 1 338 ? -14.084 -16.918 61.139 1.00 33.72 338 SER A O 1
ATOM 2662 N N . GLY A 1 339 ? -15.411 -17.025 59.335 1.00 31.00 339 GLY A N 1
ATOM 2663 C CA . GLY A 1 339 ? -15.559 -18.452 59.009 1.00 31.00 339 GLY A CA 1
ATOM 2664 C C . GLY A 1 339 ? -16.331 -19.398 59.948 1.00 31.00 339 GLY A C 1
ATOM 2665 O O . GLY A 1 339 ? -16.135 -19.441 61.155 1.00 31.00 339 GLY A O 1
ATOM 2666 N N . PHE A 1 340 ? -17.062 -20.301 59.282 1.00 30.61 340 PHE A N 1
ATOM 2667 C CA . PHE A 1 340 ? -17.584 -21.600 59.737 1.00 30.61 340 PHE A CA 1
ATOM 2668 C C . PHE A 1 340 ? -18.875 -21.692 60.576 1.00 30.61 340 PHE A C 1
ATOM 2670 O O . PHE A 1 340 ? -19.308 -20.778 61.267 1.00 30.61 340 PHE A O 1
ATOM 2677 N N . VAL A 1 341 ? -19.514 -22.858 60.413 1.00 34.72 341 VAL A N 1
ATOM 2678 C CA . VAL A 1 341 ? -20.845 -23.260 60.908 1.00 34.72 341 VAL A CA 1
ATOM 2679 C C . VAL A 1 341 ? -20.698 -24.165 62.144 1.00 34.72 341 VAL A C 1
ATOM 2681 O O . VAL A 1 341 ? -19.635 -24.768 62.322 1.00 34.72 341 VAL A O 1
ATOM 2684 N N . PRO A 1 342 ? -21.764 -24.375 62.942 1.00 44.72 342 PRO A N 1
ATOM 2685 C CA . PRO A 1 342 ? -22.357 -25.717 62.892 1.00 44.72 342 PRO A CA 1
ATOM 2686 C C . PRO A 1 342 ? -23.897 -25.801 62.978 1.00 44.72 342 PRO A C 1
ATOM 2688 O O . PRO A 1 342 ? -24.620 -24.872 63.317 1.00 44.72 342 PRO A O 1
ATOM 2691 N N . PHE A 1 343 ? -24.350 -27.002 62.637 1.00 30.62 343 PHE A N 1
ATOM 2692 C CA . PHE A 1 343 ? -25.705 -27.524 62.449 1.00 30.62 343 PHE A CA 1
ATOM 2693 C C . PHE A 1 343 ? -26.344 -28.046 63.755 1.00 30.62 343 PHE A C 1
ATOM 2695 O O . PHE A 1 343 ? -25.637 -28.711 64.506 1.00 30.62 343 PHE A O 1
ATOM 2702 N N . MET A 1 344 ? -27.663 -27.853 63.975 1.00 34.66 344 MET A N 1
ATOM 2703 C CA . MET A 1 344 ? -28.626 -28.941 64.306 1.00 34.66 344 MET A CA 1
ATOM 2704 C C . MET A 1 344 ? -30.075 -28.500 64.643 1.00 34.66 344 MET A C 1
ATOM 2706 O O . MET A 1 344 ? -30.273 -27.539 65.369 1.00 34.66 344 MET A O 1
ATOM 2710 N N . SER A 1 345 ? -31.042 -29.331 64.204 1.00 30.88 345 SER A N 1
ATOM 2711 C CA . SER A 1 345 ? -32.348 -29.696 64.824 1.00 30.88 345 SER A CA 1
ATOM 2712 C C . SER A 1 345 ? -33.303 -28.582 65.327 1.00 30.88 345 SER A C 1
ATOM 2714 O O . SER A 1 345 ? -32.980 -27.827 66.232 1.00 30.88 345 SER A O 1
ATOM 2716 N N . SER A 1 346 ? -34.575 -28.508 64.913 1.00 34.19 346 SER A N 1
ATOM 2717 C CA . SER A 1 346 ? -35.559 -29.608 64.983 1.00 34.19 346 SER A CA 1
ATOM 2718 C C . SER A 1 346 ? -36.890 -29.295 64.258 1.00 34.19 346 SER A C 1
ATOM 2720 O O . SER A 1 346 ? -37.248 -28.138 64.050 1.00 34.19 346 SER A O 1
ATOM 2722 N N . HIS A 1 347 ? -37.657 -30.343 63.934 1.00 35.56 347 HIS A N 1
ATOM 2723 C CA . HIS A 1 347 ? -39.104 -30.299 63.645 1.00 35.56 347 HIS A CA 1
ATOM 2724 C C . HIS A 1 347 ? -39.859 -31.111 64.718 1.00 35.56 347 HIS A C 1
ATOM 2726 O O . HIS A 1 347 ? -39.245 -31.943 65.392 1.00 35.56 347 HIS A O 1
ATOM 2732 N N . PRO A 1 348 ? -41.185 -30.926 64.854 1.00 43.19 348 PRO A N 1
ATOM 2733 C CA . PRO A 1 348 ? -42.072 -31.970 64.319 1.00 43.19 348 PRO A CA 1
ATOM 2734 C C . PRO A 1 348 ? -43.320 -31.444 63.584 1.00 43.19 348 PRO A C 1
ATOM 2736 O O . PRO A 1 348 ? -43.780 -30.324 63.797 1.00 43.19 348 PRO A O 1
ATOM 2739 N N . THR A 1 349 ? -43.889 -32.295 62.729 1.00 34.97 349 THR A N 1
ATOM 2740 C CA . THR A 1 349 ? -45.156 -32.082 62.010 1.00 34.97 349 THR A CA 1
ATOM 2741 C C . THR A 1 349 ? -46.362 -32.602 62.801 1.00 34.97 349 THR A C 1
ATOM 2743 O O . THR A 1 349 ? -46.256 -33.575 63.546 1.00 34.97 349 THR A O 1
ATOM 2746 N N . GLY A 1 350 ? -47.534 -31.988 62.602 1.00 30.77 350 GLY A N 1
ATOM 2747 C CA . GLY A 1 350 ? -48.823 -32.512 63.072 1.00 30.77 350 GLY A CA 1
ATOM 2748 C C . GLY A 1 350 ? -49.577 -33.272 61.973 1.00 30.77 350 GLY A C 1
ATOM 2749 O O . GLY A 1 350 ? -49.496 -32.906 60.802 1.00 30.77 350 GLY A O 1
ATOM 2750 N N . VAL A 1 351 ? -50.332 -34.309 62.352 1.00 33.66 351 VAL A N 1
ATOM 2751 C CA . VAL A 1 351 ? -51.219 -35.103 61.475 1.00 33.66 351 VAL A CA 1
ATOM 2752 C C . VAL A 1 351 ? -52.560 -35.323 62.192 1.00 33.66 351 VAL A C 1
ATOM 2754 O O . VAL A 1 351 ? -52.606 -35.345 63.421 1.00 33.66 351 VAL A O 1
ATOM 2757 N N . VAL A 1 352 ? -53.660 -35.447 61.441 1.00 32.28 352 VAL A N 1
ATOM 2758 C CA . VAL A 1 352 ? -55.043 -35.417 61.957 1.00 32.28 352 VAL A CA 1
ATOM 2759 C C . VAL A 1 352 ? -55.757 -36.767 61.786 1.00 32.28 352 VAL A C 1
ATOM 2761 O O . VAL A 1 352 ? -55.720 -37.334 60.697 1.00 32.28 352 VAL A O 1
ATOM 2764 N N . GLY A 1 353 ? -56.510 -37.206 62.808 1.00 31.20 353 GLY A N 1
ATOM 2765 C CA . GLY A 1 353 ? -57.685 -38.084 62.638 1.00 31.20 353 GLY A CA 1
ATOM 2766 C C . GLY A 1 353 ? -57.876 -39.216 63.665 1.00 31.20 353 GLY A C 1
ATOM 2767 O O . GLY A 1 353 ? -56.933 -39.936 63.965 1.00 31.20 353 GLY A O 1
ATOM 2768 N N . GLY A 1 354 ? -59.127 -39.438 64.115 1.00 31.22 354 GLY A N 1
ATOM 2769 C CA . GLY A 1 354 ? -59.590 -40.777 64.549 1.00 31.22 354 GLY A CA 1
ATOM 2770 C C . GLY A 1 354 ? -60.209 -40.975 65.953 1.00 31.22 354 GLY A C 1
ATOM 2771 O O . GLY A 1 354 ? -59.566 -41.549 66.815 1.00 31.22 354 GLY A O 1
ATOM 2772 N N . LEU A 1 355 ? -61.494 -40.621 66.113 1.00 31.19 355 LEU A N 1
ATOM 2773 C CA . LEU A 1 355 ? -62.564 -41.364 66.836 1.00 31.19 355 LEU A CA 1
ATOM 2774 C C . LEU A 1 355 ? -62.397 -41.898 68.303 1.00 31.19 355 LEU A C 1
ATOM 2776 O O . LEU A 1 355 ? -61.680 -42.853 68.567 1.00 31.19 355 LEU A O 1
ATOM 2780 N N . VAL A 1 356 ? -63.231 -41.329 69.198 1.00 29.98 356 VAL A N 1
ATOM 2781 C CA . VAL A 1 356 ? -64.100 -41.880 70.298 1.00 29.98 356 VAL A CA 1
ATOM 2782 C C . VAL A 1 356 ? -64.225 -43.413 70.566 1.00 29.98 356 VAL A C 1
ATOM 2784 O O . VAL A 1 356 ? -64.005 -44.173 69.625 1.00 29.98 356 VAL A O 1
ATOM 2787 N N . PRO A 1 357 ? -64.791 -43.900 71.726 1.00 47.22 357 PRO A N 1
ATOM 2788 C CA . PRO A 1 357 ? -65.277 -43.233 72.980 1.00 47.22 357 PRO A CA 1
ATOM 2789 C C . PRO A 1 357 ? -64.955 -43.974 74.340 1.00 47.22 357 PRO A C 1
ATOM 2791 O O . PRO A 1 357 ? -64.235 -44.964 74.347 1.00 47.22 357 PRO A O 1
ATOM 2794 N N . VAL A 1 358 ? -65.624 -43.558 75.451 1.00 29.17 358 VAL A N 1
ATOM 2795 C CA . VAL A 1 358 ? -66.116 -44.348 76.643 1.00 29.17 358 VAL A CA 1
ATOM 2796 C C . VAL A 1 358 ? -65.424 -44.183 78.034 1.00 29.17 358 VAL A C 1
ATOM 2798 O O . VAL A 1 358 ? -64.315 -44.654 78.217 1.00 29.17 358 VAL A O 1
ATOM 2801 N N . MET A 1 359 ? -66.182 -43.616 79.012 1.00 27.80 359 MET A N 1
ATOM 2802 C CA . MET A 1 359 ? -66.318 -43.877 80.493 1.00 27.80 359 MET A CA 1
ATOM 2803 C C . MET A 1 359 ? -65.092 -44.127 81.431 1.00 27.80 359 MET A C 1
ATOM 2805 O O . MET A 1 359 ? -64.082 -44.654 81.004 1.00 27.80 359 MET A O 1
ATOM 2809 N N . SER A 1 360 ? -65.127 -43.921 82.770 1.00 27.77 360 SER A N 1
ATOM 2810 C CA . SER A 1 360 ? -65.982 -43.144 83.714 1.00 27.77 360 SER A CA 1
ATOM 2811 C C . SER A 1 360 ? -65.400 -43.186 85.164 1.00 27.77 360 SER A C 1
ATOM 2813 O O . SER A 1 360 ? -64.618 -44.074 85.488 1.00 27.77 360 SER A O 1
ATOM 2815 N N . SER A 1 361 ? -65.900 -42.311 86.055 1.00 29.88 361 SER A N 1
ATOM 2816 C CA . SER A 1 361 ? -65.997 -42.416 87.539 1.00 29.88 361 SER A CA 1
ATOM 2817 C C . SER A 1 361 ? -64.821 -42.085 88.502 1.00 29.88 361 SER A C 1
ATOM 2819 O O . SER A 1 361 ? -63.787 -42.736 88.523 1.00 29.88 361 SER A O 1
ATOM 2821 N N . ASN A 1 362 ? -65.127 -41.114 89.384 1.00 28.45 362 ASN A N 1
ATOM 2822 C CA . ASN A 1 362 ? -64.879 -40.956 90.838 1.00 28.45 362 ASN A CA 1
ATOM 2823 C C . ASN A 1 362 ? -63.481 -41.017 91.521 1.00 28.45 362 ASN A C 1
ATOM 2825 O O . ASN A 1 362 ? -62.783 -42.024 91.445 1.00 28.45 362 ASN A O 1
ATOM 2829 N N . PRO A 1 363 ? -63.192 -40.026 92.404 1.00 37.00 363 PRO A N 1
ATOM 2830 C CA . PRO A 1 363 ? -62.385 -40.164 93.628 1.00 37.00 363 PRO A CA 1
ATOM 2831 C C . PRO A 1 363 ? -63.252 -40.482 94.884 1.00 37.00 363 PRO A C 1
ATOM 2833 O O . PRO A 1 363 ? -64.455 -40.724 94.769 1.00 37.00 363 PRO A O 1
ATOM 2836 N N . THR A 1 364 ? -62.656 -40.500 96.091 1.00 30.02 364 THR A N 1
ATOM 2837 C CA . THR A 1 364 ? -63.137 -41.324 97.231 1.00 30.02 364 THR A CA 1
ATOM 2838 C C . THR A 1 364 ? -63.230 -40.614 98.600 1.00 30.02 364 THR A C 1
ATOM 2840 O O . THR A 1 364 ? -62.280 -39.955 99.010 1.00 30.02 364 THR A O 1
ATOM 2843 N N . GLY A 1 365 ? -64.292 -40.916 99.373 1.00 28.89 365 GLY A N 1
ATOM 2844 C CA . GLY A 1 365 ? -64.351 -40.830 100.854 1.00 28.89 365 GLY A CA 1
ATOM 2845 C C . GLY A 1 365 ? -65.117 -39.630 101.459 1.00 28.89 365 GLY A C 1
ATOM 2846 O O . GLY A 1 365 ? -65.098 -38.548 100.892 1.00 28.89 365 GLY A O 1
ATOM 2847 N N . GLY A 1 366 ? -65.800 -39.744 102.614 1.00 27.72 366 GLY A N 1
ATOM 2848 C CA . GLY A 1 366 ? -66.147 -40.948 103.394 1.00 27.72 366 GLY A CA 1
ATOM 2849 C C . GLY A 1 366 ? -66.692 -40.673 104.819 1.00 27.72 366 GLY A C 1
ATOM 2850 O O . GLY A 1 366 ? -66.308 -39.687 105.433 1.00 27.72 366 GLY A O 1
ATOM 2851 N N . LEU A 1 367 ? -67.495 -41.617 105.349 1.00 27.19 367 LEU A N 1
ATOM 2852 C CA . LEU A 1 367 ? -67.990 -41.770 106.746 1.00 27.19 367 LEU A CA 1
ATOM 2853 C C . LEU A 1 367 ? -69.035 -40.772 107.307 1.00 27.19 367 LEU A C 1
ATOM 2855 O O . LEU A 1 367 ? -68.856 -39.566 107.228 1.00 27.19 367 LEU A O 1
ATOM 2859 N N . VAL A 1 368 ? -70.068 -41.319 107.981 1.00 29.56 368 VAL A N 1
ATOM 2860 C CA . VAL A 1 368 ? -70.515 -41.073 109.387 1.00 29.56 368 VAL A CA 1
ATOM 2861 C C . VAL A 1 368 ? -71.708 -42.012 109.698 1.00 29.56 368 VAL A C 1
ATOM 2863 O O . VAL A 1 368 ? -72.564 -42.214 108.844 1.00 29.56 368 VAL A O 1
ATOM 2866 N N . GLY A 1 369 ? -71.814 -42.516 110.940 1.00 28.69 369 GLY A N 1
ATOM 2867 C CA . GLY A 1 369 ? -73.106 -42.885 111.558 1.00 28.69 369 GLY A CA 1
ATOM 2868 C C . GLY A 1 369 ? -73.387 -44.377 111.814 1.00 28.69 369 GLY A C 1
ATOM 2869 O O . GLY A 1 369 ? -73.154 -45.226 110.962 1.00 28.69 369 GLY A O 1
ATOM 2870 N N . ASN A 1 370 ? -73.933 -44.685 112.999 1.00 29.47 370 ASN A N 1
ATOM 2871 C CA . ASN A 1 370 ? -74.482 -45.994 113.388 1.00 29.47 370 ASN A CA 1
ATOM 2872 C C . ASN A 1 370 ? -75.548 -45.796 114.497 1.00 29.47 370 ASN A C 1
ATOM 2874 O O . ASN A 1 370 ? -75.418 -44.846 115.273 1.00 29.47 370 ASN A O 1
ATOM 2878 N N . GLN A 1 371 ? -76.599 -46.628 114.586 1.00 28.09 371 GLN A N 1
ATOM 2879 C CA . GLN A 1 371 ? -77.705 -46.435 115.551 1.00 28.09 371 GLN A CA 1
ATOM 2880 C C . GLN A 1 371 ? -78.487 -47.734 115.874 1.00 28.09 371 GLN A C 1
ATOM 2882 O O . GLN A 1 371 ? -78.583 -48.631 115.041 1.00 28.09 371 GLN A O 1
ATOM 2887 N N . THR A 1 372 ? -79.084 -47.809 117.072 1.00 30.20 372 THR A N 1
ATOM 2888 C CA . THR A 1 372 ? -79.907 -48.925 117.609 1.00 30.20 372 THR A CA 1
ATOM 2889 C C . THR A 1 372 ? -80.998 -48.383 118.559 1.00 30.20 372 THR A C 1
ATOM 2891 O O . THR A 1 372 ? -80.912 -47.221 118.953 1.00 30.20 372 THR A O 1
ATOM 2894 N N . GLY A 1 373 ? -82.011 -49.177 118.958 1.00 30.89 373 GLY A N 1
ATOM 2895 C CA . GLY A 1 373 ? -83.106 -48.702 119.837 1.00 30.89 373 GLY A CA 1
ATOM 2896 C C . GLY A 1 373 ? -84.023 -49.783 120.457 1.00 30.89 373 GLY A C 1
ATOM 2897 O O . GLY A 1 373 ? -83.626 -50.941 120.531 1.00 30.89 373 GLY A O 1
ATOM 2898 N N . TYR A 1 374 ? -85.255 -49.378 120.831 1.00 30.12 374 TYR A N 1
ATOM 2899 C CA . TYR A 1 374 ? -86.387 -50.115 121.468 1.00 30.12 374 TYR A CA 1
ATOM 2900 C C . TYR A 1 374 ? -86.528 -50.120 123.024 1.00 30.12 374 TYR A C 1
ATOM 2902 O O . TYR A 1 374 ? -85.738 -49.499 123.727 1.00 30.12 374 TYR A O 1
ATOM 2910 N N . PHE A 1 375 ? -87.660 -50.663 123.523 1.00 30.34 375 PHE A N 1
ATOM 2911 C CA . PHE A 1 375 ? -88.471 -50.235 124.701 1.00 30.34 375 PHE A CA 1
ATOM 2912 C C . PHE A 1 375 ? -88.554 -51.250 125.885 1.00 30.34 375 PHE A C 1
ATOM 2914 O O . PHE A 1 375 ? -88.303 -52.435 125.687 1.00 30.34 375 PHE A O 1
ATOM 2921 N N . GLY A 1 376 ? -89.041 -50.826 127.077 1.00 28.77 376 GLY A N 1
ATOM 2922 C CA . GLY A 1 376 ? -89.445 -51.702 128.216 1.00 28.77 376 GLY A CA 1
ATOM 2923 C C . GLY A 1 376 ? -90.113 -50.974 129.421 1.00 28.77 376 GLY A C 1
ATOM 2924 O O . GLY A 1 376 ? -89.930 -49.769 129.558 1.00 28.77 376 GLY A O 1
ATOM 2925 N N . ASN A 1 377 ? -90.915 -51.667 130.262 1.00 31.17 377 ASN A N 1
ATOM 2926 C CA . ASN A 1 377 ? -91.767 -51.142 131.383 1.00 31.17 377 ASN A CA 1
ATOM 2927 C C . ASN A 1 377 ? -92.137 -52.322 132.370 1.00 31.17 377 ASN A C 1
ATOM 2929 O O . ASN A 1 377 ? -91.724 -53.434 132.048 1.00 31.17 377 ASN A O 1
ATOM 2933 N N . VAL A 1 378 ? -92.844 -52.311 133.532 1.00 31.48 378 VAL A N 1
ATOM 2934 C CA . VAL A 1 378 ? -93.797 -51.437 134.300 1.00 31.48 378 VAL A CA 1
ATOM 2935 C C . VAL A 1 378 ? -93.759 -51.797 135.825 1.00 31.48 378 VAL A C 1
ATOM 2937 O O . VAL A 1 378 ? -93.308 -52.894 136.150 1.00 31.48 378 VAL A O 1
ATOM 2940 N N . GLY A 1 379 ? -94.320 -50.990 136.757 1.00 25.95 379 GLY A N 1
ATOM 2941 C CA . GLY A 1 379 ? -94.644 -51.421 138.151 1.00 25.95 379 GLY A CA 1
ATOM 2942 C C . GLY A 1 379 ? -95.225 -50.343 139.111 1.00 25.95 379 GLY A C 1
ATOM 2943 O O . GLY A 1 379 ? -94.969 -49.163 138.891 1.00 25.95 379 GLY A O 1
ATOM 2944 N N . LEU A 1 380 ? -95.995 -50.731 140.156 1.00 29.38 380 LEU A N 1
ATOM 2945 C CA . LEU A 1 380 ? -96.726 -49.844 141.110 1.00 29.38 380 LEU A CA 1
ATOM 2946 C C . LEU A 1 380 ? -96.901 -50.422 142.551 1.00 29.38 380 LEU A C 1
ATOM 2948 O O . LEU A 1 380 ? -97.247 -51.590 142.683 1.00 29.38 380 LEU A O 1
ATOM 2952 N N . ASP A 1 381 ? -96.739 -49.551 143.566 1.00 29.91 381 ASP A N 1
ATOM 2953 C CA . ASP A 1 381 ? -97.451 -49.341 144.866 1.00 29.91 381 ASP A CA 1
ATOM 2954 C C . ASP A 1 381 ? -97.941 -50.456 145.844 1.00 29.91 381 ASP A C 1
ATOM 2956 O O . ASP A 1 381 ? -98.146 -51.610 145.487 1.00 29.91 381 ASP A O 1
ATOM 2960 N N . THR A 1 382 ? -98.267 -50.000 147.083 1.00 32.41 382 THR A N 1
ATOM 2961 C CA . THR A 1 382 ? -99.318 -50.434 148.075 1.00 32.41 382 THR A CA 1
ATOM 2962 C C . THR A 1 382 ? -98.853 -50.752 149.539 1.00 32.41 382 THR A C 1
ATOM 2964 O O . THR A 1 382 ? -97.665 -50.997 149.740 1.00 32.41 382 THR A O 1
ATOM 2967 N N . PRO A 1 383 ? -99.708 -50.579 150.600 1.00 57.44 383 PRO A N 1
ATOM 2968 C CA . PRO A 1 383 ? -99.281 -49.873 151.836 1.00 57.44 383 PRO A CA 1
ATOM 2969 C C . PRO A 1 383 ? -99.790 -50.484 153.193 1.00 57.44 383 PRO A C 1
ATOM 2971 O O . PRO A 1 383 ? -99.777 -51.698 153.360 1.00 57.44 383 PRO A O 1
ATOM 2974 N N . ASN A 1 384 ? -100.311 -49.632 154.111 1.00 33.16 384 ASN A N 1
ATOM 2975 C CA . ASN A 1 384 ? -101.118 -49.852 155.346 1.00 33.16 384 ASN A CA 1
ATOM 2976 C C . ASN A 1 384 ? -100.414 -49.994 156.725 1.00 33.16 384 ASN A C 1
ATOM 2978 O O . ASN A 1 384 ? -99.278 -50.442 156.784 1.00 33.16 384 ASN A O 1
ATOM 2982 N N . SER A 1 385 ? -101.063 -49.729 157.887 1.00 37.06 385 SER A N 1
ATOM 2983 C CA . SER A 1 385 ? -102.161 -48.788 158.284 1.00 37.06 385 SER A CA 1
ATOM 2984 C C . SER A 1 385 ? -102.466 -48.897 159.815 1.00 37.06 385 SER A C 1
ATOM 2986 O O . SER A 1 385 ? -101.895 -49.745 160.490 1.00 37.06 385 SER A O 1
ATOM 2988 N N . LEU A 1 386 ? -103.429 -48.097 160.307 1.00 42.97 386 LEU A N 1
ATOM 2989 C CA . LEU A 1 386 ? -104.120 -48.074 161.620 1.00 42.97 386 LEU A CA 1
ATOM 2990 C C . LEU A 1 386 ? -103.359 -47.618 162.886 1.00 42.97 386 LEU A C 1
ATOM 2992 O O . LEU A 1 386 ? -102.665 -48.394 163.527 1.00 42.97 386 LEU A O 1
ATOM 2996 N N . GLU A 1 387 ? -103.747 -46.436 163.388 1.00 36.69 387 GLU A N 1
ATOM 2997 C CA . GLU A 1 387 ? -104.132 -46.275 164.804 1.00 36.69 387 GLU A CA 1
ATOM 2998 C C . GLU A 1 387 ? -105.308 -45.273 164.915 1.00 36.69 387 GLU A C 1
ATOM 3000 O O . GLU A 1 387 ? -105.171 -44.048 164.873 1.00 36.69 387 GLU A O 1
ATOM 3005 N N . THR A 1 388 ? -106.531 -45.810 164.927 1.00 46.88 388 THR A N 1
ATOM 3006 C CA . THR A 1 388 ? -107.713 -45.155 164.325 1.00 46.88 388 THR A CA 1
ATOM 3007 C C . THR A 1 388 ? -108.506 -44.241 165.275 1.00 46.88 388 THR A C 1
ATOM 3009 O O . THR A 1 388 ? -109.733 -44.234 165.245 1.00 46.88 388 THR A O 1
ATOM 3012 N N . GLN A 1 389 ? -107.842 -43.447 166.128 1.00 41.47 389 GLN A N 1
ATOM 3013 C CA . GLN A 1 389 ? -108.537 -42.495 167.028 1.00 41.47 389 GLN A CA 1
ATOM 3014 C C . GLN A 1 389 ? -108.067 -41.032 166.974 1.00 41.47 389 GLN A C 1
ATOM 3016 O O . GLN A 1 389 ? -108.853 -40.150 167.308 1.00 41.47 389 GLN A O 1
ATOM 3021 N N . ARG A 1 390 ? -106.908 -40.723 166.370 1.00 52.25 390 ARG A N 1
ATOM 3022 C CA . ARG A 1 390 ? -106.725 -39.400 165.719 1.00 52.25 390 ARG A CA 1
ATOM 3023 C C . ARG A 1 390 ? -107.568 -39.268 164.440 1.00 52.25 390 ARG A C 1
ATOM 3025 O O . ARG A 1 390 ? -107.759 -38.171 163.918 1.00 52.25 390 ARG A O 1
ATOM 3032 N N . ALA A 1 391 ? -108.108 -40.395 163.972 1.00 48.81 391 ALA A N 1
ATOM 3033 C CA . ALA A 1 391 ? -108.771 -40.561 162.690 1.00 48.81 391 ALA A CA 1
ATOM 3034 C C . ALA A 1 391 ? -109.947 -39.610 162.429 1.00 48.81 391 ALA A C 1
ATOM 3036 O O . ALA A 1 391 ? -110.175 -39.322 161.267 1.00 48.81 391 ALA A O 1
ATOM 3037 N N . LEU A 1 392 ? -110.674 -39.103 163.435 1.00 50.31 392 LEU A N 1
ATOM 3038 C CA . LEU A 1 392 ? -111.854 -38.246 163.209 1.00 50.31 392 LEU A CA 1
ATOM 3039 C C . LEU A 1 392 ? -111.501 -36.789 162.855 1.00 50.31 392 LEU A C 1
ATOM 3041 O O . LEU A 1 392 ? -112.025 -36.257 161.875 1.00 50.31 392 LEU A O 1
ATOM 3045 N N . GLU A 1 393 ? -110.565 -36.156 163.569 1.00 52.16 393 GLU A N 1
ATOM 3046 C CA . GLU A 1 393 ? -110.026 -34.849 163.152 1.00 52.16 393 GLU A CA 1
ATOM 3047 C C . GLU A 1 393 ? -109.163 -34.983 161.890 1.00 52.16 393 GLU A C 1
ATOM 3049 O O . GLU A 1 393 ? -109.233 -34.143 160.984 1.00 52.16 393 GLU A O 1
ATOM 3054 N N . GLN A 1 394 ? -108.419 -36.091 161.778 1.00 56.81 394 GLN A N 1
ATOM 3055 C CA . GLN A 1 394 ? -107.720 -36.439 160.545 1.00 56.81 394 GLN A CA 1
ATOM 3056 C C . GLN A 1 394 ? -108.682 -36.663 159.375 1.00 56.81 394 GLN A C 1
ATOM 3058 O O . GLN A 1 394 ? -108.334 -36.287 158.270 1.00 56.81 394 GLN A O 1
ATOM 3063 N N . GLN A 1 395 ? -109.898 -37.193 159.550 1.00 59.38 395 GLN A N 1
ATOM 3064 C CA . GLN A 1 395 ? -110.822 -37.403 158.424 1.00 59.38 395 GLN A CA 1
ATOM 3065 C C . GLN A 1 395 ? -111.235 -36.074 157.787 1.00 59.38 395 GLN A C 1
ATOM 3067 O O . GLN A 1 395 ? -111.277 -35.953 156.563 1.00 59.38 395 GLN A O 1
ATOM 3072 N N . ARG A 1 396 ? -111.500 -35.063 158.624 1.00 59.78 396 ARG A N 1
ATOM 3073 C CA . ARG A 1 396 ? -111.951 -33.740 158.180 1.00 59.78 396 ARG A CA 1
ATOM 3074 C C . ARG A 1 396 ? -110.822 -32.921 157.554 1.00 59.78 396 ARG A C 1
ATOM 3076 O O . ARG A 1 396 ? -111.043 -32.254 156.547 1.00 59.78 396 ARG A O 1
ATOM 3083 N N . THR A 1 397 ? -109.613 -33.006 158.111 1.00 61.16 397 THR A N 1
ATOM 3084 C CA . THR A 1 397 ? -108.421 -32.384 157.509 1.00 61.16 397 THR A CA 1
ATOM 3085 C C . THR A 1 397 ? -107.961 -33.131 156.254 1.00 61.16 397 THR A C 1
ATOM 3087 O O . THR A 1 397 ? -107.689 -32.479 155.251 1.00 61.16 397 THR A O 1
ATOM 3090 N N . ASN A 1 398 ? -107.991 -34.468 156.233 1.00 61.62 398 ASN A N 1
ATOM 3091 C CA . ASN A 1 398 ? -107.683 -35.275 155.047 1.00 61.62 398 ASN A CA 1
ATOM 3092 C C . ASN A 1 398 ? -108.673 -35.037 153.899 1.00 61.62 398 ASN A C 1
ATOM 3094 O O . ASN A 1 398 ? -108.233 -35.017 152.759 1.00 61.62 398 ASN A O 1
ATOM 3098 N N . GLN A 1 399 ? -109.975 -34.826 154.143 1.00 65.81 399 GLN A N 1
ATOM 3099 C CA . GLN A 1 399 ? -110.913 -34.489 153.056 1.00 65.81 399 GLN A CA 1
ATOM 3100 C C . GLN A 1 399 ? -110.560 -33.158 152.375 1.00 65.81 399 GLN A C 1
ATOM 3102 O O . GLN A 1 399 ? -110.510 -33.096 151.147 1.00 65.81 399 GLN A O 1
ATOM 3107 N N . LEU A 1 400 ? -110.273 -32.113 153.158 1.00 68.88 400 LEU A N 1
ATOM 3108 C CA . LEU A 1 400 ? -109.843 -30.814 152.625 1.00 68.88 400 LEU A CA 1
ATOM 3109 C C . LEU A 1 400 ? -108.477 -30.903 151.929 1.00 68.88 400 LEU A C 1
ATOM 3111 O O . LEU A 1 400 ? -108.306 -30.362 150.838 1.00 68.88 400 LEU A O 1
ATOM 3115 N N . LEU A 1 401 ? -107.524 -31.624 152.527 1.00 72.06 401 LEU A N 1
ATOM 3116 C CA . LEU A 1 401 ? -106.188 -31.822 151.969 1.00 72.06 401 LEU A CA 1
ATOM 3117 C C . LEU A 1 401 ? -106.226 -32.636 150.667 1.00 72.06 401 LEU A C 1
ATOM 3119 O O . LEU A 1 401 ? -105.541 -32.280 149.716 1.00 72.06 401 LEU A O 1
ATOM 3123 N N . LEU A 1 402 ? -107.059 -33.678 150.585 1.00 73.19 402 LEU A N 1
ATOM 3124 C CA . LEU A 1 402 ? -107.236 -34.499 149.383 1.00 73.19 402 LEU A CA 1
ATOM 3125 C C . LEU A 1 402 ? -107.876 -33.698 148.240 1.00 73.19 402 LEU A C 1
ATOM 3127 O O . LEU A 1 402 ? -107.440 -33.816 147.098 1.00 73.19 402 LEU A O 1
ATOM 3131 N N . GLN A 1 403 ? -108.863 -32.846 148.537 1.00 72.81 403 GLN A N 1
ATOM 3132 C CA . GLN A 1 403 ? -109.464 -31.959 147.537 1.00 72.81 403 GLN A CA 1
ATOM 3133 C C . GLN A 1 403 ? -108.457 -30.915 147.022 1.00 72.81 403 GLN A C 1
ATOM 3135 O O . GLN A 1 403 ? -108.365 -30.695 145.814 1.00 72.81 403 GLN A O 1
ATOM 3140 N N . GLN A 1 404 ? -107.652 -30.326 147.913 1.00 73.06 404 GLN A N 1
ATOM 3141 C CA . GLN A 1 404 ? -106.557 -29.426 147.535 1.00 73.06 404 GLN A CA 1
ATOM 3142 C C . GLN A 1 404 ? -105.481 -30.150 146.705 1.00 73.06 404 GLN A C 1
ATOM 3144 O O . GLN A 1 404 ? -105.015 -29.618 145.700 1.00 73.06 404 GLN A O 1
ATOM 3149 N N . GLN A 1 405 ? -105.120 -31.379 147.083 1.00 71.62 405 GLN A N 1
ATOM 3150 C CA . GLN A 1 405 ? -104.132 -32.199 146.383 1.00 71.62 405 GLN A CA 1
ATOM 3151 C C . GLN A 1 405 ? -104.610 -32.614 144.984 1.00 71.62 405 GLN A C 1
ATOM 3153 O O . GLN A 1 405 ? -103.819 -32.568 144.044 1.00 71.62 405 GLN A O 1
ATOM 3158 N N . GLN A 1 406 ? -105.895 -32.948 144.808 1.00 70.62 406 GLN A N 1
ATOM 3159 C CA . GLN A 1 406 ? -106.467 -33.204 143.481 1.00 70.62 406 GLN A CA 1
ATOM 3160 C C . GLN A 1 406 ? -106.420 -31.958 142.587 1.00 70.62 406 GLN A C 1
ATOM 3162 O O . GLN A 1 406 ? -106.022 -32.066 141.427 1.00 70.62 406 GLN A O 1
ATOM 3167 N N . GLN A 1 407 ? -106.749 -30.772 143.117 1.00 71.81 407 GLN A N 1
ATOM 3168 C CA . GLN A 1 407 ? -106.602 -29.523 142.361 1.00 71.81 407 GLN A CA 1
ATOM 3169 C C . GLN A 1 407 ? -105.138 -29.254 141.981 1.00 71.81 407 GLN A C 1
ATOM 3171 O O . GLN A 1 407 ? -104.868 -28.946 140.823 1.00 71.81 407 GLN A O 1
ATOM 3176 N N . GLN A 1 408 ? -104.185 -29.442 142.903 1.00 71.31 408 GLN A N 1
ATOM 3177 C CA . GLN A 1 408 ? -102.756 -29.283 142.607 1.00 71.31 408 GLN A CA 1
ATOM 3178 C C . GLN A 1 408 ? -102.256 -30.269 141.541 1.00 71.31 408 GLN A C 1
ATOM 3180 O O . GLN A 1 408 ? -101.561 -29.850 140.620 1.00 71.31 408 GLN A O 1
ATOM 3185 N N . GLN A 1 409 ? -102.629 -31.553 141.609 1.00 72.56 409 GLN A N 1
ATOM 3186 C CA . GLN A 1 409 ? -102.245 -32.539 140.589 1.00 72.56 409 GLN A CA 1
ATOM 3187 C C . GLN A 1 409 ? -102.811 -32.189 139.207 1.00 72.56 409 GLN A C 1
ATOM 3189 O O . GLN A 1 409 ? -102.091 -32.251 138.210 1.00 72.56 409 GLN A O 1
ATOM 3194 N N . GLN A 1 410 ? -104.081 -31.779 139.138 1.00 70.75 410 GLN A N 1
ATOM 3195 C CA . GLN A 1 410 ? -104.720 -31.392 137.880 1.00 70.75 410 GLN A CA 1
ATOM 3196 C C . GLN A 1 410 ? -104.100 -30.112 137.291 1.00 70.75 410 GLN A C 1
ATOM 3198 O O . GLN A 1 410 ? -103.916 -30.013 136.078 1.00 70.75 410 GLN A O 1
ATOM 3203 N N . GLN A 1 411 ? -103.707 -29.162 138.144 1.00 69.12 411 GLN A N 1
ATOM 3204 C CA . GLN A 1 411 ? -103.012 -27.939 137.742 1.00 69.12 411 GLN A CA 1
ATOM 3205 C C . GLN A 1 411 ? -101.585 -28.228 137.236 1.00 69.12 411 GLN A C 1
ATOM 3207 O O . GLN A 1 411 ? -101.209 -27.738 136.173 1.00 69.12 411 GLN A O 1
ATOM 3212 N N . GLN A 1 412 ? -100.831 -29.101 137.915 1.00 74.62 412 GLN A N 1
ATOM 3213 C CA . GLN A 1 412 ? -99.489 -29.525 137.486 1.00 74.62 412 GLN A CA 1
ATOM 3214 C C . GLN A 1 412 ? -99.490 -30.270 136.142 1.00 74.62 412 GLN A C 1
ATOM 3216 O O . GLN A 1 412 ? -98.578 -30.075 135.339 1.00 74.62 412 GLN A O 1
ATOM 3221 N N . GLN A 1 413 ? -100.505 -31.097 135.857 1.00 72.31 413 GLN A N 1
ATOM 3222 C CA . GLN A 1 413 ? -100.626 -31.764 134.552 1.00 72.31 413 GLN A CA 1
ATOM 3223 C C . GLN A 1 413 ? -100.827 -30.762 133.404 1.00 72.31 413 GLN A C 1
ATOM 3225 O O . GLN A 1 413 ? -100.207 -30.907 132.349 1.00 72.31 413 GLN A O 1
ATOM 3230 N N . LEU A 1 414 ? -101.645 -29.725 133.617 1.00 74.25 414 LEU A N 1
ATOM 3231 C CA . LEU A 1 414 ? -101.862 -28.661 132.632 1.00 74.25 414 LEU A CA 1
ATOM 3232 C C . LEU A 1 414 ? -100.599 -27.813 132.416 1.00 74.25 414 LEU A C 1
ATOM 3234 O O . LEU A 1 414 ? -100.264 -27.503 131.273 1.00 74.25 414 LEU A O 1
ATOM 3238 N N . GLU A 1 415 ? -99.854 -27.489 133.479 1.00 73.88 415 GLU A N 1
ATOM 3239 C CA . GLU A 1 415 ? -98.572 -26.783 133.349 1.00 73.88 415 GLU A CA 1
ATOM 3240 C C . GLU A 1 415 ? -97.526 -27.608 132.584 1.00 73.88 415 GLU A C 1
ATOM 3242 O O . GLU A 1 415 ? -96.870 -27.070 131.692 1.00 73.88 415 GLU A O 1
ATOM 3247 N N . GLN A 1 416 ? -97.403 -28.915 132.852 1.00 73.69 416 GLN A N 1
ATOM 3248 C CA . GLN A 1 416 ? -96.476 -29.780 132.108 1.00 73.69 416 GLN A CA 1
ATOM 3249 C C . GLN A 1 416 ? -96.806 -29.837 130.610 1.00 73.69 416 GLN A C 1
ATOM 3251 O O . GLN A 1 416 ? -95.892 -29.736 129.789 1.00 73.69 416 GLN A O 1
ATOM 3256 N N . GLN A 1 417 ? -98.087 -29.935 130.235 1.00 70.44 417 GLN A N 1
ATOM 3257 C CA . GLN A 1 417 ? -98.495 -29.890 128.825 1.00 70.44 417 GLN A CA 1
ATOM 3258 C C . GLN A 1 417 ? -98.163 -28.534 128.177 1.00 70.44 417 GLN A C 1
ATOM 3260 O O . GLN A 1 417 ? -97.549 -28.501 127.109 1.00 70.44 417 GLN A O 1
ATOM 3265 N N . ALA A 1 418 ? -98.469 -27.420 128.850 1.00 76.12 418 ALA A N 1
ATOM 3266 C CA . ALA A 1 418 ? -98.192 -26.073 128.343 1.00 76.12 418 ALA A CA 1
ATOM 3267 C C . ALA A 1 418 ? -96.686 -25.760 128.198 1.00 76.12 418 ALA A C 1
ATOM 3269 O O . ALA A 1 418 ? -96.290 -24.993 127.314 1.00 76.12 418 ALA A O 1
ATOM 3270 N N . ILE A 1 419 ? -95.829 -26.351 129.039 1.00 75.56 419 ILE A N 1
ATOM 3271 C CA . ILE A 1 419 ? -94.365 -26.267 128.907 1.00 75.56 419 ILE A CA 1
ATOM 3272 C C . ILE A 1 419 ? -93.898 -27.023 127.655 1.00 75.56 419 ILE A C 1
ATOM 3274 O O . ILE A 1 419 ? -93.135 -26.471 126.858 1.00 75.56 419 ILE A O 1
ATOM 3278 N N . LEU A 1 420 ? -94.393 -28.247 127.445 1.00 79.69 420 LEU A N 1
ATOM 3279 C CA . LEU A 1 420 ? -94.010 -29.107 126.320 1.00 79.69 420 LEU A CA 1
ATOM 3280 C C . LEU A 1 420 ? -94.412 -28.510 124.959 1.00 79.69 420 LEU A C 1
ATOM 3282 O O . LEU A 1 420 ? -93.630 -28.550 124.007 1.00 79.69 420 LEU A O 1
ATOM 3286 N N . GLU A 1 421 ? -95.593 -27.891 124.862 1.00 76.38 421 GLU A N 1
ATOM 3287 C CA . GLU A 1 421 ? -96.012 -27.184 123.643 1.00 76.38 421 GLU A CA 1
ATOM 3288 C C . GLU A 1 421 ? -95.145 -25.949 123.352 1.00 76.38 421 GLU A C 1
ATOM 3290 O O . GLU A 1 421 ? -94.707 -25.764 122.213 1.00 76.38 421 GLU A O 1
ATOM 3295 N N . ARG A 1 422 ? -94.814 -25.143 124.373 1.00 78.62 422 ARG A N 1
ATOM 3296 C CA . ARG A 1 422 ? -93.899 -23.991 124.233 1.00 78.62 422 ARG A CA 1
ATOM 3297 C C . ARG A 1 422 ? -92.489 -24.393 123.813 1.00 78.62 422 ARG A C 1
ATOM 3299 O O . ARG A 1 422 ? -91.832 -23.666 123.068 1.00 78.62 422 ARG A O 1
ATOM 3306 N N . GLU A 1 423 ? -91.995 -25.525 124.297 1.00 75.56 423 GLU A N 1
ATOM 3307 C CA . GLU A 1 423 ? -90.684 -26.041 123.906 1.00 75.56 423 GLU A CA 1
ATOM 3308 C C . GLU A 1 423 ? -90.675 -26.487 122.439 1.00 75.56 423 GLU A C 1
ATOM 3310 O O . GLU A 1 423 ? -89.793 -26.087 121.675 1.00 75.56 423 GLU A O 1
ATOM 3315 N N . ARG A 1 424 ? -91.728 -27.193 122.008 1.00 79.75 424 ARG A N 1
ATOM 3316 C CA . ARG A 1 424 ? -91.931 -27.596 120.611 1.00 79.75 424 ARG A CA 1
ATOM 3317 C C . ARG A 1 424 ? -92.077 -26.401 119.658 1.00 79.75 424 ARG A C 1
ATOM 3319 O O . ARG A 1 424 ? -91.553 -26.454 118.547 1.00 79.75 424 ARG A O 1
ATOM 3326 N N . GLN A 1 425 ? -92.744 -25.325 120.086 1.00 77.12 425 GLN A N 1
ATOM 3327 C CA . GLN A 1 425 ? -92.841 -24.073 119.323 1.00 77.12 425 GLN A CA 1
ATOM 3328 C C . GLN A 1 425 ? -91.468 -23.412 119.135 1.00 77.12 425 GLN A C 1
ATOM 3330 O O . GLN A 1 425 ? -91.055 -23.202 117.995 1.00 77.12 425 GLN A O 1
ATOM 3335 N N . ARG A 1 426 ? -90.709 -23.184 120.219 1.00 81.56 426 ARG A N 1
ATOM 3336 C CA . ARG A 1 426 ? -89.362 -22.580 120.135 1.00 81.56 426 ARG A CA 1
ATOM 3337 C C . ARG A 1 426 ? -88.406 -23.383 119.247 1.00 81.56 426 ARG A C 1
ATOM 3339 O O . ARG A 1 426 ? -87.593 -22.801 118.534 1.00 81.56 426 ARG A O 1
ATOM 3346 N N . GLN A 1 427 ? -88.507 -24.715 119.262 1.00 78.00 427 GLN A N 1
ATOM 3347 C CA . GLN A 1 427 ? -87.669 -25.582 118.430 1.00 78.00 427 GLN A CA 1
ATOM 3348 C C . GLN A 1 427 ? -87.987 -25.455 116.925 1.00 78.00 427 GLN A C 1
ATOM 3350 O O . GLN A 1 427 ? -87.080 -25.553 116.097 1.00 78.00 427 GLN A O 1
ATOM 3355 N N . LEU A 1 428 ? -89.249 -25.191 116.562 1.00 83.69 428 LEU A N 1
ATOM 3356 C CA . LEU A 1 428 ? -89.658 -24.916 115.178 1.00 83.69 428 LEU A CA 1
ATOM 3357 C C . LEU A 1 428 ? -89.191 -23.534 114.697 1.00 83.69 428 LEU A C 1
ATOM 3359 O O . LEU A 1 428 ? -88.690 -23.428 113.577 1.00 83.69 428 LEU A O 1
ATOM 3363 N N . GLU A 1 429 ? -89.304 -22.500 115.535 1.00 81.88 429 GLU A N 1
ATOM 3364 C CA . GLU A 1 429 ? -88.838 -21.138 115.221 1.00 81.88 429 GLU A CA 1
ATOM 3365 C C . GLU A 1 429 ? -87.324 -21.106 114.954 1.00 81.88 429 GLU A C 1
ATOM 3367 O O . GLU A 1 429 ? -86.886 -20.594 113.922 1.00 81.88 429 GLU A O 1
ATOM 3372 N N . LEU A 1 430 ? -86.526 -21.742 115.821 1.00 83.69 430 LEU A N 1
ATOM 3373 C CA . LEU A 1 430 ? -85.071 -21.860 115.651 1.00 83.69 430 LEU A CA 1
ATOM 3374 C C . LEU A 1 430 ? -84.685 -22.542 114.327 1.00 83.69 430 LEU A C 1
ATOM 3376 O O . LEU A 1 430 ? -83.766 -22.090 113.644 1.00 83.69 430 LEU A O 1
ATOM 3380 N N . GLN A 1 431 ? -85.409 -23.593 113.923 1.00 81.75 431 GLN A N 1
ATOM 3381 C CA . GLN A 1 431 ? -85.152 -24.281 112.653 1.00 81.75 431 GLN A CA 1
ATOM 3382 C C . GLN A 1 431 ? -85.574 -23.446 111.427 1.00 81.75 431 GLN A C 1
ATOM 3384 O O . GLN A 1 431 ? -84.961 -23.556 110.364 1.00 81.75 431 GLN A O 1
ATOM 3389 N N . GLN A 1 432 ? -86.615 -22.612 111.534 1.00 80.94 432 GLN A N 1
ATOM 3390 C CA . GLN A 1 432 ? -86.960 -21.665 110.465 1.00 80.94 432 GLN A CA 1
ATOM 3391 C C . GLN A 1 432 ? -85.889 -20.577 110.314 1.00 80.94 432 GLN A C 1
ATOM 3393 O O . GLN A 1 432 ? -85.465 -20.304 109.192 1.00 80.94 432 GLN A O 1
ATOM 3398 N N . GLN A 1 433 ? -85.407 -20.020 111.428 1.00 81.69 433 GLN A N 1
ATOM 3399 C CA . GLN A 1 433 ? -84.391 -18.967 111.425 1.00 81.69 433 GLN A CA 1
ATOM 3400 C C . GLN A 1 433 ? -83.044 -19.446 110.856 1.00 81.69 433 GLN A C 1
ATOM 3402 O O . GLN A 1 433 ? -82.416 -18.718 110.090 1.00 81.69 433 GLN A O 1
ATOM 3407 N N . GLN A 1 434 ? -82.626 -20.685 111.148 1.00 76.75 434 GLN A N 1
ATOM 3408 C CA . GLN A 1 434 ? -81.421 -21.274 110.543 1.00 76.75 434 GLN A CA 1
ATOM 3409 C C . GLN A 1 434 ? -81.529 -21.377 109.013 1.00 76.75 434 GLN A C 1
ATOM 3411 O O . GLN A 1 434 ? -80.645 -20.885 108.313 1.00 76.75 434 GLN A O 1
ATOM 3416 N N . ARG A 1 435 ? -82.641 -21.910 108.480 1.00 81.31 435 ARG A N 1
ATOM 3417 C CA . ARG A 1 435 ? -82.841 -22.015 107.021 1.00 81.31 435 ARG A CA 1
ATOM 3418 C C . ARG A 1 435 ? -82.875 -20.662 106.309 1.00 81.31 435 ARG A C 1
ATOM 3420 O O . ARG A 1 435 ? -82.426 -20.579 105.172 1.00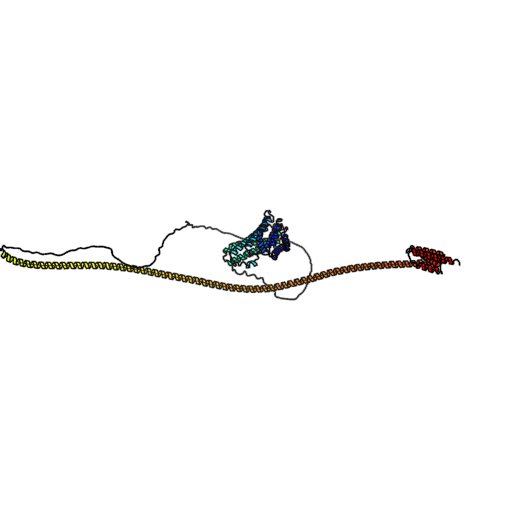 81.31 435 ARG A O 1
ATOM 3427 N N . GLN A 1 436 ? -83.393 -19.607 106.942 1.00 81.25 436 GLN A N 1
ATOM 3428 C CA . GLN A 1 436 ? -83.374 -18.264 106.346 1.00 81.25 436 GLN A CA 1
ATOM 3429 C C . GLN A 1 436 ? -81.940 -17.748 106.151 1.00 81.25 436 GLN A C 1
ATOM 3431 O O . GLN A 1 436 ? -81.617 -17.262 105.070 1.00 81.25 436 GLN A O 1
ATOM 3436 N N . LEU A 1 437 ? -81.071 -17.924 107.153 1.00 83.06 437 LEU A N 1
ATOM 3437 C CA . LEU A 1 437 ? -79.665 -17.509 107.085 1.00 83.06 437 LEU A CA 1
ATOM 3438 C C . LEU A 1 437 ? -78.846 -18.328 106.074 1.00 83.06 437 LEU A C 1
ATOM 3440 O O . LEU A 1 437 ? -77.934 -17.792 105.446 1.00 83.06 437 LEU A O 1
ATOM 3444 N N . GLU A 1 438 ? -79.164 -19.613 105.889 1.00 79.81 438 GLU A N 1
ATOM 3445 C CA . GLU A 1 438 ? -78.540 -20.446 104.851 1.00 79.81 438 GLU A CA 1
ATOM 3446 C C . GLU A 1 438 ? -78.927 -19.967 103.442 1.00 79.81 438 GLU A C 1
ATOM 3448 O O . GLU A 1 438 ? -78.042 -19.712 102.624 1.00 79.81 438 GLU A O 1
ATOM 3453 N N . ILE A 1 439 ? -80.222 -19.738 103.189 1.00 83.06 439 ILE A N 1
ATOM 3454 C CA . ILE A 1 439 ? -80.736 -19.246 101.896 1.00 83.06 439 ILE A CA 1
ATOM 3455 C C . ILE A 1 439 ? -80.165 -17.861 101.550 1.00 83.06 439 ILE A C 1
ATOM 3457 O O . ILE A 1 439 ? -79.761 -17.625 100.412 1.00 83.06 439 ILE A O 1
ATOM 3461 N N . GLU A 1 440 ? -80.094 -16.941 102.517 1.00 81.44 440 GLU A N 1
ATOM 3462 C CA . GLU A 1 440 ? -79.517 -15.606 102.309 1.00 81.44 440 GLU A CA 1
ATOM 3463 C C . GLU A 1 440 ? -78.026 -15.682 101.931 1.00 81.44 440 GLU A C 1
ATOM 3465 O O . GLU A 1 440 ? -77.560 -14.963 101.041 1.00 81.44 440 GLU A O 1
ATOM 3470 N N . ARG A 1 441 ? -77.282 -16.609 102.548 1.00 83.00 441 ARG A N 1
ATOM 3471 C CA . ARG A 1 441 ? -75.854 -16.814 102.283 1.00 83.00 441 ARG A CA 1
ATOM 3472 C C . ARG A 1 441 ? -75.584 -17.484 100.935 1.00 83.00 441 ARG A C 1
ATOM 3474 O O . ARG A 1 441 ? -74.646 -17.077 100.249 1.00 83.00 441 ARG A O 1
ATOM 3481 N N . GLU A 1 442 ? -76.395 -18.464 100.534 1.00 77.19 442 GLU A N 1
ATOM 3482 C CA . GLU A 1 442 ? -76.339 -19.025 99.176 1.00 77.19 442 GLU A CA 1
ATOM 3483 C C . GLU A 1 442 ? -76.667 -17.959 98.124 1.00 77.19 442 GLU A C 1
ATOM 3485 O O . GLU A 1 442 ? -75.981 -17.872 97.104 1.00 77.19 442 GLU A O 1
ATOM 3490 N N . HIS A 1 443 ? -77.654 -17.093 98.384 1.00 83.50 443 HIS A N 1
ATOM 3491 C CA . HIS A 1 443 ? -78.036 -16.042 97.442 1.00 83.50 443 HIS A CA 1
ATOM 3492 C C . HIS A 1 443 ? -76.916 -15.013 97.214 1.00 83.50 443 HIS A C 1
ATOM 3494 O O . HIS A 1 443 ? -76.650 -14.657 96.065 1.00 83.50 443 HIS A O 1
ATOM 3500 N N . GLN A 1 444 ? -76.203 -14.587 98.266 1.00 81.75 444 GLN A N 1
ATOM 3501 C CA . GLN A 1 444 ? -75.033 -13.705 98.122 1.00 81.75 444 GLN A CA 1
ATOM 3502 C C . GLN A 1 444 ? -73.894 -14.360 97.321 1.00 81.75 444 GLN A C 1
ATOM 3504 O O . GLN A 1 444 ? -73.294 -13.714 96.461 1.00 81.75 444 GLN A O 1
ATOM 3509 N N . LEU A 1 445 ? -73.613 -15.646 97.561 1.00 83.25 445 LEU A N 1
ATOM 3510 C CA . LEU A 1 445 ? -72.598 -16.396 96.810 1.00 83.25 445 LEU A CA 1
ATOM 3511 C C . LEU A 1 445 ? -72.965 -16.535 95.324 1.00 83.25 445 LEU A C 1
ATOM 3513 O O . LEU A 1 445 ? -72.105 -16.348 94.463 1.00 83.25 445 LEU A O 1
ATOM 3517 N N . ALA A 1 446 ? -74.239 -16.800 95.022 1.00 84.94 446 ALA A N 1
ATOM 3518 C CA . ALA A 1 446 ? -74.742 -16.881 93.654 1.00 84.94 446 ALA A CA 1
ATOM 3519 C C . ALA A 1 446 ? -74.646 -15.532 92.915 1.00 84.94 446 ALA A C 1
ATOM 3521 O O . ALA A 1 446 ? -74.173 -15.499 91.779 1.00 84.94 446 ALA A O 1
ATOM 3522 N N . GLN A 1 447 ? -75.022 -14.419 93.562 1.00 84.19 447 GLN A N 1
ATOM 3523 C CA . GLN A 1 447 ? -74.866 -13.075 92.986 1.00 84.19 447 GLN A CA 1
ATOM 3524 C C . GLN A 1 447 ? -73.394 -12.772 92.658 1.00 84.19 447 GLN A C 1
ATOM 3526 O O . GLN A 1 447 ? -73.083 -12.378 91.536 1.00 84.19 447 GLN A O 1
ATOM 3531 N N . GLN A 1 448 ? -72.474 -13.027 93.595 1.00 82.62 448 GLN A N 1
ATOM 3532 C CA . GLN A 1 448 ? -71.048 -12.745 93.398 1.00 82.62 448 GLN A CA 1
ATOM 3533 C C . GLN A 1 448 ? -70.419 -13.588 92.272 1.00 82.62 448 GLN A C 1
ATOM 3535 O O . GLN A 1 448 ? -69.592 -13.077 91.515 1.00 82.62 448 GLN A O 1
ATOM 3540 N N . GLN A 1 449 ? -70.821 -14.854 92.112 1.00 81.62 449 GLN A N 1
ATOM 3541 C CA . GLN A 1 449 ? -70.395 -15.670 90.967 1.00 81.62 449 GLN A CA 1
ATOM 3542 C C . GLN A 1 449 ? -70.959 -15.143 89.639 1.00 81.62 449 GLN A C 1
ATOM 3544 O O . GLN A 1 449 ? -70.245 -15.124 88.635 1.00 81.62 449 GLN A O 1
ATOM 3549 N N . GLN A 1 450 ? -72.211 -14.678 89.626 1.00 80.94 450 GLN A N 1
ATOM 3550 C CA . GLN A 1 450 ? -72.841 -14.127 88.426 1.00 80.94 450 GLN A CA 1
ATOM 3551 C C . GLN A 1 450 ? -72.171 -12.819 87.967 1.00 80.94 450 GLN A C 1
ATOM 3553 O O . GLN A 1 450 ? -71.948 -12.639 86.769 1.00 80.94 450 GLN A O 1
ATOM 3558 N N . GLU A 1 451 ? -71.781 -11.937 88.894 1.00 82.06 451 GLU A N 1
ATOM 3559 C CA . GLU A 1 451 ? -71.011 -10.726 88.572 1.00 82.06 451 GLU A CA 1
ATOM 3560 C C . GLU A 1 451 ? -69.622 -11.048 87.995 1.00 82.06 451 GLU A C 1
ATOM 3562 O O . GLU A 1 451 ? -69.210 -10.435 87.006 1.00 82.06 451 GLU A O 1
ATOM 3567 N N . GLN A 1 452 ? -68.914 -12.037 88.556 1.00 81.06 452 GLN A N 1
ATOM 3568 C CA . GLN A 1 452 ? -67.609 -12.473 88.039 1.00 81.06 452 GLN A CA 1
ATOM 3569 C C . GLN A 1 452 ? -67.718 -13.051 86.621 1.00 81.06 452 GLN A C 1
ATOM 3571 O O . GLN A 1 452 ? -66.946 -12.660 85.744 1.00 81.06 452 GLN A O 1
ATOM 3576 N N . ALA A 1 453 ? -68.713 -13.908 86.368 1.00 84.62 453 ALA A N 1
ATOM 3577 C CA . ALA A 1 453 ? -68.951 -14.486 85.046 1.00 84.62 453 ALA A CA 1
ATOM 3578 C C . ALA A 1 453 ? -69.260 -13.413 83.983 1.00 84.62 453 ALA A C 1
ATOM 3580 O O . ALA A 1 453 ? -68.688 -13.441 82.893 1.00 84.62 453 ALA A O 1
ATOM 3581 N N . LEU A 1 454 ? -70.103 -12.425 84.312 1.00 88.06 454 LEU A N 1
ATOM 3582 C CA . LEU A 1 454 ? -70.420 -11.305 83.416 1.00 88.06 454 LEU A CA 1
ATOM 3583 C C . LEU A 1 454 ? -69.198 -10.415 83.128 1.00 88.06 454 LEU A C 1
ATOM 3585 O O . LEU A 1 454 ? -69.060 -9.894 82.018 1.00 88.06 454 LEU A O 1
ATOM 3589 N N . PHE A 1 455 ? -68.297 -10.238 84.099 1.00 87.00 455 PHE A N 1
ATOM 3590 C CA . PHE A 1 455 ? -67.050 -9.500 83.892 1.00 87.00 455 PHE A CA 1
ATOM 3591 C C . PHE A 1 455 ? -66.084 -10.251 82.961 1.00 87.00 455 PHE A C 1
ATOM 3593 O O . PHE A 1 455 ? -65.539 -9.650 82.030 1.00 87.00 455 PHE A O 1
ATOM 3600 N N . GLU A 1 456 ? -65.910 -11.561 83.162 1.00 82.69 456 GLU A N 1
ATOM 3601 C CA . GLU A 1 456 ? -65.059 -12.405 82.315 1.00 82.69 456 GLU A CA 1
ATOM 3602 C C . GLU A 1 456 ? -65.596 -12.494 80.876 1.00 82.69 456 GLU A C 1
ATOM 3604 O O . GLU A 1 456 ? -64.841 -12.300 79.918 1.00 82.69 456 GLU A O 1
ATOM 3609 N N . GLU A 1 457 ? -66.908 -12.692 80.701 1.00 83.19 457 GLU A N 1
ATOM 3610 C CA . GLU A 1 457 ? -67.556 -12.695 79.385 1.00 83.19 457 GLU A CA 1
ATOM 3611 C C . GLU A 1 457 ? -67.368 -11.355 78.658 1.00 83.19 457 GLU A C 1
ATOM 3613 O O . GLU A 1 457 ? -67.026 -11.330 77.471 1.00 83.19 457 GLU A O 1
ATOM 3618 N N . ARG A 1 458 ? -67.505 -10.226 79.368 1.00 85.69 458 ARG A N 1
ATOM 3619 C CA . ARG A 1 458 ? -67.292 -8.889 78.797 1.00 85.69 458 ARG A CA 1
ATOM 3620 C C . ARG A 1 458 ? -65.848 -8.677 78.339 1.00 85.69 458 ARG A C 1
ATOM 3622 O O . ARG A 1 458 ? -65.636 -8.132 77.254 1.00 85.69 458 ARG A O 1
ATOM 3629 N N . LEU A 1 459 ? -64.867 -9.117 79.130 1.00 87.56 459 LEU A N 1
ATOM 3630 C CA . LEU A 1 459 ? -63.448 -9.026 78.779 1.00 87.56 459 LEU A CA 1
ATOM 3631 C C . LEU A 1 459 ? -63.122 -9.899 77.557 1.00 87.56 459 LEU A C 1
ATOM 3633 O O . LEU A 1 459 ? -62.483 -9.434 76.613 1.00 87.56 459 LEU A O 1
ATOM 3637 N N . ARG A 1 460 ? -63.629 -11.136 77.529 1.00 85.62 460 ARG A N 1
ATOM 3638 C CA . ARG A 1 460 ? -63.449 -12.079 76.415 1.00 85.62 460 ARG A CA 1
ATOM 3639 C C . ARG A 1 460 ? -64.114 -11.590 75.124 1.00 85.62 460 ARG A C 1
ATOM 3641 O O . ARG A 1 460 ? -63.528 -11.699 74.049 1.00 85.62 460 ARG A O 1
ATOM 3648 N N . SER A 1 461 ? -65.301 -10.993 75.226 1.00 86.56 461 SER A N 1
ATOM 3649 C CA . SER A 1 461 ? -66.008 -10.358 74.105 1.00 86.56 461 SER A CA 1
ATOM 3650 C C . SER A 1 461 ? -65.222 -9.170 73.530 1.00 86.56 461 SER A C 1
ATOM 3652 O O . SER A 1 461 ? -65.020 -9.086 72.318 1.00 86.56 461 SER A O 1
ATOM 3654 N N . GLN A 1 462 ? -64.672 -8.305 74.392 1.00 84.50 462 GLN A N 1
ATOM 3655 C CA . GLN A 1 462 ? -63.782 -7.217 73.971 1.00 84.50 462 GLN A CA 1
ATOM 3656 C C . GLN A 1 462 ? -62.507 -7.744 73.288 1.00 84.50 462 GLN A C 1
ATOM 3658 O O . GLN A 1 462 ? -62.107 -7.223 72.247 1.00 84.50 462 GLN A O 1
ATOM 3663 N N . GLN A 1 463 ? -61.887 -8.796 73.827 1.00 82.81 463 GLN A N 1
ATOM 3664 C CA . GLN A 1 463 ? -60.670 -9.383 73.261 1.00 82.81 463 GLN A CA 1
ATOM 3665 C C . GLN A 1 463 ? -60.915 -10.009 71.874 1.00 82.81 463 GLN A C 1
ATOM 3667 O O . GLN A 1 463 ? -60.110 -9.813 70.964 1.00 82.81 463 GLN A O 1
ATOM 3672 N N . ASN A 1 464 ? -62.059 -10.675 71.678 1.00 84.31 464 ASN A N 1
ATOM 3673 C CA . ASN A 1 464 ? -62.487 -11.185 70.371 1.00 84.31 464 ASN A CA 1
ATOM 3674 C C . ASN A 1 464 ? -62.737 -10.052 69.355 1.00 84.31 464 ASN A C 1
ATOM 3676 O O . ASN A 1 464 ? -62.362 -10.183 68.189 1.00 84.31 464 ASN A O 1
ATOM 3680 N N . MET A 1 465 ? -63.329 -8.929 69.785 1.00 83.38 465 MET A N 1
ATOM 3681 C CA . MET A 1 465 ? -63.547 -7.755 68.926 1.00 83.38 465 MET A CA 1
ATOM 3682 C C . MET A 1 465 ? -62.218 -7.179 68.413 1.00 83.38 465 MET A C 1
ATOM 3684 O O . MET A 1 465 ? -62.082 -6.935 67.215 1.00 83.38 465 MET A O 1
ATOM 3688 N N . TYR A 1 466 ? -61.218 -7.024 69.290 1.00 82.69 466 TYR A N 1
ATOM 3689 C CA . TYR A 1 466 ? -59.881 -6.569 68.888 1.00 82.69 466 TYR A CA 1
ATOM 3690 C C . TYR A 1 466 ? -59.211 -7.521 67.883 1.00 82.69 466 TYR A C 1
ATOM 3692 O O . TYR A 1 466 ? -58.562 -7.053 66.950 1.00 82.69 466 TYR A O 1
ATOM 3700 N N . GLN A 1 467 ? -59.394 -8.839 68.023 1.00 82.56 467 GLN A N 1
ATOM 3701 C CA . GLN A 1 467 ? -58.859 -9.814 67.063 1.00 82.56 467 GLN A CA 1
ATOM 3702 C C . GLN A 1 467 ? -59.538 -9.723 65.687 1.00 82.56 467 GLN A C 1
ATOM 3704 O O . GLN A 1 467 ? -58.846 -9.780 64.671 1.00 82.56 467 GLN A O 1
ATOM 3709 N N . GLN A 1 468 ? -60.862 -9.532 65.629 1.00 81.81 468 GLN A N 1
ATOM 3710 C CA . GLN A 1 468 ? -61.565 -9.323 64.356 1.00 81.81 468 GLN A CA 1
ATOM 3711 C C . GLN A 1 468 ? -61.161 -8.006 63.680 1.00 81.81 468 GLN A C 1
ATOM 3713 O O . GLN A 1 468 ? -60.912 -7.999 62.476 1.00 81.81 468 GLN A O 1
ATOM 3718 N N . ALA A 1 469 ? -61.036 -6.918 64.446 1.00 85.38 469 ALA A N 1
ATOM 3719 C CA . ALA A 1 469 ? -60.583 -5.630 63.925 1.00 85.38 469 ALA A CA 1
ATOM 3720 C C . ALA A 1 469 ? -59.159 -5.719 63.343 1.00 85.38 469 ALA A C 1
ATOM 3722 O O . ALA A 1 469 ? -58.928 -5.262 62.228 1.00 85.38 469 ALA A O 1
ATOM 3723 N N . ALA A 1 470 ? -58.229 -6.377 64.044 1.00 83.81 470 ALA A N 1
ATOM 3724 C CA . ALA A 1 470 ? -56.858 -6.567 63.566 1.00 83.81 470 ALA A CA 1
ATOM 3725 C C . ALA A 1 470 ? -56.780 -7.394 62.267 1.00 83.81 470 ALA A C 1
ATOM 3727 O O . ALA A 1 470 ? -55.982 -7.075 61.389 1.00 83.81 470 ALA A O 1
ATOM 3728 N N . GLN A 1 471 ? -57.626 -8.420 62.107 1.00 85.56 471 GLN A N 1
ATOM 3729 C CA . GLN A 1 471 ? -57.705 -9.178 60.851 1.00 85.56 471 GLN A CA 1
ATOM 3730 C C . GLN A 1 471 ? -58.269 -8.331 59.702 1.00 85.56 471 GLN A C 1
ATOM 3732 O O . GLN A 1 471 ? -57.755 -8.394 58.589 1.00 85.56 471 GLN A O 1
ATOM 3737 N N . GLN A 1 472 ? -59.300 -7.517 59.954 1.00 83.31 472 GLN A N 1
ATOM 3738 C CA . GLN A 1 472 ? -59.850 -6.611 58.938 1.00 83.31 472 GLN A CA 1
ATOM 3739 C C . GLN A 1 472 ? -58.830 -5.557 58.488 1.00 83.31 472 GLN A C 1
ATOM 3741 O O . GLN A 1 472 ? -58.722 -5.302 57.290 1.00 83.31 472 GLN A O 1
ATOM 3746 N N . ASP A 1 473 ? -58.051 -5.000 59.416 1.00 85.06 473 ASP A N 1
ATOM 3747 C CA . ASP A 1 473 ? -57.006 -4.012 59.124 1.00 85.06 473 ASP A CA 1
ATOM 3748 C C . ASP A 1 473 ? -55.843 -4.622 58.312 1.00 85.06 473 ASP A C 1
ATOM 3750 O O . ASP A 1 473 ? -55.351 -4.008 57.363 1.00 85.06 473 ASP A O 1
ATOM 3754 N N . GLN A 1 474 ? -55.475 -5.883 58.589 1.00 85.44 474 GLN A N 1
ATOM 3755 C CA . GLN A 1 474 ? -54.538 -6.652 57.757 1.00 85.44 474 GLN A CA 1
ATOM 3756 C C . GLN A 1 474 ? -55.067 -6.860 56.332 1.00 85.44 474 GLN A C 1
ATOM 3758 O O . GLN A 1 474 ? -54.395 -6.468 55.380 1.00 85.44 474 GLN A O 1
ATOM 3763 N N . TYR A 1 475 ? -56.290 -7.381 56.159 1.00 88.06 475 TYR A N 1
ATOM 3764 C CA . TYR A 1 475 ? -56.869 -7.564 54.820 1.00 88.06 475 TYR A CA 1
ATOM 3765 C C . TYR A 1 475 ? -57.005 -6.240 54.052 1.00 88.06 475 TYR A C 1
ATOM 3767 O O . TYR A 1 475 ? -56.796 -6.205 52.840 1.00 88.06 475 TYR A O 1
ATOM 3775 N N . GLN A 1 476 ? -57.329 -5.139 54.738 1.00 88.44 476 GLN A N 1
ATOM 3776 C CA . GLN A 1 476 ? -57.404 -3.817 54.119 1.00 88.44 476 GLN A CA 1
ATOM 3777 C C . GLN A 1 476 ? -56.021 -3.300 53.693 1.00 88.44 476 GLN A C 1
ATOM 3779 O O . GLN A 1 476 ? -55.901 -2.690 52.629 1.00 88.44 476 GLN A O 1
ATOM 3784 N N . THR A 1 477 ? -54.981 -3.579 54.483 1.00 89.06 477 THR A N 1
ATOM 3785 C CA . THR A 1 477 ? -53.584 -3.256 54.158 1.00 89.06 477 THR A CA 1
ATOM 3786 C C . THR A 1 477 ? -53.096 -4.053 52.946 1.00 89.06 477 THR A C 1
ATOM 3788 O O . THR A 1 477 ? -52.568 -3.459 52.005 1.00 89.06 477 THR A O 1
ATOM 3791 N N . ASP A 1 478 ? -53.345 -5.365 52.910 1.00 88.88 478 ASP A N 1
ATOM 3792 C CA . ASP A 1 478 ? -52.963 -6.241 51.794 1.00 88.88 478 ASP A CA 1
ATOM 3793 C C . ASP A 1 478 ? -53.657 -5.835 50.480 1.00 88.88 478 ASP A C 1
ATOM 3795 O O . ASP A 1 478 ? -53.021 -5.766 49.425 1.00 88.88 478 ASP A O 1
ATOM 3799 N N . LEU A 1 479 ? -54.953 -5.498 50.536 1.00 91.50 479 LEU A N 1
ATOM 3800 C CA . LEU A 1 479 ? -55.705 -4.997 49.378 1.00 91.50 479 LEU A CA 1
ATOM 3801 C C . LEU A 1 479 ? -55.166 -3.655 48.863 1.00 91.50 479 LEU A C 1
ATOM 3803 O O . LEU A 1 479 ? -55.092 -3.452 47.649 1.00 91.50 479 LEU A O 1
ATOM 3807 N N . ASN A 1 480 ? -54.764 -2.752 49.762 1.00 90.88 480 ASN A N 1
ATOM 3808 C CA . ASN A 1 480 ? -54.151 -1.480 49.381 1.00 90.88 480 ASN A CA 1
ATOM 3809 C C . ASN A 1 480 ? -52.775 -1.708 48.730 1.00 90.88 480 ASN A C 1
ATOM 3811 O O . ASN A 1 480 ? -52.515 -1.167 47.657 1.00 90.88 480 ASN A O 1
ATOM 3815 N N . ALA A 1 481 ? -51.932 -2.571 49.306 1.00 92.94 481 ALA A N 1
ATOM 3816 C CA . ALA A 1 481 ? -50.607 -2.890 48.772 1.00 92.94 481 ALA A CA 1
ATOM 3817 C C . ALA A 1 481 ? -50.665 -3.548 47.378 1.00 92.94 481 ALA A C 1
ATOM 3819 O O . ALA A 1 481 ? -49.897 -3.179 46.484 1.00 92.94 481 ALA A O 1
ATOM 3820 N N . LEU A 1 482 ? -51.610 -4.474 47.159 1.00 91.62 482 LEU A N 1
ATOM 3821 C CA . LEU A 1 482 ? -51.868 -5.083 45.846 1.00 91.62 482 LEU A CA 1
ATOM 3822 C C . LEU A 1 482 ? -52.351 -4.054 44.817 1.00 91.62 482 LEU A C 1
ATOM 3824 O O . LEU A 1 482 ? -51.941 -4.096 43.655 1.00 91.62 482 LEU A O 1
ATOM 3828 N N . ARG A 1 483 ? -53.197 -3.107 45.236 1.00 94.81 483 ARG A N 1
ATOM 3829 C CA . ARG A 1 483 ? -53.666 -2.021 44.374 1.00 94.81 483 ARG A CA 1
ATOM 3830 C C . ARG A 1 483 ? -52.528 -1.079 43.979 1.00 94.81 483 ARG A C 1
ATOM 3832 O O . ARG A 1 483 ? -52.378 -0.789 42.796 1.00 94.81 483 ARG A O 1
ATOM 3839 N N . GLU A 1 484 ? -51.711 -0.645 44.936 1.00 92.00 484 GLU A N 1
ATOM 3840 C CA . GLU A 1 484 ? -50.527 0.180 44.669 1.00 92.00 484 GLU A CA 1
ATOM 3841 C C . GLU A 1 484 ? -49.518 -0.534 43.764 1.00 92.00 484 GLU A C 1
ATOM 3843 O O . GLU A 1 484 ? -48.853 0.115 42.959 1.00 92.00 484 GLU A O 1
ATOM 3848 N N . GLN A 1 485 ? -49.387 -1.861 43.880 1.00 91.81 485 GLN A N 1
ATOM 3849 C CA . GLN A 1 485 ? -48.570 -2.644 42.959 1.00 91.81 485 GLN A CA 1
ATOM 3850 C C . GLN A 1 485 ? -49.151 -2.606 41.544 1.00 91.81 485 GLN A C 1
ATOM 3852 O O . GLN A 1 485 ? -48.434 -2.242 40.620 1.00 91.81 485 GLN A O 1
ATOM 3857 N N . HIS A 1 486 ? -50.442 -2.898 41.370 1.00 93.12 486 HIS A N 1
ATOM 3858 C CA . HIS A 1 486 ? -51.077 -2.833 40.054 1.00 93.12 486 HIS A CA 1
ATOM 3859 C C . HIS A 1 486 ? -50.986 -1.427 39.430 1.00 93.12 486 HIS A C 1
ATOM 3861 O O . HIS A 1 486 ? -50.703 -1.300 38.243 1.00 93.12 486 HIS A O 1
ATOM 3867 N N . GLU A 1 487 ? -51.178 -0.360 40.211 1.00 93.56 487 GLU A N 1
ATOM 3868 C CA . GLU A 1 487 ? -51.035 1.021 39.725 1.00 93.56 487 GLU A CA 1
ATOM 3869 C C . GLU A 1 487 ? -49.576 1.348 39.327 1.00 93.56 487 GLU A C 1
ATOM 3871 O O . GLU A 1 487 ? -49.359 2.017 38.315 1.00 93.56 487 GLU A O 1
ATOM 3876 N N . ARG A 1 488 ? -48.567 0.803 40.028 1.00 91.62 488 ARG A N 1
ATOM 3877 C CA . ARG A 1 488 ? -47.149 0.869 39.612 1.00 91.62 488 ARG A CA 1
ATOM 3878 C C . ARG A 1 488 ? -46.877 0.084 38.325 1.00 91.62 488 ARG A C 1
ATOM 3880 O O . ARG A 1 488 ? -46.252 0.626 37.415 1.00 91.62 488 ARG A O 1
ATOM 3887 N N . ASP A 1 489 ? -47.369 -1.146 38.222 1.00 92.19 489 ASP A N 1
ATOM 3888 C CA . ASP A 1 489 ? -47.147 -2.021 37.065 1.00 92.19 489 ASP A CA 1
ATOM 3889 C C . ASP A 1 489 ? -47.791 -1.429 35.791 1.00 92.19 489 ASP A C 1
ATOM 3891 O O . ASP A 1 489 ? -47.166 -1.405 34.730 1.00 92.19 489 ASP A O 1
ATOM 3895 N N . GLN A 1 490 ? -48.987 -0.837 35.903 1.00 94.00 490 GLN A N 1
ATOM 3896 C CA . GLN A 1 490 ? -49.644 -0.090 34.817 1.00 94.00 490 GLN A CA 1
ATOM 3897 C C . GLN A 1 490 ? -48.826 1.128 34.355 1.00 94.00 490 GLN A C 1
ATOM 3899 O O . GLN A 1 490 ? -48.674 1.350 33.153 1.00 94.00 490 GLN A O 1
ATOM 3904 N N . MET A 1 491 ? -48.265 1.907 35.288 1.00 91.06 491 MET A N 1
ATOM 3905 C CA . MET A 1 491 ? -47.400 3.048 34.955 1.00 91.06 491 MET A CA 1
ATOM 3906 C C . MET A 1 491 ? -46.116 2.614 34.234 1.00 91.06 491 MET A C 1
ATOM 3908 O O . MET A 1 491 ? -45.668 3.301 33.317 1.00 91.06 491 MET A O 1
ATOM 3912 N N . VAL A 1 492 ? -45.540 1.468 34.610 1.00 91.38 492 VAL A N 1
ATOM 3913 C CA . VAL A 1 492 ? -44.362 0.891 33.941 1.00 91.38 492 VAL A CA 1
ATOM 3914 C C . VAL A 1 492 ? -44.702 0.428 32.520 1.00 91.38 492 VAL A C 1
ATOM 3916 O O . VAL A 1 492 ? -43.962 0.749 31.591 1.00 91.38 492 VAL A O 1
ATOM 3919 N N . ILE A 1 493 ? -45.840 -0.247 32.314 1.00 92.81 493 ILE A N 1
ATOM 3920 C CA . ILE A 1 493 ? -46.306 -0.658 30.976 1.00 92.81 493 ILE A CA 1
ATOM 3921 C C . ILE A 1 493 ? -46.479 0.565 30.063 1.00 92.81 493 ILE A C 1
ATOM 3923 O O . ILE A 1 493 ? -45.910 0.599 28.973 1.00 92.81 493 ILE A O 1
ATOM 3927 N N . GLN A 1 494 ? -47.146 1.623 30.539 1.00 93.75 494 GLN A N 1
ATOM 3928 C CA . GLN A 1 494 ? -47.313 2.858 29.763 1.00 93.75 494 GLN A CA 1
ATOM 3929 C C . GLN A 1 494 ? -45.976 3.525 29.398 1.00 93.75 494 GLN A C 1
ATOM 3931 O O . GLN A 1 494 ? -45.861 4.123 28.327 1.00 93.75 494 GLN A O 1
ATOM 3936 N N . GLN A 1 495 ? -44.946 3.435 30.246 1.00 93.12 495 GLN A N 1
ATOM 3937 C CA . GLN A 1 495 ? -43.609 3.943 29.913 1.00 93.12 495 GLN A CA 1
ATOM 3938 C C . GLN A 1 495 ? -42.937 3.123 28.802 1.00 93.12 495 GLN A C 1
ATOM 3940 O O . GLN A 1 495 ? -42.271 3.708 27.944 1.00 93.12 495 GLN A O 1
ATOM 3945 N N . TYR A 1 496 ? -43.140 1.802 28.771 1.00 92.06 496 TYR A N 1
ATOM 3946 C CA . TYR A 1 496 ? -42.670 0.961 27.669 1.00 92.06 496 TYR A CA 1
ATOM 3947 C C . TYR A 1 496 ? -43.417 1.253 26.362 1.00 92.06 496 TYR A C 1
ATOM 3949 O O . TYR A 1 496 ? -42.751 1.494 25.357 1.00 92.06 496 TYR A O 1
ATOM 3957 N N . ASP A 1 497 ? -44.751 1.335 26.372 1.00 94.62 497 ASP A N 1
ATOM 3958 C CA . ASP A 1 497 ? -45.552 1.630 25.170 1.00 94.62 497 ASP A CA 1
ATOM 3959 C C . ASP A 1 497 ? -45.154 2.972 24.529 1.00 94.62 497 ASP A C 1
ATOM 3961 O O . ASP A 1 497 ? -44.900 3.052 23.326 1.00 94.62 497 ASP A O 1
ATOM 3965 N N . ASN A 1 498 ? -45.006 4.027 25.341 1.00 93.75 498 ASN A N 1
ATOM 3966 C CA . ASN A 1 498 ? -44.540 5.334 24.862 1.00 93.75 498 ASN A CA 1
ATOM 3967 C C . ASN A 1 498 ? -43.116 5.275 24.278 1.00 93.75 498 ASN A C 1
ATOM 3969 O O . ASN A 1 498 ? -42.817 5.983 23.315 1.00 93.75 498 ASN A O 1
ATOM 3973 N N . ARG A 1 499 ? -42.230 4.434 24.833 1.00 94.81 499 ARG A N 1
ATOM 3974 C CA . ARG A 1 499 ? -40.861 4.263 24.324 1.00 94.81 499 ARG A CA 1
ATOM 3975 C C . ARG A 1 499 ? -40.820 3.445 23.031 1.00 94.81 499 ARG A C 1
ATOM 3977 O O . ARG A 1 499 ? -40.016 3.768 22.161 1.00 94.81 499 ARG A O 1
ATOM 3984 N N . VAL A 1 500 ? -41.685 2.441 22.876 1.00 95.38 500 VAL A N 1
ATOM 3985 C CA . VAL A 1 500 ? -41.843 1.691 21.618 1.00 95.38 500 VAL A CA 1
ATOM 3986 C C . VAL A 1 500 ? -42.339 2.624 20.513 1.00 95.38 500 VAL A C 1
ATOM 3988 O O . VAL A 1 500 ? -41.669 2.738 19.493 1.00 95.38 500 VAL A O 1
ATOM 3991 N N . LEU A 1 501 ? -43.409 3.389 20.755 1.00 96.31 501 LEU A N 1
ATOM 3992 C CA . LEU A 1 501 ? -43.943 4.362 19.789 1.00 96.31 501 LEU A CA 1
ATOM 3993 C C . LEU A 1 501 ? -42.919 5.440 19.383 1.00 96.31 501 LEU A C 1
ATOM 3995 O O . LEU A 1 501 ? -42.898 5.878 18.231 1.00 96.31 501 LEU A O 1
ATOM 3999 N N . ALA A 1 502 ? -42.058 5.874 20.309 1.00 92.94 502 ALA A N 1
ATOM 4000 C CA . ALA A 1 502 ? -40.962 6.790 19.995 1.00 92.94 502 ALA A CA 1
ATOM 4001 C C . ALA A 1 502 ? -39.925 6.142 19.058 1.00 92.94 502 ALA A C 1
ATOM 4003 O O . ALA A 1 502 ? -39.576 6.731 18.036 1.00 92.94 502 ALA A O 1
ATOM 4004 N N . LEU A 1 503 ? -39.491 4.914 19.365 1.00 91.81 503 LEU A N 1
ATOM 4005 C CA . LEU A 1 503 ? -38.521 4.167 18.559 1.00 91.81 503 LEU A CA 1
ATOM 4006 C C . LEU A 1 503 ? -39.068 3.806 17.169 1.00 91.81 503 LEU A C 1
ATOM 4008 O O . LEU A 1 503 ? -38.347 3.945 16.186 1.00 91.81 503 LEU A O 1
ATOM 4012 N N . GLU A 1 504 ? -40.335 3.399 17.056 1.00 93.88 504 GLU A N 1
ATOM 4013 C CA . GLU A 1 504 ? -40.990 3.131 15.766 1.00 93.88 504 GLU A CA 1
ATOM 4014 C C . GLU A 1 504 ? -40.995 4.378 14.870 1.00 93.88 504 GLU A C 1
ATOM 4016 O O . GLU A 1 504 ? -40.646 4.304 13.690 1.00 93.88 504 GLU A O 1
ATOM 4021 N N . LYS A 1 505 ? -41.302 5.547 15.445 1.00 94.44 505 LYS A N 1
ATOM 4022 C CA . LYS A 1 505 ? -41.298 6.835 14.740 1.00 94.44 505 LYS A CA 1
ATOM 4023 C C . LYS A 1 505 ? -39.891 7.307 14.354 1.00 94.44 505 LYS A C 1
ATOM 4025 O O . LYS A 1 505 ? -39.710 7.918 13.300 1.00 94.44 505 LYS A O 1
ATOM 4030 N N . GLU A 1 506 ? -38.882 7.045 15.182 1.00 92.31 506 GLU A N 1
ATOM 4031 C CA . GLU A 1 506 ? -37.478 7.285 14.821 1.00 92.31 506 GLU A CA 1
ATOM 4032 C C . GLU A 1 506 ? -37.034 6.369 13.673 1.00 92.31 506 GLU A C 1
ATOM 4034 O O . GLU A 1 506 ? -36.377 6.832 12.740 1.00 92.31 506 GLU A O 1
ATOM 4039 N N . LEU A 1 507 ? -37.459 5.102 13.680 1.00 91.00 507 LEU A N 1
ATOM 4040 C CA . LEU A 1 507 ? -37.171 4.127 12.627 1.00 91.00 507 LEU A CA 1
ATOM 4041 C C . LEU A 1 507 ? -37.852 4.510 11.299 1.00 91.00 507 LEU A C 1
ATOM 4043 O O . LEU A 1 507 ? -37.207 4.469 10.251 1.00 91.00 507 LEU A O 1
ATOM 4047 N N . GLU A 1 508 ? -39.104 4.979 11.331 1.00 94.25 508 GLU A N 1
ATOM 4048 C CA . GLU A 1 508 ? -39.800 5.534 10.159 1.00 94.25 508 GLU A CA 1
ATOM 4049 C C . GLU A 1 508 ? -39.067 6.763 9.586 1.00 94.25 508 GLU A C 1
ATOM 4051 O O . GLU A 1 508 ? -38.761 6.800 8.391 1.00 94.25 508 GLU A O 1
ATOM 4056 N N . ASN A 1 509 ? -38.691 7.729 10.434 1.00 92.81 509 ASN A N 1
ATOM 4057 C CA . ASN A 1 509 ? -37.920 8.907 10.016 1.00 92.81 509 ASN A CA 1
ATOM 4058 C C . ASN A 1 509 ? -36.546 8.540 9.425 1.00 92.81 509 ASN A C 1
ATOM 4060 O O . ASN A 1 509 ? -36.128 9.121 8.419 1.00 92.81 509 ASN A O 1
ATOM 4064 N N . MET A 1 510 ? -35.841 7.565 10.012 1.00 89.75 510 MET A N 1
ATOM 4065 C CA . MET A 1 510 ? -34.583 7.054 9.460 1.00 89.75 510 MET A CA 1
ATOM 4066 C C . MET A 1 510 ? -34.793 6.397 8.093 1.00 89.75 510 MET A C 1
ATOM 4068 O O . MET A 1 510 ? -34.010 6.645 7.180 1.00 89.75 510 MET A O 1
ATOM 4072 N N . ASN A 1 511 ? -35.857 5.610 7.918 1.00 91.56 511 ASN A N 1
ATOM 4073 C CA . ASN A 1 511 ? -36.178 4.946 6.654 1.00 91.56 511 ASN A CA 1
ATOM 4074 C C . ASN A 1 511 ? -36.491 5.959 5.531 1.00 91.56 511 ASN A C 1
ATOM 4076 O O . ASN A 1 511 ? -36.022 5.809 4.401 1.00 91.56 511 ASN A O 1
ATOM 4080 N N . LEU A 1 512 ? -37.208 7.045 5.848 1.00 93.44 512 LEU A N 1
ATOM 4081 C CA . LEU A 1 512 ? -37.451 8.155 4.917 1.00 93.44 512 LEU A CA 1
ATOM 4082 C C . LEU A 1 512 ? -36.141 8.847 4.493 1.00 93.44 512 LEU A C 1
ATOM 4084 O O . LEU A 1 512 ? -35.886 8.989 3.297 1.00 93.44 512 LEU A O 1
ATOM 4088 N N . ASN A 1 513 ? -35.277 9.197 5.451 1.00 92.56 513 ASN A N 1
ATOM 4089 C CA . ASN A 1 513 ? -33.969 9.816 5.193 1.00 92.56 513 ASN A CA 1
ATOM 4090 C C . ASN A 1 513 ? -33.048 8.893 4.362 1.00 92.56 513 ASN A C 1
ATOM 4092 O O . ASN A 1 513 ? -32.409 9.332 3.406 1.00 92.56 513 ASN A O 1
ATOM 4096 N N . VAL A 1 514 ? -33.026 7.589 4.657 1.00 91.19 514 VAL A N 1
ATOM 4097 C CA . VAL A 1 514 ? -32.261 6.593 3.886 1.00 91.19 514 VAL A CA 1
ATOM 4098 C C . VAL A 1 514 ? -32.762 6.486 2.441 1.00 91.19 514 VAL A C 1
ATOM 4100 O O . VAL A 1 514 ? -31.935 6.459 1.529 1.00 91.19 514 VAL A O 1
ATOM 4103 N N . ASN A 1 515 ? -34.078 6.497 2.204 1.00 92.38 515 ASN A N 1
ATOM 4104 C CA . ASN A 1 515 ? -34.641 6.504 0.848 1.00 92.38 515 ASN A CA 1
ATOM 4105 C C . ASN A 1 515 ? -34.319 7.797 0.080 1.00 92.38 515 ASN A C 1
ATOM 4107 O O . ASN A 1 515 ? -33.954 7.736 -1.095 1.00 92.38 515 ASN A O 1
ATOM 4111 N N . GLU A 1 516 ? -34.378 8.962 0.731 1.00 92.25 516 GLU A N 1
ATOM 4112 C CA . GLU A 1 516 ? -33.980 10.234 0.115 1.00 92.25 516 GLU A CA 1
ATOM 4113 C C . GLU A 1 516 ? -32.480 10.242 -0.239 1.00 92.25 516 GLU A C 1
ATOM 4115 O O . GLU A 1 516 ? -32.088 10.630 -1.344 1.00 92.25 516 GLU A O 1
ATOM 4120 N N . GLN A 1 517 ? -31.619 9.725 0.644 1.00 89.06 517 GLN A N 1
ATOM 4121 C CA . GLN A 1 517 ? -30.195 9.550 0.352 1.00 89.06 517 GLN A CA 1
ATOM 4122 C C . GLN A 1 517 ? -29.922 8.532 -0.763 1.00 89.06 517 GLN A C 1
ATOM 4124 O O . GLN A 1 517 ? -28.964 8.722 -1.514 1.00 89.06 517 GLN A O 1
ATOM 4129 N N . LEU A 1 518 ? -30.717 7.464 -0.881 1.00 90.94 518 LEU A N 1
ATOM 4130 C CA . LEU A 1 518 ? -30.619 6.504 -1.984 1.00 90.94 518 LEU A CA 1
ATOM 4131 C C . LEU A 1 518 ? -30.975 7.172 -3.315 1.00 90.94 518 LEU A C 1
ATOM 4133 O O . LEU A 1 518 ? -30.146 7.154 -4.220 1.00 90.94 518 LEU A O 1
ATOM 4137 N N . SER A 1 519 ? -32.117 7.861 -3.401 1.00 92.56 519 SER A N 1
ATOM 4138 C CA . SER A 1 519 ? -32.526 8.611 -4.601 1.00 92.56 519 SER A CA 1
ATOM 4139 C C . SER A 1 519 ? -31.458 9.624 -5.042 1.00 92.56 519 SER A C 1
ATOM 4141 O O . SER A 1 519 ? -31.087 9.686 -6.215 1.00 92.56 519 SER A O 1
ATOM 4143 N N . ASN A 1 520 ? -30.896 10.379 -4.093 1.00 93.00 520 ASN A N 1
ATOM 4144 C CA . ASN A 1 520 ? -29.820 11.336 -4.365 1.00 93.00 520 ASN A CA 1
ATOM 4145 C C . ASN A 1 520 ? -28.519 10.659 -4.848 1.00 93.00 520 ASN A C 1
ATOM 4147 O O . ASN A 1 520 ? -27.797 11.221 -5.676 1.00 93.00 520 ASN A O 1
ATOM 4151 N N . LYS A 1 521 ? -28.205 9.447 -4.369 1.00 92.00 521 LYS A N 1
ATOM 4152 C CA . LYS A 1 521 ? -27.051 8.655 -4.835 1.00 92.00 521 LYS A CA 1
ATOM 4153 C C . LYS A 1 521 ? -27.300 8.039 -6.214 1.00 92.00 521 LYS A C 1
ATOM 4155 O O . LYS A 1 521 ? -26.387 8.047 -7.036 1.00 92.00 521 LYS A O 1
ATOM 4160 N N . GLU A 1 522 ? -28.510 7.571 -6.507 1.00 95.50 522 GLU A N 1
ATOM 4161 C CA . GLU A 1 522 ? -28.881 7.048 -7.829 1.00 95.50 522 GLU A CA 1
ATOM 4162 C C . GLU A 1 522 ? -28.762 8.120 -8.924 1.00 95.50 522 GLU A C 1
ATOM 4164 O O . GLU A 1 522 ? -28.201 7.852 -9.990 1.00 95.50 522 GLU A O 1
ATOM 4169 N N . GLU A 1 523 ? -29.193 9.359 -8.662 1.00 93.50 523 GLU A N 1
ATOM 4170 C CA . GLU A 1 523 ? -29.027 10.459 -9.623 1.00 93.50 523 GLU A CA 1
ATOM 4171 C C . GLU A 1 523 ? -27.547 10.846 -9.830 1.00 93.50 523 GLU A C 1
ATOM 4173 O O . GLU A 1 523 ? -27.123 11.125 -10.960 1.00 93.50 523 GLU A O 1
ATOM 4178 N N . GLN A 1 524 ? -26.719 10.776 -8.781 1.00 91.19 524 GLN A N 1
ATOM 4179 C CA . GLN A 1 524 ? -25.265 10.946 -8.903 1.00 91.19 524 GLN A CA 1
ATOM 4180 C C . GLN A 1 524 ? -24.619 9.823 -9.729 1.00 91.19 524 GLN A C 1
ATOM 4182 O O . GLN A 1 524 ? -23.831 10.117 -10.630 1.00 91.19 524 GLN A O 1
ATOM 4187 N N . VAL A 1 525 ? -24.978 8.555 -9.492 1.00 93.88 525 VAL A N 1
ATOM 4188 C CA . VAL A 1 525 ? -24.495 7.402 -10.279 1.00 93.88 525 VAL A CA 1
ATOM 4189 C C . VAL A 1 525 ? -24.869 7.568 -11.752 1.00 93.88 525 VAL A C 1
ATOM 4191 O O . VAL A 1 525 ? -23.987 7.558 -12.611 1.00 93.88 525 VAL A O 1
ATOM 4194 N N . LYS A 1 526 ? -26.139 7.854 -12.048 1.00 95.19 526 LYS A N 1
ATOM 4195 C CA . LYS A 1 526 ? -26.651 8.108 -13.405 1.00 95.19 526 LYS A CA 1
ATOM 4196 C C . LYS A 1 526 ? -25.955 9.286 -14.098 1.00 95.19 526 LYS A C 1
ATOM 4198 O O . LYS A 1 526 ? -25.776 9.286 -15.318 1.00 95.19 526 LYS A O 1
ATOM 4203 N N . THR A 1 527 ? -25.534 10.295 -13.336 1.00 92.25 527 THR A N 1
ATOM 4204 C CA . THR A 1 527 ? -24.723 11.414 -13.844 1.00 92.25 527 THR A CA 1
ATOM 4205 C C . THR A 1 527 ? -23.289 10.974 -14.157 1.00 92.25 527 THR A C 1
ATOM 4207 O O . THR A 1 527 ? -22.745 11.345 -15.200 1.00 92.25 527 THR A O 1
ATOM 4210 N N . MET A 1 528 ? -22.677 10.152 -13.301 1.00 86.38 528 MET A N 1
ATOM 4211 C CA . MET A 1 528 ? -21.332 9.603 -13.510 1.00 86.38 528 MET A CA 1
ATOM 4212 C C . MET A 1 528 ? -21.272 8.632 -14.697 1.00 86.38 528 MET A C 1
ATOM 4214 O O . MET A 1 528 ? -20.305 8.666 -15.459 1.00 86.38 528 MET A O 1
ATOM 4218 N N . GLU A 1 529 ? -22.316 7.835 -14.931 1.00 90.06 529 GLU A N 1
ATOM 4219 C CA . GLU A 1 529 ? -22.431 6.967 -16.110 1.00 90.06 529 GLU A CA 1
ATOM 4220 C C . GLU A 1 529 ? -22.441 7.771 -17.418 1.00 90.06 529 GLU A C 1
ATOM 4222 O O . GLU A 1 529 ? -21.668 7.473 -18.329 1.00 90.06 529 GLU A O 1
ATOM 4227 N N . GLN A 1 530 ? -23.199 8.872 -17.484 1.00 93.31 530 GLN A N 1
ATOM 4228 C CA . GLN A 1 530 ? -23.173 9.777 -18.642 1.00 93.31 530 GLN A CA 1
ATOM 4229 C C . GLN A 1 530 ? -21.795 10.412 -18.885 1.00 93.31 530 GLN A C 1
ATOM 4231 O O . GLN A 1 530 ? -21.493 10.815 -20.010 1.00 93.31 530 GLN A O 1
ATOM 4236 N N . TRP A 1 531 ? -20.964 10.580 -17.852 1.00 89.56 531 TRP A N 1
ATOM 4237 C CA . TRP A 1 531 ? -19.577 11.027 -18.023 1.00 89.56 531 TRP A CA 1
ATOM 4238 C C . TRP A 1 531 ? -18.670 9.893 -18.493 1.00 89.56 531 TRP A C 1
ATOM 4240 O O . TRP A 1 531 ? -17.880 10.107 -19.414 1.00 89.56 531 TRP A O 1
ATOM 4250 N N . LYS A 1 532 ? -18.827 8.685 -17.945 1.00 93.50 532 LYS A N 1
ATOM 4251 C CA . LYS A 1 532 ? -18.131 7.474 -18.398 1.00 93.50 532 LYS A CA 1
ATOM 4252 C C . LYS A 1 532 ? -18.351 7.224 -19.893 1.00 93.50 532 LYS A C 1
ATOM 4254 O O . LYS A 1 532 ? -17.370 7.085 -20.614 1.00 93.50 532 LYS A O 1
ATOM 4259 N N . GLU A 1 533 ? -19.589 7.286 -20.388 1.00 93.12 533 GLU A N 1
ATOM 4260 C CA . GLU A 1 533 ? -19.881 7.129 -21.824 1.00 93.12 533 GLU A CA 1
ATOM 4261 C C . GLU A 1 533 ? -19.164 8.169 -22.703 1.00 93.12 533 GLU A C 1
ATOM 4263 O O . GLU A 1 533 ? -18.618 7.830 -23.757 1.00 93.12 533 GLU A O 1
ATOM 4268 N N . LYS A 1 534 ? -19.106 9.435 -22.262 1.00 93.38 534 LYS A N 1
ATOM 4269 C CA . LYS A 1 534 ? -18.384 10.509 -22.971 1.00 93.38 534 LYS A CA 1
ATOM 4270 C C . LYS A 1 534 ? -16.876 10.244 -23.002 1.00 93.38 534 LYS A C 1
ATOM 4272 O O . LYS A 1 534 ? -16.248 10.449 -24.042 1.00 93.38 534 LYS A O 1
ATOM 4277 N N . TYR A 1 535 ? -16.295 9.768 -21.899 1.00 94.12 535 TYR A N 1
ATOM 4278 C CA . TYR A 1 535 ? -14.875 9.415 -21.833 1.00 94.12 535 TYR A CA 1
ATOM 4279 C C . TYR A 1 535 ? -14.541 8.151 -22.637 1.00 94.12 535 TYR A C 1
ATOM 4281 O O . TYR A 1 535 ? -13.535 8.153 -23.346 1.00 94.12 535 TYR A O 1
ATOM 4289 N N . ASP A 1 536 ? -15.396 7.126 -22.632 1.00 91.19 536 ASP A N 1
ATOM 4290 C CA . ASP A 1 536 ? -15.246 5.935 -23.478 1.00 91.19 536 ASP A CA 1
ATOM 4291 C C . ASP A 1 536 ? -15.357 6.289 -24.971 1.00 91.19 536 ASP A C 1
ATOM 4293 O O . ASP A 1 536 ? -14.575 5.803 -25.793 1.00 91.19 536 ASP A O 1
ATOM 4297 N N . GLY A 1 537 ? -16.275 7.189 -25.340 1.00 94.25 537 GLY A N 1
ATOM 4298 C CA . GLY A 1 537 ? -16.368 7.748 -26.692 1.00 94.25 537 GLY A CA 1
ATOM 4299 C C . GLY A 1 537 ? -15.096 8.496 -27.108 1.00 94.25 537 GLY A C 1
ATOM 4300 O O . GLY A 1 537 ? -14.553 8.253 -28.189 1.00 94.25 537 GLY A O 1
ATOM 4301 N N . LEU A 1 538 ? -14.562 9.347 -26.229 1.00 94.38 538 LEU A N 1
ATOM 4302 C CA . LEU A 1 538 ? -13.307 10.068 -26.457 1.00 94.38 538 LEU A CA 1
ATOM 4303 C C . LEU A 1 538 ? -12.100 9.116 -26.568 1.00 94.38 538 LEU A C 1
ATOM 4305 O O . LEU A 1 538 ? -11.247 9.296 -27.439 1.00 94.38 538 LEU A O 1
ATOM 4309 N N . ALA A 1 539 ? -12.044 8.066 -25.745 1.00 90.25 539 ALA A N 1
ATOM 4310 C CA . ALA A 1 539 ? -11.005 7.041 -25.800 1.00 90.25 539 ALA A CA 1
ATOM 4311 C C . ALA A 1 539 ? -11.034 6.261 -27.127 1.00 90.25 539 ALA A C 1
ATOM 4313 O O . ALA A 1 539 ? -9.976 6.009 -27.710 1.00 90.25 539 ALA A O 1
ATOM 4314 N N . ARG A 1 540 ? -12.227 5.945 -27.658 1.00 94.56 540 ARG A N 1
ATOM 4315 C CA . ARG A 1 540 ? -12.392 5.340 -28.995 1.00 94.56 540 ARG A CA 1
ATOM 4316 C C . ARG A 1 540 ? -11.859 6.257 -30.101 1.00 94.56 540 ARG A C 1
ATOM 4318 O O . ARG A 1 540 ? -11.129 5.778 -30.968 1.00 94.56 540 ARG A O 1
ATOM 4325 N N . LEU A 1 541 ? -12.137 7.563 -30.040 1.00 93.69 541 LEU A N 1
ATOM 4326 C CA . LEU A 1 541 ? -11.613 8.541 -31.006 1.00 93.69 541 LEU A CA 1
ATOM 4327 C C . LEU A 1 541 ? -10.079 8.648 -30.953 1.00 93.69 541 LEU A C 1
ATOM 4329 O O . LEU A 1 541 ? -9.427 8.606 -31.997 1.00 93.69 541 LEU A O 1
ATOM 4333 N N . TYR A 1 542 ? -9.473 8.699 -29.761 1.00 91.88 542 TYR A N 1
ATOM 4334 C CA . TYR A 1 542 ? -8.008 8.665 -29.630 1.00 91.88 542 TYR A CA 1
ATOM 4335 C C . TYR A 1 542 ? -7.398 7.341 -30.116 1.00 91.88 542 TYR A C 1
ATOM 4337 O O . TYR A 1 542 ? -6.316 7.344 -30.711 1.00 91.88 542 TYR A O 1
ATOM 4345 N N . ALA A 1 543 ? -8.078 6.209 -29.909 1.00 91.00 543 ALA A N 1
ATOM 4346 C CA . ALA A 1 543 ? -7.644 4.915 -30.427 1.00 91.00 543 ALA A CA 1
ATOM 4347 C C . ALA A 1 543 ? -7.682 4.871 -31.966 1.00 91.00 543 ALA A C 1
ATOM 4349 O O . ALA A 1 543 ? -6.710 4.419 -32.574 1.00 91.00 543 ALA A O 1
ATOM 4350 N N . GLN A 1 544 ? -8.742 5.393 -32.596 1.00 94.75 544 GLN A N 1
ATOM 4351 C CA . GLN A 1 544 ? -8.835 5.532 -34.052 1.00 94.75 544 GLN A CA 1
ATOM 4352 C C . GLN A 1 544 ? -7.730 6.448 -34.597 1.00 94.75 544 GLN A C 1
ATOM 4354 O O . GLN A 1 544 ? -6.957 6.027 -35.456 1.00 94.75 544 GLN A O 1
ATOM 4359 N N . LEU A 1 545 ? -7.578 7.656 -34.045 1.00 95.19 545 LEU A N 1
ATOM 4360 C CA . LEU A 1 545 ? -6.552 8.616 -34.468 1.00 95.19 545 LEU A CA 1
ATOM 4361 C C . LEU A 1 545 ? -5.135 8.016 -34.370 1.00 95.19 545 LEU A C 1
ATOM 4363 O O . LEU A 1 545 ? -4.303 8.192 -35.263 1.00 95.19 545 LEU A O 1
ATOM 4367 N N . ARG A 1 546 ? -4.860 7.224 -33.324 1.00 93.06 546 ARG A N 1
ATOM 4368 C CA . ARG A 1 546 ? -3.602 6.474 -33.183 1.00 93.06 546 ARG A CA 1
ATOM 4369 C C . ARG A 1 546 ? -3.424 5.405 -34.268 1.00 93.06 546 ARG A C 1
ATOM 4371 O O . ARG A 1 546 ? -2.302 5.226 -34.747 1.00 93.06 546 ARG A O 1
ATOM 4378 N N . GLN A 1 547 ? -4.482 4.693 -34.661 1.00 91.94 547 GLN A N 1
ATOM 4379 C CA . GLN A 1 547 ? -4.425 3.734 -35.772 1.00 91.94 547 GLN A CA 1
ATOM 4380 C C . GLN A 1 547 ? -4.164 4.439 -37.110 1.00 91.94 547 GLN A C 1
ATOM 4382 O O . GLN A 1 547 ? -3.330 3.969 -37.885 1.00 91.94 547 GLN A O 1
ATOM 4387 N N . GLU A 1 548 ? -4.791 5.591 -37.352 1.00 93.75 548 GLU A N 1
ATOM 4388 C CA . GLU A 1 548 ? -4.578 6.405 -38.553 1.00 93.75 548 GLU A CA 1
ATOM 4389 C C . GLU A 1 548 ? -3.140 6.942 -38.632 1.00 93.75 548 GLU A C 1
ATOM 4391 O O . GLU A 1 548 ? -2.472 6.744 -39.650 1.00 93.75 548 GLU A O 1
ATOM 4396 N N . HIS A 1 549 ? -2.590 7.496 -37.543 1.00 92.94 549 HIS A N 1
ATOM 4397 C CA . HIS A 1 549 ? -1.172 7.878 -37.480 1.00 92.94 549 HIS A CA 1
ATOM 4398 C C . HIS A 1 549 ? -0.232 6.694 -37.765 1.00 92.94 549 HIS A C 1
ATOM 4400 O O . HIS A 1 549 ? 0.726 6.832 -38.529 1.00 92.94 549 HIS A O 1
ATOM 4406 N N . LEU A 1 550 ? -0.507 5.507 -37.211 1.00 93.75 550 LEU A N 1
ATOM 4407 C CA . LEU A 1 550 ? 0.280 4.299 -37.493 1.00 93.75 550 LEU A CA 1
ATOM 4408 C C . LEU A 1 550 ? 0.138 3.828 -38.952 1.00 93.75 550 LEU A C 1
ATOM 4410 O O . LEU A 1 550 ? 1.099 3.303 -39.517 1.00 93.75 550 LEU A O 1
ATOM 4414 N N . ALA A 1 551 ? -1.020 4.026 -39.586 1.00 92.12 551 ALA A N 1
ATOM 4415 C CA . ALA A 1 551 ? -1.223 3.745 -41.005 1.00 92.12 551 ALA A CA 1
ATOM 4416 C C . ALA A 1 551 ? -0.453 4.732 -41.902 1.00 92.12 551 ALA A C 1
ATOM 4418 O O . ALA A 1 551 ? 0.184 4.306 -42.868 1.00 92.12 551 ALA A O 1
ATOM 4419 N N . VAL A 1 552 ? -0.436 6.024 -41.558 1.00 94.56 552 VAL A N 1
ATOM 4420 C CA . VAL A 1 552 ? 0.367 7.050 -42.248 1.00 94.56 552 VAL A CA 1
ATOM 4421 C C . VAL A 1 552 ? 1.863 6.758 -42.109 1.00 94.56 552 VAL A C 1
ATOM 4423 O O . VAL A 1 552 ? 2.565 6.737 -43.117 1.00 94.56 552 VAL A O 1
ATOM 4426 N N . LEU A 1 553 ? 2.355 6.420 -40.911 1.00 92.31 553 LEU A N 1
ATOM 4427 C CA . LEU A 1 553 ? 3.759 6.038 -40.700 1.00 92.31 553 LEU A CA 1
ATOM 4428 C C . LEU A 1 553 ? 4.154 4.778 -41.495 1.00 92.31 553 LEU A C 1
ATOM 4430 O O . LEU A 1 553 ? 5.245 4.724 -42.064 1.00 92.31 553 LEU A O 1
ATOM 4434 N N . LYS A 1 554 ? 3.259 3.785 -41.607 1.00 91.69 554 LYS A N 1
ATOM 4435 C CA . LYS A 1 554 ? 3.464 2.610 -42.477 1.00 91.69 554 LYS A CA 1
ATOM 4436 C C . LYS A 1 554 ? 3.541 2.991 -43.962 1.00 91.69 554 LYS A C 1
ATOM 4438 O O . LYS A 1 554 ? 4.379 2.436 -44.672 1.00 91.69 554 LYS A O 1
ATOM 4443 N N . LYS A 1 555 ? 2.707 3.928 -44.436 1.00 92.69 555 LYS A N 1
ATOM 4444 C CA . LYS A 1 555 ? 2.774 4.458 -45.813 1.00 92.69 555 LYS A CA 1
ATOM 4445 C C . LYS A 1 555 ? 4.081 5.221 -46.054 1.00 92.69 555 LYS A C 1
ATOM 4447 O O . LYS A 1 555 ? 4.762 4.934 -47.033 1.00 92.69 555 LYS A O 1
ATOM 4452 N N . LEU A 1 556 ? 4.472 6.108 -45.135 1.00 93.06 556 LEU A N 1
ATOM 4453 C CA . LEU A 1 556 ? 5.714 6.883 -45.216 1.00 93.06 556 LEU A CA 1
ATOM 4454 C C . LEU A 1 556 ? 6.948 5.972 -45.288 1.00 93.06 556 LEU A C 1
ATOM 4456 O O . LEU A 1 556 ? 7.762 6.128 -46.192 1.00 93.06 556 LEU A O 1
ATOM 4460 N N . LYS A 1 557 ? 7.045 4.957 -44.414 1.00 92.62 557 LYS A N 1
ATOM 4461 C CA . LYS A 1 557 ? 8.158 3.993 -44.443 1.00 92.62 557 LYS A CA 1
ATOM 4462 C C . LYS A 1 557 ? 8.223 3.201 -45.756 1.00 92.62 557 LYS A C 1
ATOM 4464 O O . LYS A 1 557 ? 9.316 2.972 -46.265 1.00 92.62 557 LYS A O 1
ATOM 4469 N N . LYS A 1 558 ? 7.076 2.808 -46.331 1.00 88.69 558 LYS A N 1
ATOM 4470 C CA . LYS A 1 558 ? 7.042 2.180 -47.665 1.00 88.69 558 LYS A CA 1
ATOM 4471 C C . LYS A 1 558 ? 7.522 3.142 -48.757 1.00 88.69 558 LYS A C 1
ATOM 4473 O O . LYS A 1 558 ? 8.324 2.738 -49.588 1.00 88.69 558 LYS A O 1
ATOM 4478 N N . SER A 1 559 ? 7.080 4.400 -48.727 1.00 86.31 559 SER A N 1
ATOM 4479 C CA . SER A 1 559 ? 7.518 5.429 -49.681 1.00 86.31 559 SER A CA 1
ATOM 4480 C C . SER A 1 559 ? 9.032 5.651 -49.617 1.00 86.31 559 SER A C 1
ATOM 4482 O O . SER A 1 559 ? 9.688 5.663 -50.650 1.00 86.31 559 SER A O 1
ATOM 4484 N N . GLN A 1 560 ? 9.596 5.734 -48.409 1.00 88.62 560 GLN A N 1
ATOM 4485 C CA . GLN A 1 560 ? 11.036 5.886 -48.188 1.00 88.62 560 GLN A CA 1
ATOM 4486 C C . GLN A 1 560 ? 11.841 4.679 -48.703 1.00 88.62 560 GLN A C 1
ATOM 4488 O O . GLN A 1 560 ? 12.915 4.855 -49.267 1.00 88.62 560 GLN A O 1
ATOM 4493 N N . GLN A 1 561 ? 11.316 3.456 -48.558 1.00 86.44 561 GLN A N 1
ATOM 4494 C CA . GLN A 1 561 ? 11.955 2.246 -49.091 1.00 86.44 561 GLN A CA 1
ATOM 4495 C C . GLN A 1 561 ? 11.952 2.214 -50.632 1.00 86.44 561 GLN A C 1
ATOM 4497 O O . GLN A 1 561 ? 12.936 1.791 -51.244 1.00 86.44 561 GLN A O 1
ATOM 4502 N N . VAL A 1 562 ? 10.870 2.687 -51.263 1.00 89.94 562 VAL A N 1
ATOM 4503 C CA . VAL A 1 562 ? 10.803 2.868 -52.724 1.00 89.94 562 VAL A CA 1
ATOM 4504 C C . VAL A 1 562 ? 11.784 3.953 -53.175 1.00 89.94 562 VAL A C 1
ATOM 4506 O O . VAL A 1 562 ? 12.514 3.740 -54.136 1.00 89.94 562 VAL A O 1
ATOM 4509 N N . GLU A 1 563 ? 11.879 5.069 -52.449 1.00 84.88 563 GLU A N 1
ATOM 4510 C CA . GLU A 1 563 ? 12.829 6.152 -52.731 1.00 84.88 563 GLU A CA 1
ATOM 4511 C C . GLU A 1 563 ? 14.293 5.683 -52.655 1.00 84.88 563 GLU A C 1
ATOM 4513 O O . GLU A 1 563 ? 15.078 5.982 -53.554 1.00 84.88 563 GLU A O 1
ATOM 4518 N N . SER A 1 564 ? 14.668 4.900 -51.634 1.00 85.31 564 SER A N 1
ATOM 4519 C CA . SER A 1 564 ? 16.023 4.334 -51.541 1.00 85.31 564 SER A CA 1
ATOM 4520 C C . SER A 1 564 ? 16.328 3.358 -52.680 1.00 85.31 564 SER A C 1
ATOM 4522 O O . SER A 1 564 ? 17.427 3.389 -53.226 1.00 85.31 564 SER A O 1
ATOM 4524 N N . SER A 1 565 ? 15.351 2.539 -53.086 1.00 87.94 565 SER A N 1
ATOM 4525 C CA . SER A 1 565 ? 15.510 1.608 -54.210 1.00 87.94 565 SER A CA 1
ATOM 4526 C C . SER A 1 565 ? 15.617 2.342 -55.553 1.00 87.94 565 SER A C 1
ATOM 4528 O O . SER A 1 565 ? 16.444 1.978 -56.385 1.00 87.94 565 SER A O 1
ATOM 4530 N N . ALA A 1 566 ? 14.848 3.419 -55.744 1.00 86.88 566 ALA A N 1
ATOM 4531 C CA . ALA A 1 566 ? 14.942 4.275 -56.923 1.00 86.88 566 ALA A CA 1
ATOM 4532 C C . ALA A 1 566 ? 16.303 4.984 -57.008 1.00 86.88 566 ALA A C 1
ATOM 4534 O O . ALA A 1 566 ? 16.896 5.025 -58.081 1.00 86.88 566 ALA A O 1
ATOM 4535 N N . LYS A 1 567 ? 16.840 5.477 -55.883 1.00 87.88 567 LYS A N 1
ATOM 4536 C CA . LYS A 1 567 ? 18.188 6.070 -55.819 1.00 87.88 567 LYS A CA 1
ATOM 4537 C C . LYS A 1 567 ? 19.288 5.060 -56.153 1.00 87.88 567 LYS A C 1
ATOM 4539 O O . LYS A 1 567 ? 20.197 5.390 -56.905 1.00 87.88 567 LYS A O 1
ATOM 4544 N N . GLU A 1 568 ? 19.182 3.823 -55.667 1.00 89.75 568 GLU A N 1
ATOM 4545 C CA . GLU A 1 568 ? 20.114 2.745 -56.027 1.00 89.75 568 GLU A CA 1
ATOM 4546 C C . GLU A 1 568 ? 20.035 2.384 -57.525 1.00 89.75 568 GLU A C 1
ATOM 4548 O O . GLU A 1 568 ? 21.060 2.138 -58.159 1.00 89.75 568 GLU A O 1
ATOM 4553 N N . ALA A 1 569 ? 18.833 2.386 -58.111 1.00 87.88 569 ALA A N 1
ATOM 4554 C CA . ALA A 1 569 ? 18.633 2.139 -59.539 1.00 87.88 569 ALA A CA 1
ATOM 4555 C C . ALA A 1 569 ? 19.176 3.279 -60.423 1.00 87.88 569 ALA A C 1
ATOM 4557 O O . ALA A 1 569 ? 19.822 3.001 -61.431 1.00 87.88 569 ALA A O 1
ATOM 4558 N N . ILE A 1 570 ? 18.965 4.540 -60.026 1.00 88.88 570 ILE A N 1
ATOM 4559 C CA . ILE A 1 570 ? 19.533 5.720 -60.699 1.00 88.88 570 ILE A CA 1
ATOM 4560 C C . ILE A 1 570 ? 21.061 5.657 -60.661 1.00 88.88 570 ILE A C 1
ATOM 4562 O O . ILE A 1 570 ? 21.689 5.744 -61.708 1.00 88.88 570 ILE A O 1
ATOM 4566 N N . HIS A 1 571 ? 21.657 5.390 -59.496 1.00 90.88 571 HIS A N 1
ATOM 4567 C CA . HIS A 1 571 ? 23.112 5.319 -59.372 1.00 90.88 571 HIS A CA 1
ATOM 4568 C C . HIS A 1 571 ? 23.740 4.219 -60.249 1.00 90.88 571 HIS A C 1
ATOM 4570 O O . HIS A 1 571 ? 24.787 4.417 -60.861 1.00 90.88 571 HIS A O 1
ATOM 4576 N N . LYS A 1 572 ? 23.071 3.067 -60.392 1.00 91.19 572 LYS A N 1
ATOM 4577 C CA . LYS A 1 572 ? 23.500 2.015 -61.333 1.00 91.19 572 LYS A CA 1
ATOM 4578 C C . LYS A 1 572 ? 23.374 2.445 -62.798 1.00 91.19 572 LYS A C 1
ATOM 4580 O O . LYS A 1 572 ? 24.209 2.049 -63.604 1.00 91.19 572 LYS A O 1
ATOM 4585 N N . ALA A 1 573 ? 22.367 3.246 -63.145 1.00 89.31 573 ALA A N 1
ATOM 4586 C CA . ALA A 1 573 ? 22.229 3.801 -64.490 1.00 89.31 573 ALA A CA 1
ATOM 4587 C C . ALA A 1 573 ? 23.322 4.842 -64.799 1.00 89.31 573 ALA A C 1
ATOM 4589 O O . ALA A 1 573 ? 23.902 4.786 -65.877 1.00 89.31 573 ALA A O 1
ATOM 4590 N N . GLU A 1 574 ? 23.659 5.718 -63.845 1.00 91.38 574 GLU A N 1
ATOM 4591 C CA . GLU A 1 574 ? 24.759 6.694 -63.956 1.00 91.38 574 GLU A CA 1
ATOM 4592 C C . GLU A 1 574 ? 26.111 6.006 -64.223 1.00 91.38 574 GLU A C 1
ATOM 4594 O O . GLU A 1 574 ? 26.853 6.416 -65.115 1.00 91.38 574 GLU A O 1
ATOM 4599 N N . VAL A 1 575 ? 26.415 4.923 -63.495 1.00 92.12 575 VAL A N 1
ATOM 4600 C CA . VAL A 1 575 ? 27.649 4.137 -63.688 1.00 92.12 575 VAL A CA 1
ATOM 4601 C C . VAL A 1 575 ? 27.694 3.488 -65.077 1.00 92.12 575 VAL A C 1
ATOM 4603 O O . VAL A 1 575 ? 28.705 3.604 -65.768 1.00 92.12 575 VAL A O 1
ATOM 4606 N N . LEU A 1 576 ? 26.595 2.863 -65.518 1.00 89.75 576 LEU A N 1
ATOM 4607 C CA . LEU A 1 576 ? 26.498 2.251 -66.851 1.00 89.75 576 LEU A CA 1
ATOM 4608 C C . LEU A 1 576 ? 26.538 3.288 -67.988 1.00 89.75 576 LEU A C 1
ATOM 4610 O O . LEU A 1 576 ? 26.982 2.977 -69.094 1.00 89.75 576 LEU A O 1
ATOM 4614 N N . GLU A 1 577 ? 26.075 4.517 -67.748 1.00 88.50 577 GLU A N 1
ATOM 4615 C CA . GLU A 1 577 ? 26.201 5.610 -68.711 1.00 88.50 577 GLU A CA 1
ATOM 4616 C C . GLU A 1 577 ? 27.656 6.087 -68.824 1.00 88.50 577 GLU A C 1
ATOM 4618 O O . GLU A 1 577 ? 28.147 6.219 -69.945 1.00 88.50 577 GLU A O 1
ATOM 4623 N N . HIS A 1 578 ? 28.381 6.228 -67.708 1.00 91.19 578 HIS A N 1
ATOM 4624 C CA . HIS A 1 578 ? 29.810 6.564 -67.725 1.00 91.19 578 HIS A CA 1
ATOM 4625 C C . HIS A 1 578 ? 30.653 5.482 -68.423 1.00 91.19 578 HIS A C 1
ATOM 4627 O O . HIS A 1 578 ? 31.440 5.802 -69.311 1.00 91.19 578 HIS A O 1
ATOM 4633 N N . GLU A 1 579 ? 30.439 4.201 -68.101 1.00 90.75 579 GLU A N 1
ATOM 4634 C CA . GLU A 1 579 ? 31.115 3.065 -68.752 1.00 90.75 579 GLU A CA 1
ATOM 4635 C C . GLU A 1 579 ? 30.866 3.053 -70.273 1.00 90.75 579 GLU A C 1
ATOM 4637 O O . GLU A 1 579 ? 31.778 2.864 -71.080 1.00 90.75 579 GLU A O 1
ATOM 4642 N N . LYS A 1 580 ? 29.632 3.353 -70.691 1.00 87.62 580 LYS A N 1
ATOM 4643 C CA . LYS A 1 580 ? 29.256 3.504 -72.102 1.00 87.62 580 LYS A CA 1
ATOM 4644 C C . LYS A 1 580 ? 29.890 4.731 -72.763 1.00 87.62 580 LYS A C 1
ATOM 4646 O O . LYS A 1 580 ? 30.138 4.698 -73.970 1.00 87.62 580 LYS A O 1
ATOM 4651 N N . GLU A 1 581 ? 30.142 5.816 -72.033 1.00 90.94 581 GLU A N 1
ATOM 4652 C CA . GLU A 1 581 ? 30.928 6.942 -72.543 1.00 90.94 581 GLU A CA 1
ATOM 4653 C C . GLU A 1 581 ? 32.416 6.604 -72.678 1.00 90.94 581 GLU A C 1
ATOM 4655 O O . GLU A 1 581 ? 33.022 6.991 -73.675 1.00 90.94 581 GLU A O 1
ATOM 4660 N N . ASP A 1 582 ? 32.995 5.843 -71.752 1.00 89.81 582 ASP A N 1
ATOM 4661 C CA . ASP A 1 582 ? 34.388 5.394 -71.845 1.00 89.81 582 ASP A CA 1
ATOM 4662 C C . ASP A 1 582 ? 34.596 4.444 -73.028 1.00 89.81 582 ASP A C 1
ATOM 4664 O O . ASP A 1 582 ? 35.470 4.691 -73.860 1.00 89.81 582 ASP A O 1
ATOM 4668 N N . LEU A 1 583 ? 33.702 3.471 -73.222 1.00 91.25 583 LEU A N 1
ATOM 4669 C CA . LEU A 1 583 ? 33.683 2.621 -74.419 1.00 91.25 583 LEU A CA 1
ATOM 4670 C C . LEU A 1 583 ? 33.520 3.437 -75.719 1.00 91.25 583 LEU A C 1
ATOM 4672 O O . LEU A 1 583 ? 34.112 3.110 -76.748 1.00 91.25 583 LEU A O 1
ATOM 4676 N N . ARG A 1 584 ? 32.761 4.545 -75.702 1.00 90.50 584 ARG A N 1
ATOM 4677 C CA . ARG A 1 584 ? 32.680 5.473 -76.850 1.00 90.50 584 ARG A CA 1
ATOM 4678 C C . ARG A 1 584 ? 34.000 6.216 -77.087 1.00 90.50 584 ARG A C 1
ATOM 4680 O O . ARG A 1 584 ? 34.390 6.370 -78.245 1.00 90.50 584 ARG A O 1
ATOM 4687 N N . ARG A 1 585 ? 34.684 6.670 -76.028 1.00 90.69 585 ARG A N 1
ATOM 4688 C CA . ARG A 1 585 ? 36.006 7.328 -76.096 1.00 90.69 585 ARG A CA 1
ATOM 4689 C C . ARG A 1 585 ? 37.065 6.365 -76.649 1.00 90.69 585 ARG A C 1
ATOM 4691 O O . ARG A 1 585 ? 37.845 6.753 -77.520 1.00 90.69 585 ARG A O 1
ATOM 4698 N N . GLU A 1 586 ? 37.034 5.107 -76.215 1.00 90.38 586 GLU A N 1
ATOM 4699 C CA . GLU A 1 586 ? 37.908 4.028 -76.685 1.00 90.38 586 GLU A CA 1
ATOM 4700 C C . GLU A 1 586 ? 37.665 3.695 -78.166 1.00 90.38 586 GLU A C 1
ATOM 4702 O O . GLU A 1 586 ? 38.598 3.747 -78.967 1.00 90.38 586 GLU A O 1
ATOM 4707 N N . VAL A 1 587 ? 36.414 3.479 -78.590 1.00 89.94 587 VAL A N 1
ATOM 4708 C CA . VAL A 1 587 ? 36.079 3.256 -80.013 1.00 89.94 587 VAL A CA 1
ATOM 4709 C C . VAL A 1 587 ? 36.499 4.446 -80.891 1.00 89.94 587 VAL A C 1
ATOM 4711 O O . VAL A 1 587 ? 36.992 4.257 -82.005 1.00 89.94 587 VAL A O 1
ATOM 4714 N N . GLN A 1 588 ? 36.383 5.683 -80.396 1.00 89.88 588 GLN A N 1
ATOM 4715 C CA . GLN A 1 588 ? 36.916 6.865 -81.084 1.00 89.88 588 GLN A CA 1
ATOM 4716 C C . GLN A 1 588 ? 38.452 6.887 -81.144 1.00 89.88 588 GLN A C 1
ATOM 4718 O O . GLN A 1 588 ? 39.012 7.440 -82.089 1.00 89.88 588 GLN A O 1
ATOM 4723 N N . GLN A 1 589 ? 39.165 6.328 -80.164 1.00 89.94 589 GLN A N 1
ATOM 4724 C CA . GLN A 1 589 ? 40.621 6.155 -80.229 1.00 89.94 589 GLN A CA 1
ATOM 4725 C C . GLN A 1 589 ? 41.013 5.089 -81.260 1.00 89.94 589 GLN A C 1
ATOM 4727 O O . GLN A 1 589 ? 41.838 5.379 -82.124 1.00 89.94 589 GLN A O 1
ATOM 4732 N N . VAL A 1 590 ? 40.367 3.919 -81.241 1.00 89.31 590 VAL A N 1
ATOM 4733 C CA . VAL A 1 590 ? 40.620 2.823 -82.193 1.00 89.31 590 VAL A CA 1
ATOM 4734 C C . VAL A 1 590 ? 40.349 3.256 -83.638 1.00 89.31 590 VAL A C 1
ATOM 4736 O O . VAL A 1 590 ? 41.152 2.966 -84.522 1.00 89.31 590 VAL A O 1
ATOM 4739 N N . ASN A 1 591 ? 39.287 4.027 -83.902 1.00 85.75 591 ASN A N 1
ATOM 4740 C CA . ASN A 1 591 ? 39.049 4.575 -85.244 1.00 85.75 591 ASN A CA 1
ATOM 4741 C C . ASN A 1 591 ? 40.150 5.561 -85.678 1.00 85.75 591 ASN A C 1
ATOM 4743 O O . ASN A 1 591 ? 40.670 5.426 -86.783 1.00 85.75 591 ASN A O 1
ATOM 4747 N N . ARG A 1 592 ? 40.602 6.467 -84.796 1.00 88.50 592 ARG A N 1
ATOM 4748 C CA . ARG A 1 592 ? 41.744 7.369 -85.070 1.00 88.50 592 ARG A CA 1
ATOM 4749 C C . ARG A 1 592 ? 43.083 6.631 -85.227 1.00 88.50 592 ARG A C 1
ATOM 4751 O O . ARG A 1 592 ? 44.031 7.189 -85.772 1.00 88.50 592 ARG A O 1
ATOM 4758 N N . GLU A 1 593 ? 43.210 5.409 -84.714 1.00 86.19 593 GLU A N 1
ATOM 4759 C CA . GLU A 1 593 ? 44.356 4.515 -84.947 1.00 86.19 593 GLU A CA 1
ATOM 4760 C C . GLU A 1 593 ? 44.262 3.847 -86.321 1.00 86.19 593 GLU A C 1
ATOM 4762 O O . GLU A 1 593 ? 45.195 3.926 -87.118 1.00 86.19 593 GLU A O 1
ATOM 4767 N N . ARG A 1 594 ? 43.091 3.289 -86.645 1.00 89.12 594 ARG A N 1
ATOM 4768 C CA . ARG A 1 594 ? 42.782 2.698 -87.951 1.00 89.12 594 ARG A CA 1
ATOM 4769 C C . ARG A 1 594 ? 42.956 3.697 -89.099 1.00 89.12 594 ARG A C 1
ATOM 4771 O O . ARG A 1 594 ? 43.506 3.333 -90.133 1.00 89.12 594 ARG A O 1
ATOM 4778 N N . GLU A 1 595 ? 42.522 4.943 -88.924 1.00 88.56 595 GLU A N 1
ATOM 4779 C CA . GLU A 1 595 ? 42.685 6.021 -89.910 1.00 88.56 595 GLU A CA 1
ATOM 4780 C C . GLU A 1 595 ? 44.163 6.385 -90.130 1.00 88.56 595 GLU A C 1
ATOM 4782 O O . GLU A 1 595 ? 44.590 6.534 -91.276 1.00 88.56 595 GLU A O 1
ATOM 4787 N N . ARG A 1 596 ? 44.972 6.447 -89.058 1.00 87.50 596 ARG A N 1
ATOM 4788 C CA . ARG A 1 596 ? 46.432 6.642 -89.160 1.00 87.50 596 ARG A CA 1
ATOM 4789 C C . ARG A 1 596 ? 47.098 5.506 -89.940 1.00 87.50 596 ARG A C 1
ATOM 4791 O O . ARG A 1 596 ? 47.844 5.779 -90.876 1.00 87.50 596 ARG A O 1
ATOM 4798 N N . LEU A 1 597 ? 46.787 4.253 -89.600 1.00 87.19 597 LEU A N 1
ATOM 4799 C CA . LEU A 1 597 ? 47.343 3.069 -90.267 1.00 87.19 597 LEU A CA 1
ATOM 4800 C C . LEU A 1 597 ? 46.905 2.964 -91.738 1.00 87.19 597 LEU A C 1
ATOM 4802 O O . LEU A 1 597 ? 47.712 2.604 -92.592 1.00 87.19 597 LEU A O 1
ATOM 4806 N N . HIS A 1 598 ? 45.659 3.330 -92.061 1.00 87.88 598 HIS A N 1
ATOM 4807 C CA . HIS A 1 598 ? 45.185 3.407 -93.446 1.00 87.88 598 HIS A CA 1
ATOM 4808 C C . HIS A 1 598 ? 45.979 4.442 -94.253 1.00 87.88 598 HIS A C 1
ATOM 4810 O O . HIS A 1 598 ? 46.449 4.144 -95.348 1.00 87.88 598 HIS A O 1
ATOM 4816 N N . TRP A 1 599 ? 46.161 5.650 -93.711 1.00 85.00 599 TRP A N 1
ATOM 4817 C CA . TRP A 1 599 ? 46.932 6.712 -94.362 1.00 85.00 599 TRP A CA 1
ATOM 4818 C C . TRP A 1 599 ? 48.409 6.336 -94.559 1.00 85.00 599 TRP A C 1
ATOM 4820 O O . TRP A 1 599 ? 49.000 6.640 -95.595 1.00 85.00 599 TRP A O 1
ATOM 4830 N N . GLU A 1 600 ? 49.007 5.636 -93.595 1.00 85.50 600 GLU A N 1
ATOM 4831 C CA . GLU A 1 600 ? 50.382 5.141 -93.690 1.00 85.50 600 GLU A CA 1
ATOM 4832 C C . GLU A 1 600 ? 50.532 4.024 -94.737 1.00 85.50 600 GLU A C 1
ATOM 4834 O O . GLU A 1 600 ? 51.466 4.056 -95.542 1.00 85.50 600 GLU A O 1
ATOM 4839 N N . SER A 1 601 ? 49.568 3.100 -94.809 1.00 82.69 601 SER A N 1
ATOM 4840 C CA . SER A 1 601 ? 49.492 2.083 -95.865 1.00 82.69 601 SER A CA 1
ATOM 4841 C C . SER A 1 601 ? 49.341 2.713 -97.256 1.00 82.69 601 SER A C 1
ATOM 4843 O O . SER A 1 601 ? 50.110 2.392 -98.163 1.00 82.69 601 SER A O 1
ATOM 4845 N N . GLU A 1 602 ? 48.433 3.682 -97.418 1.00 84.50 602 GLU A N 1
ATOM 4846 C CA . GLU A 1 602 ? 48.226 4.394 -98.684 1.00 84.50 602 GLU A CA 1
ATOM 4847 C C . GLU A 1 602 ? 49.483 5.171 -99.120 1.00 84.50 602 GLU A C 1
ATOM 4849 O O . GLU A 1 602 ? 49.871 5.150 -100.290 1.00 84.50 602 GLU A O 1
ATOM 4854 N N . LYS A 1 603 ? 50.172 5.816 -98.171 1.00 84.19 603 LYS A N 1
ATOM 4855 C CA . LYS A 1 603 ? 51.447 6.505 -98.409 1.00 84.19 603 LYS A CA 1
ATOM 4856 C C . LYS A 1 603 ? 52.545 5.545 -98.878 1.00 84.19 603 LYS A C 1
ATOM 4858 O O . LYS A 1 603 ? 53.316 5.907 -99.766 1.00 84.19 603 LYS A O 1
ATOM 4863 N N . ASN A 1 604 ? 52.621 4.341 -98.312 1.00 81.12 604 ASN A N 1
ATOM 4864 C CA . ASN A 1 604 ? 53.607 3.338 -98.718 1.00 81.12 604 ASN A CA 1
ATOM 4865 C C . ASN A 1 604 ? 53.282 2.737 -100.096 1.00 81.12 604 ASN A C 1
ATOM 4867 O O . ASN A 1 604 ? 54.185 2.617 -100.920 1.00 81.12 604 ASN A O 1
ATOM 4871 N N . ALA A 1 605 ? 52.006 2.486 -100.407 1.00 81.44 605 ALA A N 1
ATOM 4872 C CA . ALA A 1 605 ? 51.587 2.066 -101.748 1.00 81.44 605 ALA A CA 1
ATOM 4873 C C . ALA A 1 605 ? 51.952 3.110 -102.826 1.00 81.44 605 ALA A C 1
ATOM 4875 O O . ALA A 1 605 ? 52.438 2.758 -103.900 1.00 81.44 605 ALA A O 1
ATOM 4876 N N . ARG A 1 606 ? 51.794 4.411 -102.528 1.00 82.94 606 ARG A N 1
ATOM 4877 C CA . ARG A 1 606 ? 52.217 5.500 -103.432 1.00 82.94 606 ARG A CA 1
ATOM 4878 C C . ARG A 1 606 ? 53.731 5.496 -103.696 1.00 82.94 606 ARG A C 1
ATOM 4880 O O . ARG A 1 606 ? 54.122 5.682 -104.845 1.00 82.94 606 ARG A O 1
ATOM 4887 N N . LYS A 1 607 ? 54.569 5.240 -102.679 1.00 83.00 607 LYS A N 1
ATOM 4888 C CA . LYS A 1 607 ? 56.031 5.100 -102.856 1.00 83.00 607 LYS A CA 1
ATOM 4889 C C . LYS A 1 607 ? 56.397 3.934 -103.771 1.00 83.00 607 LYS A C 1
ATOM 4891 O O . LYS A 1 607 ? 57.196 4.112 -104.678 1.00 83.00 607 LYS A O 1
ATOM 4896 N N . GLN A 1 608 ? 55.790 2.764 -103.566 1.00 80.69 608 GLN A N 1
ATOM 4897 C CA . GLN A 1 608 ? 56.065 1.579 -104.387 1.00 80.69 608 GLN A CA 1
ATOM 4898 C C . GLN A 1 608 ? 55.739 1.836 -105.869 1.00 80.69 608 GLN A C 1
ATOM 4900 O O . GLN A 1 608 ? 56.504 1.457 -106.752 1.00 80.69 608 GLN A O 1
ATOM 4905 N N . VAL A 1 609 ? 54.652 2.558 -106.164 1.00 82.75 609 VAL A N 1
ATOM 4906 C CA . VAL A 1 609 ? 54.333 2.987 -107.539 1.00 82.75 609 VAL A CA 1
ATOM 4907 C C . VAL A 1 609 ? 55.407 3.926 -108.113 1.00 82.75 609 VAL A C 1
ATOM 4909 O O . VAL A 1 609 ? 55.797 3.768 -109.270 1.00 82.75 609 VAL A O 1
ATOM 4912 N N . GLU A 1 610 ? 55.916 4.873 -107.321 1.00 83.06 610 GLU A N 1
ATOM 4913 C CA . GLU A 1 610 ? 57.009 5.774 -107.718 1.00 83.06 610 GLU A CA 1
ATOM 4914 C C . GLU A 1 610 ? 58.326 5.010 -107.972 1.00 83.06 610 GLU A C 1
ATOM 4916 O O . GLU A 1 610 ? 58.990 5.238 -108.985 1.00 83.06 610 GLU A O 1
ATOM 4921 N N . GLU A 1 611 ? 58.660 4.036 -107.124 1.00 81.00 611 GLU A N 1
ATOM 4922 C CA . GLU A 1 611 ? 59.832 3.164 -107.270 1.00 81.00 611 GLU A CA 1
ATOM 4923 C C . GLU A 1 611 ? 59.763 2.306 -108.547 1.00 81.00 611 GLU A C 1
ATOM 4925 O O . GLU A 1 611 ? 60.752 2.240 -109.279 1.00 81.00 611 GLU A O 1
ATOM 4930 N N . VAL A 1 612 ? 58.595 1.744 -108.897 1.00 81.19 612 VAL A N 1
ATOM 4931 C CA . VAL A 1 612 ? 58.386 1.025 -110.175 1.00 81.19 612 VAL A CA 1
ATOM 4932 C C . VAL A 1 612 ? 58.572 1.946 -111.387 1.00 81.19 612 VAL A C 1
ATOM 4934 O O . VAL A 1 612 ? 59.187 1.546 -112.376 1.00 81.19 612 VAL A O 1
ATOM 4937 N N . LEU A 1 613 ? 58.092 3.191 -111.325 1.00 81.19 613 LEU A N 1
ATOM 4938 C CA . LEU A 1 613 ? 58.267 4.181 -112.399 1.00 81.19 613 LEU A CA 1
ATOM 4939 C C . LEU A 1 613 ? 59.742 4.579 -112.592 1.00 81.19 613 LEU A C 1
ATOM 4941 O O . LEU A 1 613 ? 60.213 4.697 -113.730 1.00 81.19 613 LEU A O 1
ATOM 4945 N N . VAL A 1 614 ? 60.497 4.738 -111.502 1.00 84.00 614 VAL A N 1
ATOM 4946 C CA . VAL A 1 614 ? 61.944 5.014 -111.548 1.00 84.00 614 VAL A CA 1
ATOM 4947 C C . VAL A 1 614 ? 62.725 3.798 -112.059 1.00 84.00 614 VAL A C 1
ATOM 4949 O O . VAL A 1 614 ? 63.603 3.953 -112.909 1.00 84.00 614 VAL A O 1
ATOM 4952 N N . ALA A 1 615 ? 62.383 2.592 -111.603 1.00 81.50 615 ALA A N 1
ATOM 4953 C CA . ALA A 1 615 ? 62.953 1.332 -112.077 1.00 81.50 615 ALA A CA 1
ATOM 4954 C C . ALA A 1 615 ? 62.737 1.127 -113.587 1.00 81.50 615 ALA A C 1
ATOM 4956 O O . ALA A 1 615 ? 63.699 0.914 -114.326 1.00 81.50 615 ALA A O 1
ATOM 4957 N N . GLY A 1 616 ? 61.499 1.302 -114.064 1.00 77.81 616 GLY A N 1
ATOM 4958 C CA . GLY A 1 616 ? 61.153 1.281 -115.488 1.00 77.81 616 GLY A CA 1
ATOM 4959 C C . GLY A 1 616 ? 61.969 2.277 -116.314 1.00 77.81 616 GLY A C 1
ATOM 4960 O O . GLY A 1 616 ? 62.474 1.942 -117.384 1.00 77.81 616 GLY A O 1
ATOM 4961 N N . SER A 1 617 ? 62.173 3.484 -115.780 1.00 78.00 617 SER A N 1
ATOM 4962 C CA . SER A 1 617 ? 62.975 4.527 -116.432 1.00 78.00 617 SER A CA 1
ATOM 4963 C C . SER A 1 617 ? 64.469 4.178 -116.515 1.00 78.00 617 SER A C 1
ATOM 4965 O O . SER A 1 617 ? 65.121 4.531 -117.495 1.00 78.00 617 SER A O 1
ATOM 4967 N N . ARG A 1 618 ? 65.022 3.474 -115.515 1.00 79.19 618 ARG A N 1
ATOM 4968 C CA . ARG A 1 618 ? 66.419 2.995 -115.521 1.00 79.19 61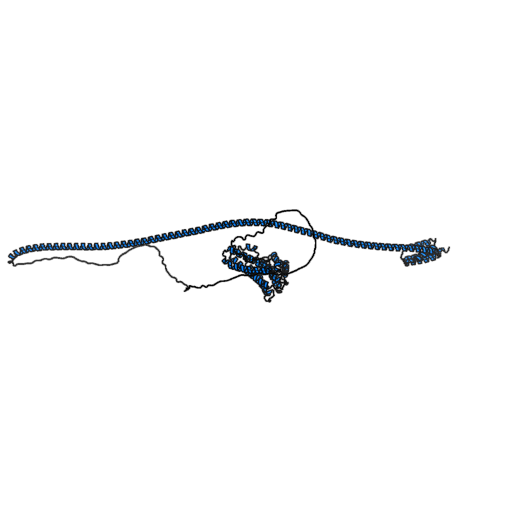8 ARG A CA 1
ATOM 4969 C C . ARG A 1 618 ? 66.623 1.855 -116.516 1.00 79.19 618 ARG A C 1
ATOM 4971 O O . ARG A 1 618 ? 67.570 1.896 -117.297 1.00 79.19 618 ARG A O 1
ATOM 4978 N N . ALA A 1 619 ? 65.716 0.882 -116.522 1.00 75.62 619 ALA A N 1
ATOM 4979 C CA . ALA A 1 619 ? 65.793 -0.303 -117.370 1.00 75.62 619 ALA A CA 1
ATOM 4980 C C . ALA A 1 619 ? 65.883 0.011 -118.870 1.00 75.62 619 ALA A C 1
ATOM 4982 O O . ALA A 1 619 ? 66.646 -0.626 -119.587 1.00 75.62 619 ALA A O 1
ATOM 4983 N N . VAL A 1 620 ? 65.168 1.039 -119.340 1.00 73.44 620 VAL A N 1
ATOM 4984 C CA . VAL A 1 620 ? 65.202 1.498 -120.745 1.00 73.44 620 VAL A CA 1
ATOM 4985 C C . VAL A 1 620 ? 66.594 1.998 -121.182 1.00 73.44 620 VAL A C 1
ATOM 4987 O O . VAL A 1 620 ? 66.878 2.073 -122.377 1.00 73.44 620 VAL A O 1
ATOM 4990 N N . VAL A 1 621 ? 67.483 2.319 -120.235 1.00 70.81 621 VAL A N 1
ATOM 4991 C CA . VAL A 1 621 ? 68.874 2.734 -120.495 1.00 70.81 621 VAL A CA 1
ATOM 4992 C C . VAL A 1 621 ? 69.848 1.543 -120.470 1.00 70.81 621 VAL A C 1
ATOM 4994 O O . VAL A 1 621 ? 70.920 1.615 -121.077 1.00 70.81 621 VAL A O 1
ATOM 4997 N N . ALA A 1 622 ? 69.491 0.444 -119.800 1.00 67.06 622 ALA A N 1
ATOM 4998 C CA . ALA A 1 622 ? 70.319 -0.753 -119.709 1.00 67.06 622 ALA A CA 1
ATOM 4999 C C . ALA A 1 622 ? 70.395 -1.507 -121.051 1.00 67.06 622 ALA A C 1
ATOM 5001 O O . ALA A 1 622 ? 69.490 -1.459 -121.884 1.00 67.06 622 ALA A O 1
ATOM 5002 N N . ARG A 1 623 ? 71.504 -2.224 -121.266 1.00 63.81 623 ARG A N 1
ATOM 5003 C CA . ARG A 1 623 ? 71.714 -3.124 -122.418 1.00 63.81 623 ARG A CA 1
ATOM 5004 C C . ARG A 1 623 ? 72.200 -4.506 -121.970 1.00 63.81 623 ARG A C 1
ATOM 5006 O O . ARG A 1 623 ? 73.112 -5.072 -122.567 1.00 63.81 623 ARG A O 1
ATOM 5013 N N . THR A 1 624 ? 71.615 -5.008 -120.887 1.00 72.12 624 THR A N 1
ATOM 5014 C CA . THR A 1 624 ? 71.773 -6.389 -120.413 1.00 72.12 624 THR A CA 1
ATOM 5015 C C . THR A 1 624 ? 71.166 -7.372 -121.415 1.00 72.12 624 THR A C 1
ATOM 5017 O O . THR A 1 624 ? 70.218 -7.050 -122.134 1.00 72.12 624 THR A O 1
ATOM 5020 N N . SER A 1 625 ? 71.725 -8.580 -121.496 1.00 77.50 625 SER A N 1
ATOM 5021 C CA . SER A 1 625 ? 71.200 -9.608 -122.405 1.00 77.50 625 SER A CA 1
ATOM 5022 C C . SER A 1 625 ? 69.955 -10.301 -121.827 1.00 77.50 625 SER A C 1
ATOM 5024 O O . SER A 1 625 ? 69.767 -10.356 -120.611 1.00 77.50 625 SER A O 1
ATOM 5026 N N . ALA A 1 626 ? 69.088 -10.859 -122.680 1.00 76.62 626 ALA A N 1
ATOM 5027 C CA . ALA A 1 626 ? 67.843 -11.518 -122.253 1.00 76.62 626 ALA A CA 1
ATOM 5028 C C . ALA A 1 626 ? 68.072 -12.660 -121.235 1.00 76.62 626 ALA A C 1
ATOM 5030 O O . ALA A 1 626 ? 67.364 -12.761 -120.237 1.00 76.62 626 ALA A O 1
ATOM 5031 N N . SER A 1 627 ? 69.104 -13.488 -121.439 1.00 78.06 627 SER A N 1
ATOM 5032 C CA . SER A 1 627 ? 69.444 -14.593 -120.525 1.00 78.06 627 SER A CA 1
ATOM 5033 C C . SER A 1 627 ? 70.077 -14.125 -119.206 1.00 78.06 627 SER A C 1
ATOM 5035 O O . SER A 1 627 ? 69.938 -14.783 -118.176 1.00 78.06 627 SER A O 1
ATOM 5037 N N . GLU A 1 628 ? 70.795 -13.006 -119.225 1.00 79.56 628 GLU A N 1
ATOM 5038 C CA . GLU A 1 628 ? 71.443 -12.410 -118.053 1.00 79.56 628 GLU A CA 1
ATOM 5039 C C . GLU A 1 628 ? 70.414 -11.691 -117.176 1.00 79.56 628 GLU A C 1
ATOM 5041 O O . GLU A 1 628 ? 70.324 -11.958 -115.981 1.00 79.56 628 GLU A O 1
ATOM 5046 N N . SER A 1 629 ? 69.556 -10.872 -117.790 1.00 83.12 629 SER A N 1
ATOM 5047 C CA . SER A 1 629 ? 68.430 -10.214 -117.118 1.00 83.12 629 SER A CA 1
ATOM 5048 C C . SER A 1 629 ? 67.420 -11.213 -116.540 1.00 83.12 629 SER A C 1
ATOM 5050 O O . SER A 1 629 ? 66.958 -10.998 -115.425 1.00 83.12 629 SER A O 1
ATOM 5052 N N . ALA A 1 630 ? 67.152 -12.346 -117.207 1.00 82.94 630 ALA A N 1
ATOM 5053 C CA . ALA A 1 630 ? 66.338 -13.436 -116.649 1.00 82.94 630 ALA A CA 1
ATOM 5054 C C . ALA A 1 630 ? 66.930 -14.005 -115.348 1.00 82.94 630 ALA A C 1
ATOM 5056 O O . ALA A 1 630 ? 66.219 -14.244 -114.372 1.00 82.94 630 ALA A O 1
ATOM 5057 N N . THR A 1 631 ? 68.253 -14.178 -115.325 1.00 84.19 631 THR A N 1
ATOM 5058 C CA . THR A 1 631 ? 68.983 -14.737 -114.181 1.00 84.19 631 THR A CA 1
ATOM 5059 C C . THR A 1 631 ? 69.062 -13.740 -113.028 1.00 84.19 631 THR A C 1
ATOM 5061 O O . THR A 1 631 ? 68.837 -14.109 -111.877 1.00 84.19 631 THR A O 1
ATOM 5064 N N . ASN A 1 632 ? 69.318 -12.467 -113.335 1.00 85.69 632 ASN A N 1
ATOM 5065 C CA . ASN A 1 632 ? 69.293 -11.387 -112.353 1.00 85.69 632 ASN A CA 1
ATOM 5066 C C . ASN A 1 632 ? 67.892 -11.243 -111.741 1.00 85.69 632 ASN A C 1
ATOM 5068 O O . ASN A 1 632 ? 67.780 -11.168 -110.521 1.00 85.69 632 ASN A O 1
ATOM 5072 N N . LEU A 1 633 ? 66.836 -11.314 -112.559 1.00 88.44 633 LEU A N 1
ATOM 5073 C CA . LEU A 1 633 ? 65.449 -11.268 -112.102 1.00 88.44 633 LEU A CA 1
ATOM 5074 C C . LEU A 1 633 ? 65.117 -12.452 -111.189 1.00 88.44 633 LEU A C 1
ATOM 5076 O O . LEU A 1 633 ? 64.609 -12.231 -110.095 1.00 88.44 633 LEU A O 1
ATOM 5080 N N . ALA A 1 634 ? 65.448 -13.684 -111.581 1.00 85.19 634 ALA A N 1
ATOM 5081 C CA . ALA A 1 634 ? 65.233 -14.863 -110.740 1.00 85.19 634 ALA A CA 1
ATOM 5082 C C . ALA A 1 634 ? 65.916 -14.726 -109.363 1.00 85.19 634 ALA A C 1
ATOM 5084 O O . ALA A 1 634 ? 65.294 -14.978 -108.332 1.00 85.19 634 ALA A O 1
ATOM 5085 N N . ASN A 1 635 ? 67.162 -14.244 -109.334 1.00 87.56 635 ASN A N 1
ATOM 5086 C CA . ASN A 1 635 ? 67.904 -14.016 -108.093 1.00 87.56 635 ASN A CA 1
ATOM 5087 C C . ASN A 1 635 ? 67.296 -12.881 -107.245 1.00 87.56 635 ASN A C 1
ATOM 5089 O O . ASN A 1 635 ? 67.093 -13.051 -106.045 1.00 87.56 635 ASN A O 1
ATOM 5093 N N . CYS A 1 636 ? 66.961 -11.736 -107.850 1.00 87.94 636 CYS A N 1
ATOM 5094 C CA . CYS A 1 636 ? 66.319 -10.618 -107.153 1.00 87.94 636 CYS A CA 1
ATOM 5095 C C . CYS A 1 636 ? 64.925 -10.982 -106.622 1.00 87.94 636 CYS A C 1
ATOM 5097 O O . CYS A 1 636 ? 64.548 -10.521 -105.549 1.00 87.94 636 CYS A O 1
ATOM 5099 N N . PHE A 1 637 ? 64.170 -11.812 -107.345 1.00 86.94 637 PHE A N 1
ATOM 5100 C CA . PHE A 1 637 ? 62.844 -12.274 -106.939 1.00 86.94 637 PHE A CA 1
ATOM 5101 C C . PHE A 1 637 ? 62.934 -13.270 -105.775 1.00 86.94 637 PHE A C 1
ATOM 5103 O O . PHE A 1 637 ? 62.206 -13.118 -104.800 1.00 86.94 637 PHE A O 1
ATOM 5110 N N . ASN A 1 638 ? 63.887 -14.208 -105.807 1.00 87.69 638 ASN A N 1
ATOM 5111 C CA . ASN A 1 638 ? 64.140 -15.123 -104.688 1.00 87.69 638 ASN A CA 1
ATOM 5112 C C . ASN A 1 638 ? 64.592 -14.382 -103.419 1.00 87.69 638 ASN A C 1
ATOM 5114 O O . ASN A 1 638 ? 64.043 -14.625 -102.347 1.00 87.69 638 ASN A O 1
ATOM 5118 N N . ASN A 1 639 ? 65.512 -13.417 -103.541 1.00 86.25 639 ASN A N 1
ATOM 5119 C CA . ASN A 1 639 ? 65.905 -12.564 -102.414 1.00 86.25 639 ASN A CA 1
ATOM 5120 C C . ASN A 1 639 ? 64.699 -11.790 -101.849 1.00 86.25 639 ASN A C 1
ATOM 5122 O O . ASN A 1 639 ? 64.514 -11.727 -100.639 1.00 86.25 639 ASN A O 1
ATOM 5126 N N . PHE A 1 640 ? 63.838 -11.250 -102.719 1.00 86.50 640 PHE A N 1
ATOM 5127 C CA . PHE A 1 640 ? 62.634 -10.528 -102.304 1.00 86.50 640 PHE A CA 1
ATOM 5128 C C . PHE A 1 640 ? 61.591 -11.423 -101.609 1.00 86.50 640 PHE A C 1
ATOM 5130 O O . PHE A 1 640 ? 60.912 -10.950 -100.700 1.00 86.50 640 PHE A O 1
ATOM 5137 N N . ILE A 1 641 ? 61.472 -12.707 -101.978 1.00 84.06 641 ILE A N 1
ATOM 5138 C CA . ILE A 1 641 ? 60.648 -13.664 -101.220 1.00 84.06 641 ILE A CA 1
ATOM 5139 C C . ILE A 1 641 ? 61.227 -13.850 -99.808 1.00 84.06 641 ILE A C 1
ATOM 5141 O O . ILE A 1 641 ? 60.479 -13.723 -98.840 1.00 84.06 641 ILE A O 1
ATOM 5145 N N . ALA A 1 642 ? 62.534 -14.110 -99.692 1.00 82.88 642 ALA A N 1
ATOM 5146 C CA . ALA A 1 642 ? 63.198 -14.404 -98.417 1.00 82.88 642 ALA A CA 1
ATOM 5147 C C . ALA A 1 642 ? 63.208 -13.207 -97.442 1.00 82.88 642 ALA A C 1
ATOM 5149 O O . ALA A 1 642 ? 62.928 -13.354 -96.253 1.00 82.88 642 ALA A O 1
ATOM 5150 N N . ASP A 1 643 ? 63.464 -11.993 -97.941 1.00 81.31 643 ASP A N 1
ATOM 5151 C CA . ASP A 1 643 ? 63.392 -10.759 -97.144 1.00 81.31 643 ASP A CA 1
ATOM 5152 C C . ASP A 1 643 ? 61.935 -10.299 -96.882 1.00 81.31 643 ASP A C 1
ATOM 5154 O O . ASP A 1 643 ? 61.665 -9.462 -96.006 1.00 81.31 643 ASP A O 1
ATOM 5158 N N . GLY A 1 644 ? 60.976 -10.830 -97.648 1.00 75.06 644 GLY A N 1
ATOM 5159 C CA . GLY A 1 644 ? 59.541 -10.596 -97.520 1.00 75.06 644 GLY A CA 1
ATOM 5160 C C . GLY A 1 644 ? 59.163 -9.113 -97.518 1.00 75.06 644 GLY A C 1
ATOM 5161 O O . GLY A 1 644 ? 59.475 -8.355 -98.434 1.00 75.06 644 GLY A O 1
ATOM 5162 N N . ALA A 1 645 ? 58.487 -8.666 -96.456 1.00 64.56 645 ALA A N 1
ATOM 5163 C CA . ALA A 1 645 ? 58.043 -7.274 -96.315 1.00 64.56 645 ALA A CA 1
ATOM 5164 C C . ALA A 1 645 ? 59.189 -6.244 -96.182 1.00 64.56 645 ALA A C 1
ATOM 5166 O O . ALA A 1 645 ? 58.920 -5.044 -96.248 1.00 64.56 645 ALA A O 1
ATOM 5167 N N . ASN A 1 646 ? 60.437 -6.694 -95.995 1.00 70.62 646 ASN A N 1
ATOM 5168 C CA . ASN A 1 646 ? 61.633 -5.847 -95.955 1.00 70.62 646 ASN A CA 1
ATOM 5169 C C . ASN A 1 646 ? 62.501 -5.965 -97.223 1.00 70.62 646 ASN A C 1
ATOM 5171 O O . ASN A 1 646 ? 63.540 -5.308 -97.290 1.00 70.62 646 ASN A O 1
ATOM 5175 N N . GLY A 1 647 ? 62.110 -6.790 -98.202 1.00 76.00 647 GLY A N 1
ATOM 5176 C CA . GLY A 1 647 ? 62.897 -7.020 -99.412 1.00 76.00 647 GLY A CA 1
ATOM 5177 C C . GLY A 1 647 ? 63.079 -5.767 -100.256 1.00 76.00 647 GLY A C 1
ATOM 5178 O O . GLY A 1 647 ? 62.202 -4.900 -100.308 1.00 76.00 647 GLY A O 1
ATOM 5179 N N . ASP A 1 648 ? 64.222 -5.678 -100.944 1.00 80.75 648 ASP A N 1
ATOM 5180 C CA . ASP A 1 648 ? 64.541 -4.545 -101.816 1.00 80.75 648 ASP A CA 1
ATOM 5181 C C . ASP A 1 648 ? 63.662 -4.562 -103.077 1.00 80.75 648 ASP A C 1
ATOM 5183 O O . ASP A 1 648 ? 64.021 -5.051 -104.154 1.00 80.75 648 ASP A O 1
ATOM 5187 N N . PHE A 1 649 ? 62.468 -3.998 -102.917 1.00 81.62 649 PHE A N 1
ATOM 5188 C CA . PHE A 1 649 ? 61.488 -3.817 -103.972 1.00 81.62 649 PHE A CA 1
ATOM 5189 C C . PHE A 1 649 ? 62.020 -2.938 -105.112 1.00 81.62 649 PHE A C 1
ATOM 5191 O O . PHE A 1 649 ? 61.629 -3.141 -106.260 1.00 81.62 649 PHE A O 1
ATOM 5198 N N . ALA A 1 650 ? 62.945 -2.010 -104.844 1.00 80.88 650 ALA A N 1
ATOM 5199 C CA . ALA A 1 650 ? 63.544 -1.176 -105.880 1.00 80.88 650 ALA A CA 1
ATOM 5200 C C . ALA A 1 650 ? 64.547 -1.972 -106.734 1.00 80.88 650 ALA A C 1
ATOM 5202 O O . ALA A 1 650 ? 64.561 -1.813 -107.960 1.00 80.88 650 ALA A O 1
ATOM 5203 N N . ALA A 1 651 ? 65.336 -2.866 -106.130 1.00 82.69 651 ALA A N 1
ATOM 5204 C CA . ALA A 1 651 ? 66.178 -3.817 -106.855 1.00 82.69 651 ALA A CA 1
ATOM 5205 C C . ALA A 1 651 ? 65.333 -4.807 -107.670 1.00 82.69 651 ALA A C 1
ATOM 5207 O O . ALA A 1 651 ? 65.584 -4.974 -108.867 1.00 82.69 651 ALA A O 1
ATOM 5208 N N . LEU A 1 652 ? 64.286 -5.396 -107.075 1.00 85.06 652 LEU A N 1
ATOM 5209 C CA . LEU A 1 652 ? 63.391 -6.301 -107.799 1.00 85.06 652 LEU A CA 1
ATOM 5210 C C . LEU A 1 652 ? 62.676 -5.591 -108.958 1.00 85.06 652 LEU A C 1
ATOM 5212 O O . LEU A 1 652 ? 62.721 -6.079 -110.084 1.00 85.06 652 LEU A O 1
ATOM 5216 N N . ALA A 1 653 ? 62.065 -4.427 -108.726 1.00 84.19 653 ALA A N 1
ATOM 5217 C CA . ALA A 1 653 ? 61.394 -3.665 -109.776 1.00 84.19 653 ALA A CA 1
ATOM 5218 C C . ALA A 1 653 ? 62.363 -3.266 -110.900 1.00 84.19 653 ALA A C 1
ATOM 5220 O O . ALA A 1 653 ? 61.988 -3.318 -112.072 1.00 84.19 653 ALA A O 1
ATOM 5221 N N . THR A 1 654 ? 63.615 -2.920 -110.568 1.00 84.69 654 THR A N 1
ATOM 5222 C CA . THR A 1 654 ? 64.658 -2.640 -111.571 1.00 84.69 654 THR A CA 1
ATOM 5223 C C . THR A 1 654 ? 64.953 -3.887 -112.401 1.00 84.69 654 THR A C 1
ATOM 5225 O O . THR A 1 654 ? 64.954 -3.804 -113.625 1.00 84.69 654 THR A O 1
ATOM 5228 N N . S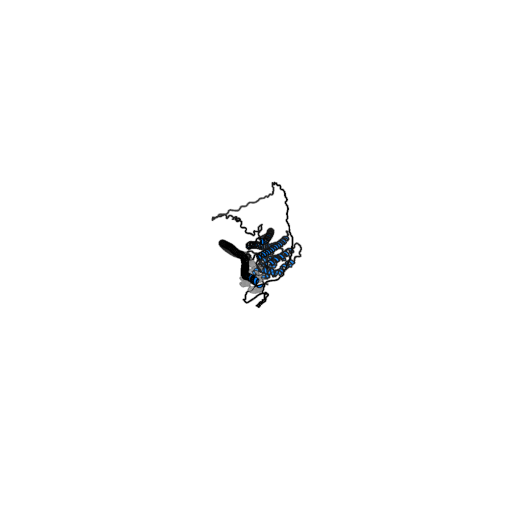ER A 1 655 ? 65.104 -5.057 -111.774 1.00 86.06 655 SER A N 1
ATOM 5229 C CA . SER A 1 655 ? 65.389 -6.305 -112.491 1.00 86.06 655 SER A CA 1
ATOM 5230 C C . SER A 1 655 ? 64.207 -6.805 -113.339 1.00 86.06 655 SER A C 1
ATOM 5232 O O . SER A 1 655 ? 64.405 -7.209 -114.485 1.00 86.06 655 SER A O 1
ATOM 5234 N N . ILE A 1 656 ? 62.965 -6.680 -112.844 1.00 85.00 656 ILE A N 1
ATOM 5235 C CA . ILE A 1 656 ? 61.734 -6.928 -113.622 1.00 85.00 656 ILE A CA 1
ATOM 5236 C C . ILE A 1 656 ? 61.714 -6.039 -114.867 1.00 85.00 656 ILE A C 1
ATOM 5238 O O . ILE A 1 656 ? 61.441 -6.515 -115.972 1.00 85.00 656 ILE A O 1
ATOM 5242 N N . ALA A 1 657 ? 62.000 -4.748 -114.701 1.00 83.81 657 ALA A N 1
ATOM 5243 C CA . ALA A 1 657 ? 61.976 -3.799 -115.798 1.00 83.81 657 ALA A CA 1
ATOM 5244 C C . ALA A 1 657 ? 63.107 -4.051 -116.811 1.00 83.81 657 ALA A C 1
ATOM 5246 O O . ALA A 1 657 ? 62.841 -4.047 -118.012 1.00 83.81 657 ALA A O 1
ATOM 5247 N N . GLU A 1 658 ? 64.337 -4.320 -116.359 1.00 83.81 658 GLU A N 1
ATOM 5248 C CA . GLU A 1 658 ? 65.474 -4.656 -117.232 1.00 83.81 658 GLU A CA 1
ATOM 5249 C C . GLU A 1 658 ? 65.180 -5.901 -118.065 1.00 83.81 658 GLU A C 1
ATOM 5251 O O . GLU A 1 658 ? 65.353 -5.882 -119.282 1.00 83.81 658 GLU A O 1
ATOM 5256 N N . PHE A 1 659 ? 64.646 -6.948 -117.435 1.00 85.94 659 PHE A N 1
ATOM 5257 C CA . PHE A 1 659 ? 64.195 -8.146 -118.130 1.00 85.94 659 PHE A CA 1
ATOM 5258 C C . PHE A 1 659 ? 63.080 -7.849 -119.144 1.00 85.94 659 PHE A C 1
ATOM 5260 O O . PHE A 1 659 ? 63.152 -8.292 -120.291 1.00 85.94 659 PHE A O 1
ATOM 5267 N N . THR A 1 660 ? 62.076 -7.052 -118.766 1.00 84.00 660 THR A N 1
ATOM 5268 C CA . THR A 1 660 ? 60.956 -6.672 -119.651 1.00 84.00 660 THR A CA 1
ATOM 5269 C C . THR A 1 660 ? 61.434 -5.889 -120.881 1.00 84.00 660 THR A C 1
ATOM 5271 O O . THR A 1 660 ? 60.910 -6.081 -121.978 1.00 84.00 660 THR A O 1
ATOM 5274 N N . VAL A 1 661 ? 62.449 -5.031 -120.727 1.00 83.06 661 VAL A N 1
ATOM 5275 C CA . VAL A 1 661 ? 63.076 -4.289 -121.833 1.00 83.06 661 VAL A CA 1
ATOM 5276 C C . VAL A 1 661 ? 63.939 -5.213 -122.698 1.00 83.06 661 VAL A C 1
ATOM 5278 O O . VAL A 1 661 ? 63.789 -5.213 -123.919 1.00 83.06 661 VAL A O 1
ATOM 5281 N N . ALA A 1 662 ? 64.795 -6.039 -122.090 1.00 80.44 662 ALA A N 1
ATOM 5282 C CA . ALA A 1 662 ? 65.692 -6.958 -122.797 1.00 80.44 662 ALA A CA 1
ATOM 5283 C C . ALA A 1 662 ? 64.955 -8.064 -123.578 1.00 80.44 662 ALA A C 1
ATOM 5285 O O . ALA A 1 662 ? 65.521 -8.653 -124.499 1.00 80.44 662 ALA A O 1
ATOM 5286 N N . THR A 1 663 ? 63.695 -8.339 -123.229 1.00 79.12 663 THR A N 1
ATOM 5287 C CA . THR A 1 663 ? 62.842 -9.359 -123.862 1.00 79.12 663 THR A CA 1
ATOM 5288 C C . THR A 1 663 ? 61.648 -8.786 -124.630 1.00 79.12 663 THR A C 1
ATOM 5290 O O . THR A 1 663 ? 60.754 -9.537 -125.026 1.00 79.12 663 THR A O 1
ATOM 5293 N N . ALA A 1 664 ? 61.617 -7.471 -124.870 1.00 76.88 664 ALA A N 1
ATOM 5294 C CA . ALA A 1 664 ? 60.484 -6.781 -125.481 1.00 76.88 664 ALA A CA 1
ATOM 5295 C C . ALA A 1 664 ? 60.052 -7.413 -126.823 1.00 76.88 664 ALA A C 1
ATOM 5297 O O . ALA A 1 664 ? 60.763 -7.345 -127.825 1.00 76.88 664 ALA A O 1
ATOM 5298 N N . GLY A 1 665 ? 58.856 -8.014 -126.839 1.00 70.31 665 GLY A N 1
ATOM 5299 C CA . GLY A 1 665 ? 58.292 -8.726 -127.994 1.00 70.31 665 GL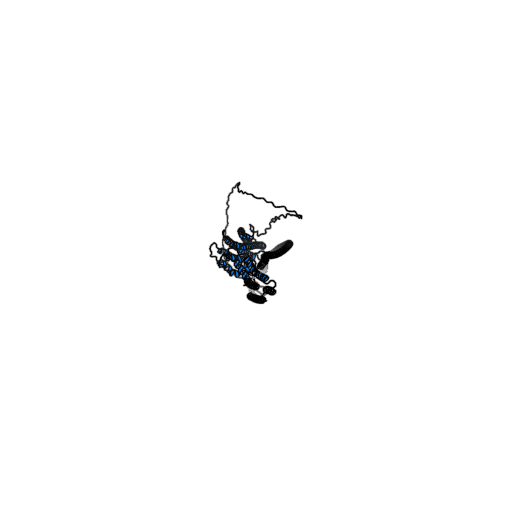Y A CA 1
ATOM 5300 C C . GLY A 1 665 ? 58.329 -10.259 -127.898 1.00 70.31 665 GLY A C 1
ATOM 5301 O O . GLY A 1 665 ? 57.643 -10.917 -128.677 1.00 70.31 665 GLY A O 1
ATOM 5302 N N . SER A 1 666 ? 59.052 -10.840 -126.934 1.00 79.00 666 SER A N 1
ATOM 5303 C CA . SER A 1 666 ? 58.983 -12.276 -126.636 1.00 79.00 666 SER A CA 1
ATOM 5304 C C . SER A 1 666 ? 57.739 -12.610 -125.810 1.00 79.00 666 SER A C 1
ATOM 5306 O O . SER A 1 666 ? 57.526 -12.040 -124.738 1.00 79.00 666 SER A O 1
ATOM 5308 N N . LYS A 1 667 ? 56.932 -13.569 -126.281 1.00 80.44 667 LYS A N 1
ATOM 5309 C CA . LYS A 1 667 ? 55.791 -14.093 -125.515 1.00 80.44 667 LYS A CA 1
ATOM 5310 C C . LYS A 1 667 ? 56.254 -14.930 -124.323 1.00 80.44 667 LYS A C 1
ATOM 5312 O O . LYS A 1 667 ? 55.719 -14.774 -123.233 1.00 80.44 667 LYS A O 1
ATOM 5317 N N . ASP A 1 668 ? 57.278 -15.759 -124.509 1.00 79.88 668 ASP A N 1
ATOM 5318 C CA . ASP A 1 668 ? 57.763 -16.691 -123.482 1.00 79.88 668 ASP A CA 1
ATOM 5319 C C . ASP A 1 668 ? 58.279 -15.949 -122.233 1.00 79.88 668 ASP A C 1
ATOM 5321 O O . ASP A 1 668 ? 58.150 -16.427 -121.108 1.00 79.88 668 ASP A O 1
ATOM 5325 N N . ALA A 1 669 ? 58.802 -14.733 -122.422 1.00 80.31 669 ALA A N 1
ATOM 5326 C CA . ALA A 1 669 ? 59.206 -13.837 -121.342 1.00 80.31 669 ALA A CA 1
ATOM 5327 C C . ALA A 1 669 ? 58.018 -13.188 -120.600 1.00 80.31 669 ALA A C 1
ATOM 5329 O O . ALA A 1 669 ? 58.085 -12.978 -119.388 1.00 80.31 669 ALA A O 1
ATOM 5330 N N . GLN A 1 670 ? 56.916 -12.899 -121.299 1.00 79.81 670 GLN A N 1
ATOM 5331 C CA . GLN A 1 670 ? 55.674 -12.435 -120.669 1.00 79.81 670 GLN A CA 1
ATOM 5332 C C . GLN A 1 670 ? 55.018 -13.565 -119.870 1.00 79.81 670 GLN A C 1
ATOM 5334 O O . GLN A 1 670 ? 54.631 -13.354 -118.723 1.00 79.81 670 GLN A O 1
ATOM 5339 N N . ASP A 1 671 ? 54.971 -14.774 -120.436 1.00 82.94 671 ASP A N 1
ATOM 5340 C CA . ASP A 1 671 ? 54.471 -15.967 -119.751 1.00 82.94 671 ASP A CA 1
ATOM 5341 C C . ASP A 1 671 ? 55.329 -16.288 -118.503 1.00 82.94 671 ASP A C 1
ATOM 5343 O O . ASP A 1 671 ? 54.772 -16.632 -117.462 1.00 82.94 671 ASP A O 1
ATOM 5347 N N . PHE A 1 672 ? 56.655 -16.076 -118.544 1.00 85.00 672 PHE A N 1
ATOM 5348 C CA . PHE A 1 672 ? 57.543 -16.153 -117.369 1.00 85.00 672 PHE A CA 1
ATOM 5349 C C . PHE A 1 672 ? 57.189 -15.119 -116.284 1.00 85.00 672 PHE A C 1
ATOM 5351 O O . PHE A 1 672 ? 57.027 -15.489 -115.122 1.00 85.00 672 PHE A O 1
ATOM 5358 N N . LEU A 1 673 ? 57.001 -13.840 -116.635 1.00 83.81 673 LEU A N 1
ATOM 5359 C CA . LEU A 1 673 ? 56.600 -12.799 -115.671 1.00 83.81 673 LEU A CA 1
ATOM 5360 C C . LEU A 1 673 ? 55.218 -13.062 -115.054 1.00 83.81 673 LEU A C 1
ATOM 5362 O O . LEU A 1 673 ? 55.016 -12.826 -113.861 1.00 83.81 673 LEU A O 1
ATOM 5366 N N . CYS A 1 674 ? 54.268 -13.574 -115.839 1.00 84.19 674 CYS A N 1
ATOM 5367 C CA . CYS A 1 674 ? 52.968 -13.999 -115.325 1.00 84.19 674 CYS A CA 1
ATOM 5368 C C . CYS A 1 674 ? 53.088 -15.223 -114.406 1.00 84.19 674 CYS A C 1
ATOM 5370 O O . CYS A 1 674 ? 52.454 -15.241 -113.352 1.00 84.19 674 CYS A O 1
ATOM 5372 N N . ALA A 1 675 ? 53.935 -16.199 -114.747 1.00 84.94 675 ALA A N 1
ATOM 5373 C CA . ALA A 1 675 ? 54.201 -17.351 -113.891 1.00 84.94 675 ALA A CA 1
ATOM 5374 C C . ALA A 1 675 ? 54.814 -16.935 -112.543 1.00 84.94 675 ALA A C 1
ATOM 5376 O O . ALA A 1 675 ? 54.350 -17.422 -111.519 1.00 84.94 675 ALA A O 1
ATOM 5377 N N . LEU A 1 676 ? 55.773 -15.994 -112.526 1.00 84.38 676 LEU A N 1
ATOM 5378 C CA . LEU A 1 676 ? 56.331 -15.429 -111.287 1.00 84.38 676 LEU A CA 1
ATOM 5379 C C . LEU A 1 676 ? 55.260 -14.747 -110.419 1.00 84.38 676 LEU A C 1
ATOM 5381 O O . LEU A 1 676 ? 55.220 -14.954 -109.209 1.00 84.38 676 LEU A O 1
ATOM 5385 N N . LYS A 1 677 ? 54.375 -13.947 -111.029 1.00 81.81 677 LYS A N 1
ATOM 5386 C CA . LYS A 1 677 ? 53.295 -13.234 -110.323 1.00 81.81 677 LYS A CA 1
ATOM 5387 C C . LYS A 1 677 ? 52.329 -14.182 -109.604 1.00 81.81 677 LYS A C 1
ATOM 5389 O O . LYS A 1 677 ? 51.854 -13.846 -108.524 1.00 81.81 677 LYS A O 1
ATOM 5394 N N . ASP A 1 678 ? 52.007 -15.316 -110.222 1.00 82.25 678 ASP A N 1
ATOM 5395 C CA . ASP A 1 678 ? 50.997 -16.262 -109.730 1.00 82.25 678 ASP A CA 1
ATOM 5396 C C . ASP A 1 678 ? 51.607 -17.435 -108.930 1.00 82.25 678 ASP A C 1
ATOM 5398 O O . ASP A 1 678 ? 50.964 -18.468 -108.727 1.00 82.25 678 ASP A O 1
ATOM 5402 N N . LEU A 1 679 ? 52.840 -17.270 -108.431 1.00 81.62 679 LEU A N 1
ATOM 5403 C CA . LEU A 1 679 ? 53.482 -18.218 -107.523 1.00 81.62 679 LEU A CA 1
ATOM 5404 C C . LEU A 1 679 ? 52.780 -18.280 -106.162 1.00 81.62 679 LEU A C 1
ATOM 5406 O O . LEU A 1 679 ? 52.557 -17.277 -105.487 1.00 81.62 679 LEU A O 1
ATOM 5410 N N . THR A 1 680 ? 52.509 -19.509 -105.727 1.00 76.56 680 THR A N 1
ATOM 5411 C CA . THR A 1 680 ? 52.018 -19.831 -104.384 1.00 76.56 680 THR A CA 1
ATOM 5412 C C . THR A 1 680 ? 52.729 -21.070 -103.850 1.00 76.56 680 THR A C 1
ATOM 5414 O O . THR A 1 680 ? 52.977 -22.019 -104.607 1.00 76.56 680 THR A O 1
ATOM 5417 N N . GLY A 1 681 ? 53.028 -21.080 -102.553 1.00 81.75 681 GLY A N 1
ATOM 5418 C CA . GLY A 1 681 ? 53.698 -22.174 -101.852 1.00 81.75 681 GLY A CA 1
ATOM 5419 C C . GLY A 1 681 ? 54.343 -21.696 -100.553 1.00 81.75 681 GLY A C 1
ATOM 5420 O O . GLY A 1 681 ? 54.057 -20.590 -100.088 1.00 81.75 681 GLY A O 1
ATOM 5421 N N . THR A 1 682 ? 55.235 -22.507 -99.989 1.00 83.50 682 THR A N 1
ATOM 5422 C CA . THR A 1 682 ? 56.235 -22.029 -99.016 1.00 83.50 682 THR A CA 1
ATOM 5423 C C . THR A 1 682 ? 57.327 -21.199 -99.707 1.00 83.50 682 THR A C 1
ATOM 5425 O O . THR A 1 682 ? 57.433 -21.187 -100.932 1.00 83.50 682 THR A O 1
ATOM 5428 N N . GLU A 1 683 ? 58.156 -20.505 -98.925 1.00 79.75 683 GLU A N 1
ATOM 5429 C CA . GLU A 1 683 ? 59.351 -19.785 -99.398 1.00 79.75 683 GLU A CA 1
ATOM 5430 C C . GLU A 1 683 ? 60.274 -20.677 -100.250 1.00 79.75 683 GLU A C 1
ATOM 5432 O O . GLU A 1 683 ? 60.637 -20.310 -101.369 1.00 79.75 683 GLU A O 1
ATOM 5437 N N . GLU A 1 684 ? 60.565 -21.887 -99.763 1.00 82.12 684 GLU A N 1
ATOM 5438 C CA . GLU A 1 684 ? 61.352 -22.912 -100.461 1.00 82.12 684 GLU A CA 1
ATOM 5439 C C . GLU A 1 684 ? 60.660 -23.358 -101.762 1.00 82.12 684 GLU A C 1
ATOM 5441 O O . GLU A 1 684 ? 61.245 -23.283 -102.841 1.00 82.12 684 GLU A O 1
ATOM 5446 N N . GLU A 1 685 ? 59.373 -23.723 -101.695 1.00 84.69 685 GLU A N 1
ATOM 5447 C CA . GLU A 1 685 ? 58.603 -24.151 -102.869 1.00 84.69 685 GLU A CA 1
ATOM 5448 C C . GLU A 1 685 ? 58.474 -23.064 -103.944 1.00 84.69 685 GLU A C 1
ATOM 5450 O O . GLU A 1 685 ? 58.295 -23.389 -105.117 1.00 84.69 685 GLU A O 1
ATOM 5455 N N . MET A 1 686 ? 58.456 -21.782 -103.572 1.00 82.88 686 MET A N 1
ATOM 5456 C CA . MET A 1 686 ? 58.435 -20.678 -104.535 1.00 82.88 686 MET A CA 1
ATOM 5457 C C . MET A 1 686 ? 59.824 -20.467 -105.139 1.00 82.88 686 MET A C 1
ATOM 5459 O O . MET A 1 686 ? 59.929 -20.367 -106.358 1.00 82.88 686 MET A O 1
ATOM 5463 N N . THR A 1 687 ? 60.878 -20.500 -104.320 1.00 85.44 687 THR A N 1
ATOM 5464 C CA . THR A 1 687 ? 62.281 -20.385 -104.753 1.00 85.44 687 THR A CA 1
ATOM 5465 C C . THR A 1 687 ? 62.651 -21.447 -105.795 1.00 85.44 687 THR A C 1
ATOM 5467 O O . THR A 1 687 ? 63.188 -21.110 -106.853 1.00 85.44 687 THR A O 1
ATOM 5470 N N . ASP A 1 688 ? 62.289 -22.713 -105.558 1.00 85.12 688 ASP A N 1
ATOM 5471 C CA . ASP A 1 688 ? 62.526 -23.813 -106.505 1.00 85.12 688 ASP A CA 1
ATOM 5472 C C . ASP A 1 688 ? 61.780 -23.599 -107.835 1.00 85.12 688 ASP A C 1
ATOM 5474 O O . ASP A 1 688 ? 62.365 -23.735 -108.913 1.00 85.12 688 ASP A O 1
ATOM 5478 N N . LYS A 1 689 ? 60.505 -23.179 -107.787 1.00 86.25 689 LYS A N 1
ATOM 5479 C CA . LYS A 1 689 ? 59.709 -22.885 -108.995 1.00 86.25 689 LYS A CA 1
ATOM 5480 C C . LYS A 1 689 ? 60.311 -21.736 -109.814 1.00 86.25 689 LYS A C 1
ATOM 5482 O O . LYS A 1 689 ? 60.303 -21.805 -111.040 1.00 86.25 689 LYS A O 1
ATOM 5487 N N . VAL A 1 690 ? 60.851 -20.697 -109.170 1.00 87.31 690 VAL A N 1
ATOM 5488 C CA . VAL A 1 690 ? 61.537 -19.574 -109.846 1.00 87.31 690 VAL A CA 1
ATOM 5489 C C . VAL A 1 690 ? 62.797 -20.057 -110.569 1.00 87.31 690 VAL A C 1
ATOM 5491 O O . VAL A 1 690 ? 63.054 -19.648 -111.704 1.00 87.31 690 VAL A O 1
ATOM 5494 N N . ILE A 1 691 ? 63.560 -20.957 -109.941 1.00 85.81 691 ILE A N 1
ATOM 5495 C CA . ILE A 1 691 ? 64.761 -21.564 -110.528 1.00 85.81 691 ILE A CA 1
ATOM 5496 C C . ILE A 1 691 ? 64.389 -22.408 -111.757 1.00 85.81 691 ILE A C 1
ATOM 5498 O O . ILE A 1 691 ? 64.967 -22.200 -112.827 1.00 85.81 691 ILE A O 1
ATOM 5502 N N . ASP A 1 692 ? 63.389 -23.288 -111.653 1.00 86.56 692 ASP A N 1
ATOM 5503 C CA . ASP A 1 692 ? 62.908 -24.110 -112.776 1.00 86.56 692 ASP A CA 1
ATOM 5504 C C . ASP A 1 692 ? 62.377 -23.259 -113.944 1.00 86.56 692 ASP A C 1
ATOM 5506 O O . ASP A 1 692 ? 62.716 -23.507 -115.107 1.00 86.56 692 ASP A O 1
ATOM 5510 N N . LEU A 1 693 ? 61.591 -22.215 -113.650 1.00 87.00 693 LEU A N 1
ATOM 5511 C CA . LEU A 1 693 ? 61.078 -21.271 -114.647 1.00 87.00 693 LEU A CA 1
ATOM 5512 C C . LEU A 1 693 ? 62.217 -20.539 -115.381 1.00 87.00 693 LEU A C 1
ATOM 5514 O O . LEU A 1 693 ? 62.166 -20.391 -116.605 1.00 87.00 693 LEU A O 1
ATOM 5518 N N . ASN A 1 694 ? 63.265 -20.120 -114.664 1.00 86.69 694 ASN A N 1
ATOM 5519 C CA . ASN A 1 694 ? 64.434 -19.463 -115.255 1.00 86.69 694 ASN A CA 1
ATOM 5520 C C . ASN A 1 694 ? 65.242 -20.441 -116.127 1.00 86.69 694 ASN A C 1
ATOM 5522 O O . ASN A 1 694 ? 65.573 -20.123 -117.267 1.00 86.69 694 ASN A O 1
ATOM 5526 N N . ILE A 1 695 ? 65.487 -21.667 -115.650 1.00 86.06 695 ILE A N 1
ATOM 5527 C CA . ILE A 1 695 ? 66.168 -22.722 -116.424 1.00 86.06 695 ILE A CA 1
ATOM 5528 C C . ILE A 1 695 ? 65.391 -23.052 -117.710 1.00 86.06 695 ILE A C 1
ATOM 5530 O O . ILE A 1 695 ? 65.997 -23.252 -118.767 1.00 86.06 695 ILE A O 1
ATOM 5534 N N . HIS A 1 696 ? 64.058 -23.096 -117.652 1.00 84.94 696 HIS A N 1
ATOM 5535 C CA . HIS A 1 696 ? 63.213 -23.280 -118.832 1.00 84.94 696 HIS A CA 1
ATOM 5536 C C . HIS A 1 696 ? 63.386 -22.129 -119.836 1.00 84.94 696 HIS A C 1
ATOM 5538 O O . HIS A 1 696 ? 63.657 -22.370 -121.013 1.00 84.94 696 HIS A O 1
ATOM 5544 N N . LEU A 1 697 ? 63.301 -20.882 -119.369 1.00 84.50 697 LEU A N 1
ATOM 5545 C CA . LEU A 1 697 ? 63.431 -19.691 -120.208 1.00 84.50 697 LEU A CA 1
ATOM 5546 C C . LEU A 1 697 ? 64.829 -19.554 -120.845 1.00 84.50 697 LEU A C 1
ATOM 5548 O O . LEU A 1 697 ? 64.937 -19.278 -122.041 1.00 84.50 697 LEU A O 1
ATOM 5552 N N . GLN A 1 698 ? 65.901 -19.821 -120.092 1.00 82.81 698 GLN A N 1
ATOM 5553 C CA . GLN A 1 698 ? 67.276 -19.836 -120.609 1.00 82.81 698 GLN A CA 1
ATOM 5554 C C . GLN A 1 698 ? 67.444 -20.825 -121.776 1.00 82.81 698 GLN A C 1
ATOM 5556 O O . GLN A 1 698 ? 68.104 -20.505 -122.766 1.00 82.81 698 GLN A O 1
ATOM 5561 N N . ARG A 1 699 ? 66.817 -22.011 -121.702 1.00 82.94 699 ARG A N 1
ATOM 5562 C CA . ARG A 1 699 ? 66.840 -23.006 -122.794 1.00 82.94 699 ARG A CA 1
ATOM 5563 C C . ARG A 1 699 ? 66.133 -22.503 -124.054 1.00 82.94 699 ARG A C 1
ATOM 5565 O O . ARG A 1 699 ? 66.593 -22.806 -125.152 1.00 82.94 699 ARG A O 1
ATOM 5572 N N . LEU A 1 700 ? 65.049 -21.736 -123.917 1.00 77.81 700 LEU A N 1
ATOM 5573 C CA . LEU A 1 700 ? 64.357 -21.135 -125.063 1.00 77.81 700 LEU A CA 1
ATOM 5574 C C . LEU A 1 700 ? 65.240 -20.094 -125.761 1.00 77.81 700 LEU A C 1
ATOM 5576 O O . LEU A 1 700 ? 65.414 -20.174 -126.976 1.00 77.81 700 LEU A O 1
ATOM 5580 N N . PHE A 1 701 ? 65.872 -19.185 -125.009 1.00 78.56 701 PHE A N 1
ATOM 5581 C CA . PHE A 1 701 ? 66.799 -18.206 -125.590 1.00 78.56 701 PHE A CA 1
ATOM 5582 C C . PHE A 1 701 ? 68.032 -18.864 -126.225 1.00 78.56 701 PHE A C 1
ATOM 5584 O O . PHE A 1 701 ? 68.419 -18.479 -127.325 1.00 78.56 701 PHE A O 1
ATOM 5591 N N . ALA A 1 702 ? 68.614 -19.892 -125.599 1.00 71.94 702 ALA A N 1
ATOM 5592 C CA . ALA A 1 702 ? 69.773 -20.604 -126.147 1.00 71.94 702 ALA A CA 1
ATOM 5593 C C . ALA A 1 702 ? 69.500 -21.254 -127.520 1.00 71.94 702 ALA A C 1
ATOM 5595 O O . ALA A 1 702 ? 70.402 -21.331 -128.353 1.00 71.94 702 ALA A O 1
ATOM 5596 N N . ASN A 1 703 ? 68.258 -21.682 -127.775 1.00 65.19 703 ASN A N 1
ATOM 5597 C CA . ASN A 1 703 ? 67.850 -22.248 -129.063 1.00 65.19 703 ASN A CA 1
ATOM 5598 C C . ASN A 1 703 ? 67.626 -21.186 -130.158 1.00 65.19 703 ASN A C 1
ATOM 5600 O O . ASN A 1 703 ? 67.676 -21.527 -131.337 1.00 65.19 703 ASN A O 1
ATOM 5604 N N . GLN A 1 704 ? 67.389 -19.918 -129.799 1.00 60.56 704 GLN A N 1
ATOM 5605 C CA . GLN A 1 704 ? 67.156 -18.830 -130.762 1.00 60.56 704 GLN A CA 1
ATOM 5606 C C . GLN A 1 704 ? 68.458 -18.262 -131.356 1.00 60.56 704 GLN A C 1
ATOM 5608 O O . GLN A 1 704 ? 68.429 -17.666 -132.426 1.00 60.56 704 GLN A O 1
ATOM 5613 N N . THR A 1 705 ? 69.612 -18.472 -130.714 1.00 56.47 705 THR A N 1
ATOM 5614 C CA . THR A 1 705 ? 70.917 -17.941 -131.163 1.00 56.47 705 THR A CA 1
ATOM 5615 C C . THR A 1 705 ? 71.627 -18.801 -132.224 1.00 56.47 705 THR A C 1
ATOM 5617 O O . THR A 1 705 ? 72.789 -18.546 -132.541 1.00 56.47 705 THR A O 1
ATOM 5620 N N . LEU A 1 706 ? 70.973 -19.847 -132.744 1.00 50.34 706 LEU A N 1
ATOM 5621 C CA . LEU A 1 706 ? 71.539 -20.818 -133.698 1.00 50.34 706 LEU A CA 1
ATOM 5622 C C . LEU A 1 706 ? 70.866 -20.789 -135.088 1.00 50.34 706 LEU A C 1
ATOM 5624 O O . LEU A 1 706 ? 71.050 -21.715 -135.880 1.00 50.34 706 LEU A O 1
ATOM 5628 N N . THR A 1 707 ? 70.119 -19.720 -135.387 1.00 41.94 707 THR A N 1
ATOM 5629 C CA . THR A 1 707 ? 69.453 -19.444 -136.675 1.00 41.94 707 THR A CA 1
ATOM 5630 C C . THR A 1 707 ? 69.592 -17.981 -137.062 1.00 41.94 707 THR A C 1
ATOM 5632 O O . THR A 1 707 ? 69.975 -17.728 -138.224 1.00 41.94 707 THR A O 1
#

Organism: Lachancea thermotolerans (strain ATCC 56472 / CBS 6340 / NRRL Y-8284) (NCBI:txid559295)

Secondary structure (DSSP, 8-state):
--HHHHHHHHHHHHHS-SSSS---HHHHHHHHHHHHHTT--HHHHHHHHTS-GGG-HHHHHHHHHHHHHHHHHS-THHHHHHHHTHHHHHHHHTTSTT--SSSSHHHHHHHHHHHHHHHHHHHH-TT--TT--HHHHTTT---S-HHHHHHHHHHHHHHHHHHHHHHHHHHHT--TTS-THHHHHTHHHHHHHHHHHHHHHHHHHHHHHHHH--HHHHHHHHHHHHHHHHHHHHHHHHHHH-TTHHHH-------SSPPPSS-----------------------------------------------------------------------------------------------------------------------------TTSHHHHHHHHHHHHHHHHHHHHHHHHHHHHHHHHHHHHHHHHHHHHHHHHHHHHHHHHHHHHHHHHHHHHHHHHHHHHHHHHHHHHHHHHHHHHHHHHHHHHHHHHHHHHHHHHHHHHHHHHHHHHHHHHHHHHHHHHHHHHHHHHHHHHHHHHHHHHHHHHHHHHHHHHHHHHHHHHHHHHHHHHHHHHHHHHHHHHHHHHHHHHHHHHHHHHHHHHHHHHHHHHHHHHHTT----HHHHHHHHHHHHHHHHHHGGGS-HHHHHHHHHHHHHHTTT-HHHHHHHHHHHT--S-HHHHHHHHHHHHHHHHHHHHHHTT-

Foldseek 3Di:
DDPLLVVLLVLLCQQLDQPLAHRPVVSLVSLQVVCVVVVANPSVVVSLVPDPCLPHLLSLLSSLLSLLSSQARHRVNSLVVLLVCLVVLQVSLVSCCVPDDQDCNQLSNLSNVLSSLLSVLCVVVVQAGSLLDDPSCVVPPVPVDVVVLVVNLVSLLVSLVSLLVSLVSLVVNPDPPDPNNSSLSSVLSSLRNNVSSLVSNLVSLLVSCVNPVDVVVCVVSVVSNQVSLQSVQVSLVVLVVDPSSVVVDDGDDDDPGDDDSDPDPDDDPPPPDDDPDDDDDDDDDDDDDDDDDDDDDDDDDDDDDDDDDDDDDDDDDDDDDDDDDDDDDDDDDDDDDDDDDDDDDDDDDDDDDDDDDDDDDDDDDDDDDDDDDDDDDDDDDDDDDDPCDVVPVVVVVVVVVVVVVVVVVVVVVVVVVVVVVVVVVVVVVVVVVVVVVVVVVVVVVVVVVVVVVVVVVVVVVVVVVVVVVVVVVVVVVVVVVVVVVVVVVVVVVVVVVVVVVVVVVVVVVVVVVVVVVVVVVVVVVVVVVVVVVVVVVVVVVVVVVVVVVVVVVVVVVVVVVVVVVVVVVVVVVVVVVVVVVVVVVVVVVVVVVVVVVVVVVVVVVVVLVVLLVVLLVVLLVDDDALLRLLVQLLVLLLQCLVCPPNRPSSSNSNSLNNNCNNQPPDPLSVVLVVQLVPDDDPSVSSSVSSVVSSVVVSVVVVVVVPD

pLDDT: mean 76.23, std 22.86, range [24.52, 98.0]